Protein AF-A0A7S1MZZ1-F1 (afdb_monomer)

Foldseek 3Di:
DELLQLLLQLLQQPDAQPQPRDGDDRAAEDQQQWFAPLVCLLLCLQVLVCLVLGTGGAAPRHHNWAFAAWAFADPVADFTWTQTPVRDIDTDNFAEAEQAWADPPDRRDDDDCVSPDPPPDPDDSSVRSVVSSVVNSVVSVVSNVVLVPAQAEEQEALALQSLQNLLSSLVNDANGAYEYEHLAQFRRPVDDVVQRVQSVVLSVVSNYHYHHNDHDDPDDDDDPPRYHYHYDDDIAAPPPHHYPADADPRQAFEAEQLQAGPVHRRYGYAANRHFYDDPPPVGCRDDRDSVRRSLSSVSNSQLVSCVVSCPDPDPVSVVRGDGNCNVDPPDNDAWDFDQRDSHQFWTWTDTHPDIDTTRVSNVVVVVVSVVSSVSSVCSNVVNSPDPPDDDD

Structure (mmCIF, N/CA/C/O backbone):
data_AF-A0A7S1MZZ1-F1
#
_entry.id   AF-A0A7S1MZZ1-F1
#
loop_
_atom_site.group_PDB
_atom_site.id
_atom_site.type_symbol
_atom_site.label_atom_id
_atom_site.label_alt_id
_atom_site.label_comp_id
_atom_site.label_asym_id
_atom_site.label_entity_id
_atom_site.label_seq_id
_atom_site.pdbx_PDB_ins_code
_atom_site.Cartn_x
_atom_site.Cartn_y
_atom_site.Cartn_z
_atom_site.occupancy
_atom_site.B_iso_or_equiv
_atom_site.auth_seq_id
_atom_site.auth_comp_id
_atom_site.auth_asym_id
_atom_site.auth_atom_id
_atom_site.pdbx_PDB_model_num
ATOM 1 N N . ALA A 1 1 ? -1.011 -2.005 -11.785 1.00 58.16 1 ALA A N 1
ATOM 2 C CA . ALA A 1 1 ? -1.333 -0.596 -11.449 1.00 58.16 1 ALA A CA 1
ATOM 3 C C . ALA A 1 1 ? -1.549 -0.375 -9.944 1.00 58.16 1 ALA A C 1
ATOM 5 O O . ALA A 1 1 ? -2.437 0.375 -9.532 1.00 58.16 1 ALA A O 1
ATOM 6 N N . SER A 1 2 ? -0.657 -0.931 -9.114 1.00 76.00 2 SER A N 1
ATOM 7 C CA . SER A 1 2 ? -0.471 -0.442 -7.748 1.00 76.00 2 SER A CA 1
ATOM 8 C C . SER A 1 2 ? 0.001 1.015 -7.757 1.00 76.00 2 SER A C 1
ATOM 10 O O . SER A 1 2 ? 0.386 1.553 -8.799 1.00 76.00 2 SER A O 1
ATOM 12 N N . PHE A 1 3 ? 0.017 1.619 -6.575 1.00 78.88 3 PHE A N 1
ATOM 13 C CA . PHE A 1 3 ? 0.591 2.933 -6.322 1.00 78.88 3 PHE A CA 1
ATOM 14 C C . PHE A 1 3 ? 1.981 3.120 -6.975 1.00 78.88 3 PHE A C 1
ATOM 16 O O . PHE A 1 3 ? 2.161 4.006 -7.809 1.00 78.88 3 PHE A O 1
ATOM 23 N N . ALA A 1 4 ? 2.927 2.212 -6.702 1.00 88.06 4 ALA A N 1
ATOM 24 C CA . ALA A 1 4 ? 4.264 2.252 -7.302 1.00 88.06 4 ALA A CA 1
ATOM 25 C C . ALA A 1 4 ? 4.243 2.023 -8.821 1.00 88.06 4 ALA A C 1
ATOM 27 O O . ALA A 1 4 ? 4.954 2.694 -9.566 1.00 88.06 4 ALA A O 1
ATOM 28 N N . GLY A 1 5 ? 3.407 1.095 -9.298 1.00 90.69 5 GLY A N 1
ATOM 29 C CA . GLY A 1 5 ? 3.329 0.771 -10.722 1.00 90.69 5 GLY A CA 1
ATOM 30 C C . GLY A 1 5 ? 2.821 1.937 -11.571 1.00 90.69 5 GLY A C 1
ATOM 31 O O . GLY A 1 5 ? 3.363 2.192 -12.641 1.00 90.69 5 GLY A O 1
ATOM 32 N N . GLN A 1 6 ? 1.811 2.673 -11.093 1.00 86.38 6 GLN A N 1
ATOM 33 C CA . GLN A 1 6 ? 1.339 3.881 -11.781 1.00 86.38 6 GLN A CA 1
ATOM 34 C C . GLN A 1 6 ? 2.386 4.982 -11.766 1.00 86.38 6 GLN A C 1
ATOM 36 O O . GLN A 1 6 ? 2.651 5.584 -12.804 1.00 86.38 6 GLN A O 1
ATOM 41 N N . ARG A 1 7 ? 3.031 5.204 -10.616 1.00 88.25 7 ARG A N 1
ATOM 42 C CA . ARG A 1 7 ? 4.105 6.188 -10.513 1.00 88.25 7 ARG A CA 1
ATOM 43 C C . ARG A 1 7 ? 5.224 5.919 -11.516 1.00 88.25 7 ARG A C 1
ATOM 45 O O . ARG A 1 7 ? 5.605 6.835 -12.243 1.00 88.25 7 ARG A O 1
ATOM 52 N N . ALA A 1 8 ? 5.719 4.684 -11.571 1.00 91.38 8 ALA A N 1
ATOM 53 C CA . ALA A 1 8 ? 6.766 4.288 -12.505 1.00 91.38 8 ALA A CA 1
ATOM 54 C C . ALA A 1 8 ? 6.311 4.480 -13.961 1.00 91.38 8 ALA A C 1
ATOM 56 O O . ALA A 1 8 ? 7.009 5.131 -14.735 1.00 91.38 8 ALA A O 1
ATOM 57 N N . ALA A 1 9 ? 5.114 3.997 -14.314 1.00 90.62 9 ALA A N 1
ATOM 58 C CA . ALA A 1 9 ? 4.573 4.123 -15.667 1.00 90.62 9 ALA A CA 1
ATOM 59 C C . ALA A 1 9 ? 4.444 5.588 -16.115 1.00 90.62 9 ALA A C 1
ATOM 61 O O . ALA A 1 9 ? 4.833 5.920 -17.230 1.00 90.62 9 ALA A O 1
ATOM 62 N N . ASN A 1 10 ? 3.954 6.479 -15.250 1.00 87.50 10 ASN A N 1
ATOM 63 C CA . ASN A 1 10 ? 3.813 7.899 -15.575 1.00 87.50 10 ASN A CA 1
ATOM 64 C C . ASN A 1 10 ? 5.159 8.578 -15.816 1.00 87.50 10 ASN A C 1
ATOM 66 O O . ASN A 1 10 ? 5.308 9.320 -16.784 1.00 87.50 10 ASN A O 1
ATOM 70 N N . LEU A 1 11 ? 6.144 8.314 -14.951 1.00 88.88 11 LEU A N 1
ATOM 71 C CA . LEU A 1 11 ? 7.488 8.869 -15.104 1.00 88.88 11 LEU A CA 1
ATOM 72 C C . LEU A 1 11 ? 8.116 8.411 -16.423 1.00 88.88 11 LEU A C 1
ATOM 74 O O . LEU A 1 11 ? 8.623 9.247 -17.166 1.00 88.88 11 LEU A O 1
ATOM 78 N N . LEU A 1 12 ? 8.008 7.118 -16.743 1.00 90.69 12 LEU A N 1
ATOM 79 C CA . LEU A 1 12 ? 8.540 6.541 -17.979 1.00 90.69 12 LEU A CA 1
ATOM 80 C C . LEU A 1 12 ? 7.834 7.082 -19.232 1.00 90.69 12 LEU A C 1
ATOM 82 O O . LEU A 1 12 ? 8.511 7.446 -20.187 1.00 90.69 12 LEU A O 1
ATOM 86 N N . ARG A 1 13 ? 6.499 7.212 -19.216 1.00 89.50 13 ARG A N 1
ATOM 87 C CA . ARG A 1 13 ? 5.713 7.782 -20.332 1.00 89.50 13 ARG A CA 1
ATOM 88 C C . ARG A 1 13 ? 6.005 9.259 -20.574 1.00 89.50 13 ARG A C 1
ATOM 90 O O . ARG A 1 13 ? 5.962 9.713 -21.710 1.00 89.50 13 ARG A O 1
ATOM 97 N N . SER A 1 14 ? 6.265 10.014 -19.507 1.00 84.94 14 SER A N 1
ATOM 98 C CA . SE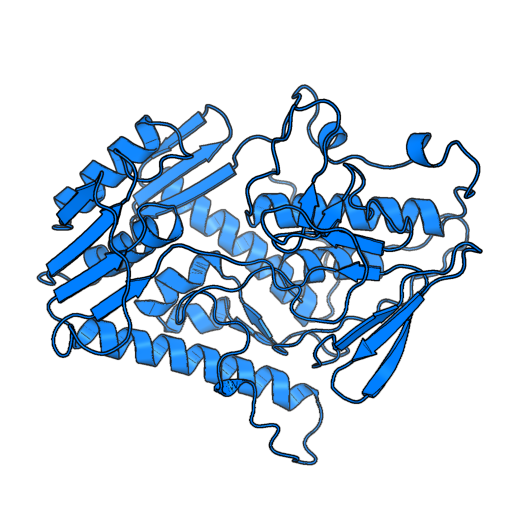R A 1 14 ? 6.530 11.456 -19.592 1.00 84.94 14 SER A CA 1
ATOM 99 C C . SER A 1 14 ? 7.957 11.801 -20.024 1.00 84.94 14 SER A C 1
ATOM 101 O O . SER A 1 14 ? 8.248 12.961 -20.310 1.00 84.94 14 SER A O 1
ATOM 103 N N . ALA A 1 15 ? 8.858 10.820 -20.036 1.00 84.12 15 ALA A N 1
ATOM 104 C CA . ALA A 1 15 ? 10.259 11.035 -20.342 1.00 84.12 15 ALA A CA 1
ATOM 105 C C . ALA A 1 15 ? 10.543 10.882 -21.842 1.00 84.12 15 ALA A C 1
ATOM 107 O O . ALA A 1 15 ? 9.966 10.047 -22.534 1.00 84.12 15 ALA A O 1
ATOM 108 N N . SER A 1 16 ? 11.493 11.670 -22.338 1.00 78.44 16 SER A N 1
ATOM 109 C CA . SER A 1 16 ? 12.100 11.490 -23.659 1.00 78.44 16 SER A CA 1
ATOM 110 C C . SER A 1 16 ? 13.569 11.141 -23.472 1.00 78.44 16 SER A C 1
ATOM 112 O O . SER A 1 16 ? 14.247 11.763 -22.651 1.00 78.44 16 SER A O 1
ATOM 114 N N . LEU A 1 17 ? 14.066 10.142 -24.205 1.00 73.00 17 LEU A N 1
ATOM 115 C CA . LEU A 1 17 ? 15.458 9.719 -24.085 1.00 73.00 17 LEU A CA 1
ATOM 116 C C . LEU A 1 17 ? 16.388 10.834 -24.593 1.00 73.00 17 LEU A C 1
ATOM 118 O O . LEU A 1 17 ? 16.287 11.203 -25.767 1.00 73.00 17 LEU A O 1
ATOM 122 N N . PRO A 1 18 ? 17.315 11.356 -23.764 1.00 62.56 18 PRO A N 1
ATOM 123 C CA . PRO A 1 18 ? 18.133 12.519 -24.121 1.00 62.56 18 PRO A CA 1
ATOM 124 C C . PRO A 1 18 ? 18.979 12.329 -25.385 1.00 62.56 18 PRO A C 1
ATOM 126 O O . PRO A 1 18 ? 19.220 13.283 -26.116 1.00 62.56 18 PRO A O 1
ATOM 129 N N . SER A 1 19 ? 19.426 11.099 -25.645 1.00 62.03 19 SER A N 1
ATOM 130 C CA . SER A 1 19 ? 20.348 10.757 -26.732 1.00 62.03 19 SER A CA 1
ATOM 131 C C . SER A 1 19 ? 19.677 10.539 -28.091 1.00 62.03 19 SER A C 1
ATOM 133 O O . SER A 1 19 ? 20.349 10.622 -29.114 1.00 62.03 19 SER A O 1
ATOM 135 N N . SER A 1 20 ? 18.368 10.268 -28.132 1.00 65.00 20 SER A N 1
ATOM 136 C CA . SER A 1 20 ? 17.650 9.941 -29.378 1.00 65.00 20 SER A CA 1
ATOM 137 C C . SER A 1 20 ? 16.347 10.714 -29.586 1.00 65.00 20 SER A C 1
ATOM 139 O O . SER A 1 20 ? 15.760 10.628 -30.662 1.00 65.00 20 SER A O 1
ATOM 141 N N . GLY A 1 21 ? 15.856 11.425 -28.565 1.00 66.81 21 GLY A N 1
ATOM 142 C CA . GLY A 1 21 ? 14.538 12.063 -28.570 1.00 66.81 21 GLY A CA 1
ATOM 143 C C . GLY A 1 21 ? 13.364 11.077 -28.612 1.00 66.81 21 GLY A C 1
ATOM 144 O O . GLY A 1 21 ? 12.216 11.508 -28.683 1.00 66.81 21 GLY A O 1
ATOM 145 N N . ARG A 1 22 ? 13.618 9.759 -28.576 1.00 75.88 22 ARG A N 1
ATOM 146 C CA . ARG A 1 22 ? 12.576 8.726 -28.630 1.00 75.88 22 ARG A CA 1
ATOM 147 C C . ARG A 1 22 ? 11.893 8.573 -27.273 1.00 75.88 22 ARG A C 1
ATOM 149 O O . ARG A 1 22 ? 12.544 8.628 -26.228 1.00 75.88 22 ARG A O 1
ATOM 156 N N . ALA A 1 23 ? 10.582 8.361 -27.306 1.00 82.75 23 ALA A N 1
ATOM 157 C CA . ALA A 1 23 ? 9.808 7.940 -26.146 1.00 82.75 23 ALA A CA 1
ATOM 158 C C . ALA A 1 23 ? 9.954 6.425 -25.932 1.00 82.75 23 ALA A C 1
ATOM 160 O O . ALA A 1 23 ? 10.175 5.680 -26.889 1.00 82.75 23 ALA A O 1
ATOM 161 N N . LEU A 1 24 ? 9.824 5.980 -24.681 1.00 86.31 24 LEU A N 1
ATOM 162 C CA . LEU A 1 24 ? 9.695 4.558 -24.365 1.00 86.31 24 LEU A CA 1
ATOM 163 C C . LEU A 1 24 ? 8.276 4.083 -24.691 1.00 86.31 24 LEU A C 1
ATOM 165 O O . LEU A 1 24 ? 7.308 4.792 -24.407 1.00 86.31 24 LEU A O 1
ATOM 169 N N . ASP A 1 25 ? 8.153 2.870 -25.227 1.00 90.88 25 ASP A N 1
ATOM 170 C CA . ASP A 1 25 ? 6.863 2.186 -25.302 1.00 90.88 25 ASP A CA 1
ATOM 171 C C . ASP A 1 25 ? 6.545 1.562 -23.935 1.00 90.88 25 ASP A C 1
ATOM 173 O O . ASP A 1 25 ? 7.290 0.722 -23.428 1.00 90.88 25 ASP A O 1
ATOM 177 N N . VAL A 1 26 ? 5.471 2.028 -23.290 1.00 92.94 26 VAL A N 1
ATOM 178 C CA . VAL A 1 26 ? 5.134 1.669 -21.904 1.00 92.94 26 VAL A CA 1
ATOM 179 C C . VAL A 1 26 ? 3.795 0.945 -21.851 1.00 92.94 26 VAL A C 1
ATOM 181 O O . VAL A 1 26 ? 2.726 1.556 -21.695 1.00 92.94 26 VAL A O 1
ATOM 184 N N . VAL A 1 27 ? 3.879 -0.383 -21.879 1.00 94.19 27 VAL A N 1
ATOM 185 C CA . VAL A 1 27 ? 2.750 -1.287 -21.645 1.00 94.19 27 VAL A CA 1
ATOM 186 C C . VAL A 1 27 ? 2.548 -1.486 -20.145 1.00 94.19 27 VAL A C 1
ATOM 188 O O . VAL A 1 27 ? 3.477 -1.791 -19.401 1.00 94.19 27 VAL A O 1
ATOM 191 N N . GLN A 1 28 ? 1.309 -1.324 -19.682 1.00 93.12 28 GLN A N 1
ATOM 192 C CA . GLN A 1 28 ? 0.948 -1.508 -18.279 1.00 93.12 28 GLN A CA 1
ATOM 193 C C . GLN A 1 28 ? -0.088 -2.620 -18.154 1.00 93.12 28 GLN A C 1
ATOM 195 O O . GLN A 1 28 ? -1.105 -2.594 -18.841 1.00 93.12 28 GLN A O 1
ATOM 200 N N . VAL A 1 29 ? 0.157 -3.556 -17.237 1.00 92.69 29 VAL A N 1
ATOM 201 C CA . VAL A 1 29 ? -0.754 -4.658 -16.907 1.00 92.69 29 VAL A CA 1
ATOM 202 C C . VAL A 1 29 ? -1.278 -4.472 -15.481 1.00 92.69 29 VAL A C 1
ATOM 204 O O . VAL A 1 29 ? -0.540 -4.069 -14.570 1.00 92.69 29 VAL A O 1
ATOM 207 N N . ASP A 1 30 ? -2.567 -4.716 -15.267 1.00 90.62 30 ASP A N 1
ATOM 208 C CA . ASP A 1 30 ? -3.181 -4.704 -13.943 1.00 90.62 30 ASP A CA 1
ATOM 209 C C . ASP A 1 30 ? -4.282 -5.756 -13.803 1.00 90.62 30 ASP A C 1
ATOM 211 O O . ASP A 1 30 ? -5.222 -5.800 -14.588 1.00 90.62 30 ASP A O 1
ATOM 215 N N . ALA A 1 31 ? -4.203 -6.553 -12.739 1.00 88.50 31 ALA A N 1
ATOM 216 C CA . ALA A 1 31 ? -5.166 -7.617 -12.478 1.00 88.50 31 ALA A CA 1
ATOM 217 C C . ALA A 1 31 ? -6.563 -7.103 -12.094 1.00 88.50 31 ALA A C 1
ATOM 219 O O . ALA A 1 31 ? -7.562 -7.784 -12.330 1.00 88.50 31 ALA A O 1
ATOM 220 N N . LYS A 1 32 ? -6.648 -5.925 -11.466 1.00 86.56 32 LYS A N 1
ATOM 221 C CA . LYS A 1 32 ? -7.897 -5.375 -10.928 1.00 86.56 32 LYS A CA 1
ATOM 222 C C . LYS A 1 32 ? -8.669 -4.594 -11.982 1.00 86.56 32 LYS A C 1
ATOM 224 O O . LYS A 1 32 ? -9.891 -4.628 -11.973 1.00 86.56 32 LYS A O 1
ATOM 229 N N . GLY A 1 33 ? -7.971 -3.887 -12.867 1.00 86.50 33 GLY A N 1
ATOM 230 C CA . GLY A 1 33 ? -8.567 -2.960 -13.830 1.00 86.50 33 GLY A CA 1
ATOM 231 C C . GLY A 1 33 ? -8.990 -1.616 -13.223 1.00 86.50 33 GLY A C 1
ATOM 232 O O . GLY A 1 33 ? -9.554 -0.778 -13.920 1.00 86.50 33 GLY A O 1
ATOM 233 N N . TYR A 1 34 ? -8.694 -1.380 -11.943 1.00 88.38 34 TYR A N 1
ATOM 234 C CA . TYR A 1 34 ? -8.976 -0.130 -11.240 1.00 88.38 34 TYR A CA 1
ATOM 235 C C . TYR A 1 34 ? -7.849 0.210 -10.251 1.00 88.38 34 TYR A C 1
ATOM 237 O O . TYR A 1 34 ? -7.180 -0.664 -9.688 1.00 88.38 34 TYR A O 1
ATOM 245 N N . PHE A 1 35 ? -7.642 1.502 -10.023 1.00 88.62 35 PHE A N 1
ATOM 246 C CA . PHE A 1 35 ? -6.803 2.020 -8.954 1.00 88.62 35 PHE A CA 1
ATOM 247 C C . PHE A 1 35 ? -7.560 2.027 -7.629 1.00 88.62 35 PHE A C 1
ATOM 249 O O . PHE A 1 35 ? -8.727 2.397 -7.572 1.00 88.62 35 PHE A O 1
ATOM 256 N N . GLU A 1 36 ? -6.870 1.673 -6.549 1.00 89.44 36 GLU A N 1
ATOM 257 C CA . GLU A 1 36 ? -7.384 1.822 -5.189 1.00 89.44 36 GLU A CA 1
ATOM 258 C C . GLU A 1 36 ? -6.288 2.418 -4.317 1.00 89.44 36 GLU A C 1
ATOM 260 O O . GLU A 1 36 ? -5.186 1.863 -4.226 1.00 89.44 36 GLU A O 1
ATOM 265 N N . TYR A 1 37 ? -6.594 3.540 -3.672 1.00 89.31 37 TYR A N 1
ATOM 266 C CA . TYR A 1 37 ? -5.732 4.135 -2.666 1.00 89.31 37 TYR A CA 1
ATOM 267 C C . TYR A 1 37 ? -5.987 3.464 -1.308 1.00 89.31 37 TYR A C 1
ATOM 269 O O . TYR A 1 37 ? -6.777 3.925 -0.485 1.00 89.31 37 TYR A O 1
ATOM 277 N N . TYR A 1 38 ? -5.299 2.338 -1.093 1.00 88.56 38 TYR A N 1
ATOM 278 C CA . TYR A 1 38 ? -5.458 1.482 0.089 1.00 88.56 38 TYR A CA 1
ATOM 279 C C . TYR A 1 38 ? -5.352 2.179 1.459 1.00 88.56 38 TYR A C 1
ATOM 281 O O . TYR A 1 38 ? -6.067 1.760 2.368 1.00 88.56 38 TYR A O 1
ATOM 289 N N . PRO A 1 39 ? -4.531 3.235 1.660 1.00 88.38 39 PRO A N 1
ATOM 290 C CA . PRO A 1 39 ? -4.501 3.937 2.946 1.00 88.38 39 PRO A CA 1
ATOM 291 C C . PRO A 1 39 ? -5.837 4.568 3.370 1.00 88.38 39 PRO A C 1
ATOM 293 O O . PRO A 1 39 ? -5.993 4.892 4.544 1.00 88.38 39 PRO A O 1
ATOM 296 N N . SER A 1 40 ? -6.798 4.737 2.454 1.00 90.19 40 SER A N 1
ATOM 297 C CA . SER A 1 40 ? -8.143 5.240 2.771 1.00 90.19 40 SER A CA 1
ATOM 298 C C . SER A 1 40 ? -9.196 4.139 2.878 1.00 90.19 40 SER A C 1
ATOM 300 O O . SER A 1 40 ? -10.339 4.433 3.233 1.00 90.19 40 SER A O 1
ATOM 302 N N . THR A 1 41 ? -8.854 2.877 2.597 1.00 91.75 41 THR A N 1
ATOM 303 C CA . THR A 1 41 ? -9.824 1.772 2.607 1.00 91.75 41 THR A CA 1
ATOM 304 C C . THR A 1 41 ? -10.500 1.616 3.969 1.00 91.75 41 THR A C 1
ATOM 306 O O . THR A 1 41 ? -11.704 1.392 4.022 1.00 91.75 41 THR A O 1
ATOM 309 N N . LEU A 1 42 ? -9.758 1.808 5.063 1.00 93.88 42 LEU A N 1
ATOM 310 C CA . LEU A 1 42 ? -10.284 1.687 6.427 1.00 93.88 42 LEU A CA 1
ATOM 311 C C . LEU A 1 42 ? -11.368 2.729 6.720 1.00 93.88 42 LEU A C 1
ATOM 313 O O . LEU A 1 42 ? -12.416 2.391 7.262 1.00 93.88 42 LEU A O 1
ATOM 317 N N . ARG A 1 43 ? -11.170 3.973 6.263 1.00 94.81 43 ARG A N 1
ATOM 318 C CA . ARG A 1 43 ? -12.213 5.006 6.307 1.00 94.81 43 ARG A CA 1
ATOM 319 C C . ARG A 1 43 ? -13.407 4.618 5.440 1.00 94.81 43 ARG A C 1
ATOM 321 O O . ARG A 1 43 ? -14.541 4.789 5.862 1.00 94.81 43 ARG A O 1
ATOM 328 N N . CYS A 1 44 ? -13.175 4.059 4.252 1.00 95.38 44 CYS A N 1
ATOM 329 C CA . CYS A 1 44 ? -14.261 3.656 3.353 1.00 95.38 44 CYS A CA 1
ATOM 330 C C . CYS A 1 44 ? -15.145 2.535 3.927 1.00 95.38 44 CYS A C 1
ATOM 332 O O . CYS A 1 44 ? -16.286 2.401 3.503 1.00 95.38 44 CYS A O 1
ATOM 334 N N . MET A 1 45 ? -14.653 1.743 4.886 1.00 94.94 45 MET A N 1
ATOM 335 C CA . MET A 1 45 ? -15.471 0.734 5.572 1.00 94.94 45 MET A CA 1
ATOM 336 C C . MET A 1 45 ? -16.516 1.359 6.510 1.00 94.94 45 MET A C 1
ATOM 338 O O . MET A 1 45 ? -17.519 0.722 6.806 1.00 94.94 45 MET A O 1
ATOM 342 N N . VAL A 1 46 ? -16.303 2.597 6.970 1.00 95.88 46 VAL A N 1
ATOM 343 C CA . VAL A 1 46 ? -17.240 3.327 7.846 1.00 95.88 46 VAL A CA 1
ATOM 344 C C . VAL A 1 46 ? -17.881 4.553 7.172 1.00 95.88 46 VAL A C 1
ATOM 346 O O . VAL A 1 46 ? -18.873 5.083 7.673 1.00 95.88 46 VAL A O 1
ATOM 349 N N . GLU A 1 47 ? -17.320 5.003 6.044 1.00 95.88 47 GLU A N 1
ATOM 350 C CA . GLU A 1 47 ? -17.754 6.126 5.193 1.00 95.88 47 GLU A CA 1
ATOM 351 C C . GLU A 1 47 ? -17.560 5.767 3.703 1.00 95.88 47 GLU A C 1
ATOM 353 O O . GLU A 1 47 ? -16.632 6.262 3.049 1.00 95.88 47 GLU A O 1
ATOM 358 N N . PRO A 1 48 ? -18.381 4.853 3.152 1.00 95.75 48 PRO A N 1
ATOM 359 C CA . PRO A 1 48 ? -18.195 4.292 1.813 1.00 95.75 48 PRO A CA 1
ATOM 360 C C . PRO A 1 48 ? -18.304 5.320 0.684 1.00 95.75 48 PRO A C 1
ATOM 362 O O . PRO A 1 48 ? -17.742 5.102 -0.387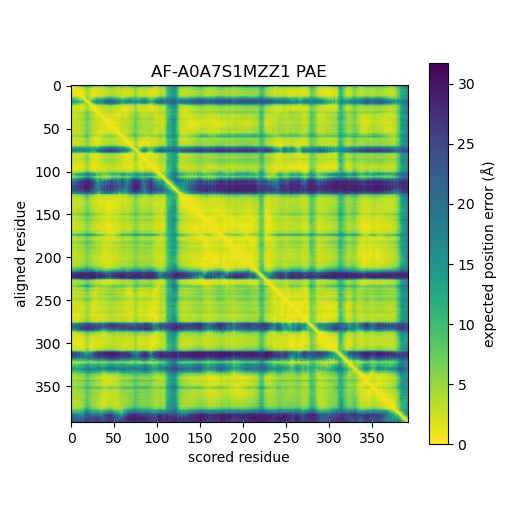 1.00 95.75 48 PRO A O 1
ATOM 365 N N . GLU A 1 49 ? -18.938 6.470 0.909 1.00 95.44 49 GLU A N 1
ATOM 366 C CA . GLU A 1 49 ? -18.944 7.596 -0.028 1.00 95.44 49 GLU A CA 1
ATOM 367 C C . GLU A 1 49 ? -17.527 8.086 -0.372 1.00 95.44 49 GLU A C 1
ATOM 369 O O . GLU A 1 49 ? -17.274 8.562 -1.479 1.00 95.44 49 GLU A O 1
ATOM 374 N N . HIS A 1 50 ? -16.566 7.906 0.540 1.00 94.50 50 HIS A N 1
ATOM 375 C CA . HIS A 1 50 ? -15.169 8.253 0.305 1.00 94.50 50 HIS A CA 1
ATOM 376 C C . HIS A 1 50 ? -14.512 7.364 -0.770 1.00 94.50 50 HIS A C 1
ATOM 378 O O . HIS A 1 50 ? -13.528 7.770 -1.396 1.00 94.50 50 HIS A O 1
ATOM 384 N N . ALA A 1 51 ? -15.079 6.183 -1.049 1.00 93.81 51 ALA A N 1
ATOM 385 C CA . ALA A 1 51 ? -14.592 5.262 -2.073 1.00 93.81 51 ALA A CA 1
ATOM 386 C C . ALA A 1 51 ? -14.743 5.812 -3.502 1.00 93.81 51 ALA A C 1
ATOM 388 O O . ALA A 1 51 ? -13.998 5.408 -4.395 1.00 93.81 51 ALA A O 1
ATOM 389 N N . GLU A 1 52 ? -15.643 6.774 -3.732 1.00 91.88 52 GLU A N 1
ATOM 390 C CA . GLU A 1 52 ? -15.767 7.465 -5.025 1.00 91.88 52 GLU A CA 1
ATOM 391 C C . GLU A 1 52 ? -14.490 8.235 -5.391 1.00 91.88 52 GLU A C 1
ATOM 393 O O . GLU A 1 52 ? -14.117 8.327 -6.560 1.00 91.88 52 GLU A O 1
ATOM 398 N N . ALA A 1 53 ? -13.777 8.755 -4.388 1.00 90.38 53 ALA A N 1
ATOM 399 C CA . ALA A 1 53 ? -12.541 9.494 -4.602 1.00 90.38 53 ALA A CA 1
ATOM 400 C C . ALA A 1 53 ? -11.297 8.597 -4.670 1.00 90.38 53 ALA A C 1
ATOM 402 O O . ALA A 1 53 ? -10.302 9.023 -5.256 1.00 90.38 53 ALA A O 1
ATOM 403 N N . THR A 1 54 ? -11.344 7.402 -4.073 1.00 91.19 54 THR A N 1
ATOM 404 C CA . THR A 1 54 ? -10.164 6.561 -3.797 1.00 91.19 54 THR A CA 1
ATOM 405 C C . THR A 1 54 ? -10.137 5.251 -4.580 1.00 91.19 54 THR A C 1
ATOM 407 O O . THR A 1 54 ? -9.069 4.651 -4.705 1.00 91.19 54 THR A O 1
ATOM 410 N N . VAL A 1 55 ? -11.270 4.827 -5.147 1.00 91.62 55 VAL A N 1
ATOM 411 C CA . VAL A 1 55 ? -11.397 3.683 -6.057 1.00 91.62 55 VAL A CA 1
ATOM 412 C C . VAL A 1 55 ? -11.719 4.227 -7.444 1.00 91.62 55 VAL A C 1
ATOM 414 O O . VAL A 1 55 ? -12.860 4.590 -7.719 1.00 91.62 55 VAL A O 1
ATOM 417 N N . LEU A 1 56 ? -10.719 4.322 -8.316 1.00 86.81 56 LEU A N 1
ATOM 418 C CA . LEU A 1 56 ? -10.821 4.999 -9.611 1.00 86.81 56 LEU A CA 1
ATOM 419 C C . LEU A 1 56 ? -10.598 4.010 -10.762 1.00 86.81 56 LEU A C 1
ATOM 421 O O . LEU A 1 56 ? -9.739 3.138 -10.637 1.00 86.81 56 LEU A O 1
ATOM 425 N N . PRO A 1 57 ? -11.309 4.129 -11.895 1.00 83.50 57 PRO A N 1
ATOM 426 C CA . PRO A 1 57 ? -10.957 3.367 -13.090 1.00 83.50 57 PRO A CA 1
ATOM 427 C C . PRO A 1 57 ? -9.530 3.715 -13.542 1.00 83.50 57 PRO A C 1
ATOM 429 O O . PRO A 1 57 ? -9.036 4.819 -13.301 1.00 83.50 57 PRO A O 1
ATOM 432 N N . LEU A 1 58 ? -8.850 2.761 -14.178 1.00 82.75 58 LEU A N 1
ATOM 433 C CA . LEU A 1 58 ? -7.527 3.008 -14.756 1.00 82.75 58 LEU A CA 1
ATOM 434 C C . LEU A 1 58 ? -7.631 3.779 -16.083 1.00 82.75 58 LEU A C 1
ATOM 436 O O . LEU A 1 58 ? -8.657 3.684 -16.759 1.00 82.75 58 LEU A O 1
ATOM 440 N N . PRO A 1 59 ? -6.576 4.518 -16.479 1.00 75.25 59 PRO A N 1
ATOM 441 C CA . PRO A 1 59 ? -6.513 5.142 -17.797 1.00 75.25 59 PRO A CA 1
ATOM 442 C C . PRO A 1 59 ? -6.667 4.123 -18.932 1.00 75.25 59 PRO A C 1
ATOM 444 O O . PRO A 1 59 ? -6.321 2.945 -18.800 1.00 75.25 59 PRO A O 1
ATOM 447 N N . THR A 1 60 ? -7.126 4.606 -20.086 1.00 76.69 60 THR A N 1
ATOM 448 C CA . THR A 1 60 ? -7.183 3.820 -21.324 1.00 76.69 60 THR A CA 1
ATOM 449 C C . THR A 1 60 ? -5.798 3.290 -21.703 1.00 76.69 60 THR A C 1
ATOM 451 O O . THR A 1 60 ? -4.799 3.993 -21.557 1.00 76.69 60 THR A O 1
ATOM 454 N N . GLY A 1 61 ? -5.735 2.061 -22.219 1.00 81.69 61 GLY A N 1
ATOM 455 C CA . GLY A 1 61 ? -4.482 1.421 -22.640 1.00 81.69 61 GLY A CA 1
ATOM 456 C C . GLY A 1 61 ? -3.803 0.566 -21.565 1.00 81.69 61 GLY A C 1
ATOM 457 O O . GLY A 1 61 ? -2.812 -0.098 -21.861 1.00 81.69 61 GLY A O 1
ATOM 458 N N . VAL A 1 62 ? -4.336 0.518 -20.338 1.00 87.50 62 VAL A N 1
ATOM 459 C CA . VAL A 1 62 ? -3.930 -0.504 -19.363 1.00 87.50 62 VAL A CA 1
ATOM 460 C C . VAL A 1 62 ? -4.580 -1.842 -19.717 1.00 87.50 62 VAL A C 1
ATOM 462 O O . VAL A 1 62 ? -5.794 -1.927 -19.891 1.00 87.50 62 VAL A O 1
ATOM 465 N N . LEU A 1 63 ? -3.771 -2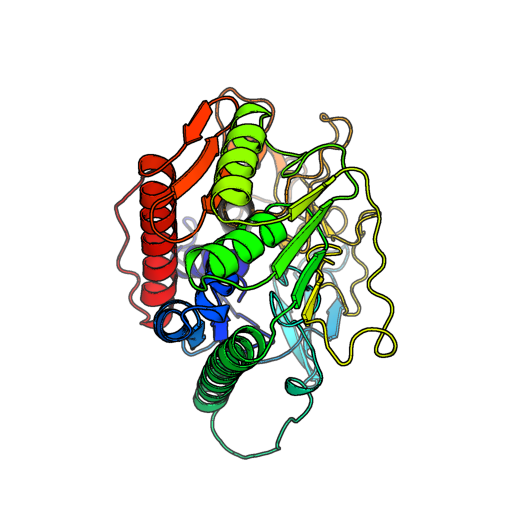.896 -19.801 1.00 90.06 63 LEU A N 1
ATOM 466 C CA . LEU A 1 63 ? -4.239 -4.260 -20.019 1.00 90.06 63 LEU A CA 1
ATOM 467 C C . LEU A 1 63 ? -4.782 -4.830 -18.705 1.00 90.06 63 LEU A C 1
ATOM 469 O O . LEU A 1 63 ? -4.039 -4.959 -17.729 1.00 90.06 63 LEU A O 1
ATOM 473 N N . VAL A 1 64 ? -6.072 -5.171 -18.683 1.00 89.94 64 VAL A N 1
ATOM 474 C CA . VAL A 1 64 ? -6.709 -5.813 -17.526 1.00 89.94 64 VAL A CA 1
ATOM 475 C C . VAL A 1 64 ? -6.460 -7.317 -17.595 1.00 89.94 64 VAL A C 1
ATOM 477 O O . VAL A 1 64 ? -7.204 -8.044 -18.246 1.00 89.94 64 VAL A O 1
ATOM 480 N N . ASP A 1 65 ? -5.382 -7.771 -16.961 1.00 90.12 65 ASP A N 1
ATOM 481 C CA . ASP A 1 65 ? -4.933 -9.165 -16.995 1.00 90.12 65 ASP A CA 1
ATOM 482 C C . ASP A 1 65 ? -4.029 -9.484 -15.791 1.00 90.12 65 ASP A C 1
ATOM 484 O O . ASP A 1 65 ? -3.537 -8.586 -15.099 1.00 90.12 65 ASP A O 1
ATOM 488 N N . ARG A 1 66 ? -3.797 -10.770 -15.527 1.00 90.69 66 ARG A N 1
ATOM 489 C CA . ARG A 1 66 ? -2.866 -11.249 -14.501 1.00 90.69 66 ARG A CA 1
ATOM 490 C C . ARG A 1 66 ? -1.566 -11.710 -15.135 1.00 90.69 66 ARG A C 1
ATOM 492 O O . ARG A 1 66 ? -1.563 -12.281 -16.216 1.00 90.69 66 ARG A O 1
ATOM 499 N N . VAL A 1 67 ? -0.460 -11.504 -14.428 1.00 92.94 67 VAL A N 1
ATOM 500 C CA . VAL A 1 67 ? 0.806 -12.149 -14.781 1.00 92.94 67 VAL A CA 1
ATOM 501 C C . VAL A 1 67 ? 0.693 -13.626 -14.418 1.00 92.94 67 VAL A C 1
ATOM 503 O O . VAL A 1 67 ? 0.360 -13.942 -13.281 1.00 92.94 67 VAL A O 1
ATOM 506 N N . ALA A 1 68 ? 0.960 -14.509 -15.374 1.00 94.50 68 ALA A N 1
ATOM 507 C CA . ALA A 1 68 ? 1.019 -15.952 -15.155 1.00 94.50 68 ALA A CA 1
ATOM 508 C C . ALA A 1 68 ? 2.466 -16.433 -15.008 1.00 94.50 68 ALA A C 1
ATOM 510 O O . ALA A 1 68 ? 2.764 -17.251 -14.137 1.00 94.50 68 ALA A O 1
ATOM 511 N N . ARG A 1 69 ? 3.378 -15.896 -15.831 1.00 96.44 69 ARG A N 1
ATOM 512 C CA . ARG A 1 69 ? 4.797 -16.256 -15.804 1.00 96.44 69 ARG A CA 1
ATOM 513 C C . ARG A 1 69 ? 5.694 -15.095 -16.212 1.00 96.44 69 ARG A C 1
ATOM 515 O O . ARG A 1 69 ? 5.418 -14.405 -17.191 1.00 96.44 69 ARG A O 1
ATOM 522 N N . VAL A 1 70 ? 6.806 -14.937 -15.502 1.00 96.12 70 VAL A N 1
ATOM 523 C CA . VAL A 1 70 ? 7.942 -14.104 -15.912 1.00 96.12 70 VAL A CA 1
ATOM 524 C C . VAL A 1 70 ? 9.035 -15.023 -16.439 1.00 96.12 70 VAL A C 1
ATOM 526 O O . VAL A 1 70 ? 9.541 -15.869 -15.702 1.00 96.12 70 VAL A O 1
ATOM 529 N N . ALA A 1 71 ? 9.407 -14.844 -17.702 1.00 93.62 71 ALA A N 1
ATOM 530 C CA . ALA A 1 71 ? 10.616 -15.407 -18.281 1.00 93.62 71 ALA A CA 1
ATOM 531 C C . ALA A 1 71 ? 11.671 -14.286 -18.326 1.00 93.62 71 ALA A C 1
ATOM 533 O O . ALA A 1 71 ? 11.553 -13.396 -19.175 1.00 93.62 71 ALA A O 1
ATOM 534 N N . PRO A 1 72 ? 12.654 -14.284 -17.400 1.00 85.06 72 PRO A N 1
ATOM 535 C CA . PRO A 1 72 ? 13.668 -13.239 -17.324 1.00 85.06 72 PRO A CA 1
ATOM 536 C C . PRO A 1 72 ? 14.462 -13.112 -18.619 1.00 85.06 72 PRO A C 1
ATOM 538 O O . PRO A 1 72 ? 14.466 -14.017 -19.459 1.00 85.06 72 PRO A O 1
ATOM 541 N N . SER A 1 73 ? 15.170 -11.997 -18.752 1.00 77.62 73 SER A N 1
ATOM 542 C CA . SER A 1 73 ? 16.127 -11.838 -19.831 1.00 77.62 73 SER A CA 1
ATOM 543 C C . SER A 1 73 ? 17.197 -12.931 -19.743 1.00 77.62 73 SER A C 1
ATOM 545 O O . SER A 1 73 ? 17.673 -13.307 -18.666 1.00 77.62 73 SER A O 1
ATOM 547 N N . GLY A 1 74 ? 17.522 -13.517 -20.895 1.00 65.88 74 GLY A N 1
ATOM 548 C CA . GLY A 1 74 ? 18.602 -14.493 -20.986 1.00 65.88 74 GLY A CA 1
ATOM 549 C C . GLY A 1 74 ? 19.949 -13.862 -20.620 1.00 65.88 74 GLY A C 1
ATOM 550 O O . GLY A 1 74 ? 20.103 -12.641 -20.608 1.00 65.88 74 GLY A O 1
ATOM 551 N N . ARG A 1 75 ? 20.967 -14.701 -20.379 1.00 56.56 75 ARG A N 1
ATOM 552 C CA . ARG A 1 75 ? 22.331 -14.242 -20.040 1.00 56.56 75 ARG A CA 1
ATOM 553 C C . ARG A 1 75 ? 22.965 -13.329 -21.100 1.00 56.56 75 ARG A C 1
ATOM 555 O O . ARG A 1 75 ? 23.902 -12.608 -20.774 1.00 56.56 75 ARG A O 1
ATOM 562 N N . ASP A 1 76 ? 22.443 -13.353 -22.323 1.00 55.94 76 ASP A N 1
ATOM 563 C CA . ASP A 1 76 ? 22.990 -12.640 -23.478 1.00 55.94 76 ASP A CA 1
ATOM 564 C C . ASP A 1 76 ? 22.460 -11.198 -23.622 1.00 55.94 76 ASP A C 1
ATOM 566 O O . ASP A 1 76 ? 22.920 -10.461 -24.493 1.00 55.94 76 ASP A O 1
ATOM 570 N N . GLY A 1 77 ? 21.542 -10.761 -22.744 1.00 60.84 77 GLY A N 1
ATOM 571 C CA . GLY A 1 77 ? 20.907 -9.441 -22.819 1.00 60.84 77 GLY A CA 1
ATOM 572 C C . GLY A 1 77 ? 19.927 -9.315 -23.996 1.00 60.84 77 GLY A C 1
ATOM 573 O O . GLY A 1 77 ? 19.937 -10.115 -24.925 1.00 60.84 77 GLY A O 1
ATOM 574 N N . GLY A 1 78 ? 19.040 -8.315 -23.949 1.00 66.31 78 GLY A N 1
ATOM 575 C CA . GLY A 1 78 ? 18.048 -8.073 -25.014 1.00 66.31 78 GLY A CA 1
ATOM 576 C C . GLY A 1 78 ? 16.586 -8.290 -24.619 1.00 66.31 78 GLY A C 1
ATOM 577 O O . GLY A 1 78 ? 15.756 -8.536 -25.489 1.00 66.31 78 GLY A O 1
ATOM 578 N N . GLY A 1 79 ? 16.270 -8.193 -23.324 1.00 77.19 79 GLY A N 1
ATOM 579 C CA . GLY A 1 79 ? 14.893 -8.262 -22.850 1.00 77.19 79 GLY A CA 1
ATOM 580 C C . GLY A 1 79 ? 14.394 -9.675 -22.536 1.00 77.19 79 GLY A C 1
ATOM 581 O O . GLY A 1 79 ? 15.078 -10.670 -22.772 1.00 77.19 79 GLY A O 1
ATOM 582 N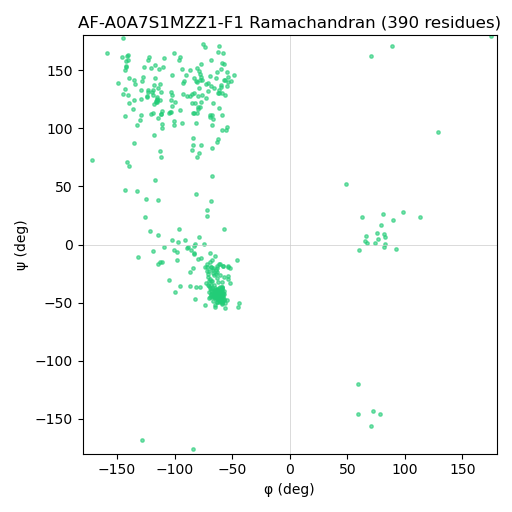 N . GLY A 1 80 ? 13.212 -9.758 -21.929 1.00 91.00 80 GLY A N 1
ATOM 583 C CA . GLY A 1 80 ? 12.563 -11.005 -21.519 1.00 91.00 80 GLY A CA 1
ATOM 584 C C . GLY A 1 80 ? 11.126 -11.103 -22.026 1.00 91.00 80 GLY A C 1
ATOM 585 O O . GLY A 1 80 ? 10.689 -10.321 -22.876 1.00 91.00 80 GLY A O 1
ATOM 586 N N . ARG A 1 81 ? 10.379 -12.085 -21.511 1.00 94.81 81 ARG A N 1
ATOM 587 C CA . ARG A 1 81 ? 8.968 -12.303 -21.867 1.00 94.81 81 ARG A CA 1
ATOM 588 C C . ARG A 1 81 ? 8.074 -12.385 -20.637 1.00 94.81 81 ARG A C 1
ATOM 590 O O . ARG A 1 81 ? 8.449 -12.929 -19.598 1.00 94.81 81 ARG A O 1
ATOM 597 N N . LEU A 1 82 ? 6.865 -11.859 -20.771 1.00 95.44 82 LEU A N 1
ATOM 598 C CA . LEU A 1 82 ? 5.820 -11.864 -19.758 1.00 95.44 82 LEU A CA 1
ATOM 599 C C . LEU A 1 82 ? 4.593 -12.584 -20.320 1.00 95.44 82 LEU A C 1
ATOM 601 O O . LEU A 1 82 ? 3.927 -12.072 -21.219 1.00 95.44 82 LEU A O 1
ATOM 605 N N . MET A 1 83 ? 4.282 -13.752 -19.762 1.00 96.25 83 MET A N 1
ATOM 606 C CA . MET A 1 83 ? 3.062 -14.485 -20.088 1.00 96.25 83 MET A CA 1
ATOM 607 C C . MET A 1 83 ? 1.941 -14.037 -19.159 1.00 96.25 83 MET A C 1
ATOM 609 O O . MET A 1 83 ? 2.093 -14.052 -17.931 1.00 96.25 83 MET A O 1
ATOM 613 N N . LEU A 1 84 ? 0.810 -13.664 -19.741 1.00 95.38 84 LEU A N 1
ATOM 614 C CA . LEU A 1 84 ? -0.390 -13.289 -19.009 1.00 95.38 84 LEU A CA 1
ATOM 615 C C . LEU A 1 84 ? -1.349 -14.475 -18.869 1.00 95.38 84 LEU A C 1
ATOM 617 O O . LEU A 1 84 ? -1.262 -15.454 -19.608 1.00 95.38 84 LEU A O 1
ATOM 621 N N . ALA A 1 85 ? -2.285 -14.388 -17.926 1.00 92.69 85 ALA A N 1
ATOM 622 C CA . ALA A 1 85 ? -3.265 -15.441 -17.670 1.00 92.69 85 ALA A CA 1
ATOM 623 C C . ALA A 1 85 ? -4.214 -15.672 -18.858 1.00 92.69 85 ALA A C 1
ATOM 625 O O . ALA A 1 85 ? -4.704 -16.783 -19.033 1.00 92.69 85 ALA A O 1
ATOM 626 N N . SER A 1 86 ? -4.423 -14.660 -19.706 1.00 91.56 86 SER A N 1
ATOM 627 C CA . SER A 1 86 ? -5.139 -14.807 -20.982 1.00 91.56 86 SER A CA 1
ATOM 628 C C . SER A 1 86 ? -4.391 -15.625 -22.046 1.00 91.56 86 SER A C 1
ATOM 630 O O . SER A 1 86 ? -4.940 -15.870 -23.117 1.00 91.56 86 SER A O 1
ATOM 632 N N . GLY A 1 87 ? -3.129 -16.000 -21.806 1.00 93.50 87 GLY A N 1
ATOM 633 C CA . GLY A 1 87 ? -2.244 -16.599 -22.809 1.00 93.50 87 GLY A CA 1
ATOM 634 C C . GLY A 1 87 ? -1.555 -15.576 -23.718 1.00 93.50 87 GLY A C 1
ATOM 635 O O . GLY A 1 87 ? -0.781 -15.956 -24.595 1.00 93.50 87 GLY A O 1
ATOM 636 N N . ARG A 1 88 ? -1.801 -14.273 -23.519 1.00 95.19 88 ARG A N 1
ATOM 637 C CA . ARG A 1 88 ? -1.048 -13.213 -24.197 1.00 95.19 88 ARG A CA 1
ATOM 638 C C . ARG A 1 88 ? 0.409 -13.227 -23.742 1.00 95.19 88 ARG A C 1
ATOM 640 O O . ARG A 1 88 ? 0.691 -13.243 -22.547 1.00 95.19 88 ARG A O 1
ATOM 647 N N . ASP A 1 89 ? 1.312 -13.121 -24.706 1.00 95.25 89 ASP A N 1
ATOM 648 C CA . ASP A 1 89 ? 2.753 -13.101 -24.486 1.00 95.25 89 ASP A CA 1
ATOM 649 C C . ASP A 1 89 ? 3.329 -11.739 -24.895 1.00 95.25 89 ASP A C 1
ATOM 651 O O . ASP A 1 89 ? 3.132 -11.285 -26.025 1.00 95.25 89 ASP A O 1
ATOM 655 N N . LEU A 1 90 ? 3.994 -11.066 -23.957 1.00 95.38 90 LEU A N 1
ATOM 656 C CA . LEU A 1 90 ? 4.557 -9.731 -24.134 1.00 95.38 90 LEU A CA 1
ATOM 657 C C . LEU A 1 90 ? 6.080 -9.780 -24.020 1.00 95.38 90 LEU A C 1
ATOM 659 O O . LEU A 1 90 ? 6.614 -10.184 -22.989 1.00 95.38 90 LEU A O 1
ATOM 663 N N . ALA A 1 91 ? 6.781 -9.310 -25.049 1.00 94.62 91 ALA A N 1
ATOM 664 C CA . ALA A 1 91 ? 8.213 -9.043 -24.956 1.00 94.62 91 ALA A CA 1
ATOM 665 C C . ALA A 1 91 ? 8.460 -7.721 -24.211 1.00 94.62 91 ALA A C 1
ATOM 667 O O . ALA A 1 91 ? 7.666 -6.785 -24.328 1.00 94.62 91 ALA A O 1
ATOM 668 N N . TYR A 1 92 ? 9.556 -7.635 -23.461 1.00 93.81 92 TYR A N 1
ATOM 669 C CA . TYR A 1 92 ? 9.976 -6.405 -22.792 1.00 93.81 92 TYR A CA 1
ATOM 670 C C . TYR A 1 92 ? 11.488 -6.227 -22.873 1.00 93.81 92 TYR A C 1
ATOM 672 O O . TYR A 1 92 ? 12.214 -7.197 -22.698 1.00 93.81 92 TYR A O 1
ATOM 680 N N . ASP A 1 93 ? 11.966 -4.992 -23.027 1.00 91.31 93 ASP A N 1
ATOM 681 C CA . ASP A 1 93 ? 13.380 -4.653 -22.800 1.00 91.31 93 ASP A CA 1
ATOM 682 C C . ASP A 1 93 ? 13.670 -4.438 -21.310 1.00 91.31 93 ASP A C 1
ATOM 684 O O . ASP A 1 93 ? 14.715 -4.831 -20.799 1.00 91.31 93 ASP A O 1
ATOM 688 N N . TYR A 1 94 ? 12.703 -3.849 -20.601 1.00 92.56 94 TYR A N 1
ATOM 689 C CA . TYR A 1 94 ? 12.732 -3.606 -19.162 1.00 92.56 94 TYR A CA 1
ATOM 690 C C . TYR A 1 94 ? 11.392 -4.012 -18.546 1.00 92.56 94 TYR A C 1
ATOM 692 O O . TYR A 1 94 ? 10.336 -3.691 -19.091 1.00 92.56 94 TYR A O 1
ATOM 700 N N . LEU A 1 95 ? 11.420 -4.668 -17.386 1.00 95.88 95 LEU A N 1
ATOM 701 C CA . LEU A 1 95 ? 10.214 -5.061 -16.649 1.00 95.88 95 LEU A CA 1
ATOM 702 C C . LEU A 1 95 ? 10.190 -4.393 -15.277 1.00 95.88 95 LEU A C 1
ATOM 704 O O . LEU A 1 95 ? 11.167 -4.468 -14.543 1.00 95.88 95 LEU A O 1
ATOM 708 N N . VAL A 1 96 ? 9.057 -3.799 -14.892 1.00 96.94 96 VAL A N 1
ATOM 709 C CA . VAL A 1 96 ? 8.824 -3.308 -13.524 1.00 96.94 96 VAL A CA 1
ATOM 710 C C . VAL A 1 96 ? 7.710 -4.123 -12.876 1.00 96.94 96 VAL A C 1
ATOM 712 O O . VAL A 1 96 ? 6.533 -3.971 -13.205 1.00 96.94 96 VAL A O 1
ATOM 715 N N . LEU A 1 97 ? 8.071 -4.968 -11.914 1.00 96.81 97 LEU A N 1
ATOM 716 C CA . LEU A 1 97 ? 7.129 -5.706 -11.081 1.00 96.81 97 LEU A CA 1
ATOM 717 C C . LEU A 1 97 ? 6.673 -4.819 -9.917 1.00 96.81 97 LEU A C 1
ATOM 719 O O . LEU A 1 97 ? 7.448 -4.458 -9.037 1.00 96.81 97 LEU A O 1
ATOM 723 N N . ALA A 1 98 ? 5.392 -4.459 -9.927 1.00 95.19 98 ALA A N 1
ATOM 724 C CA . ALA A 1 98 ? 4.764 -3.612 -8.912 1.00 95.19 98 ALA A CA 1
ATOM 725 C C . ALA A 1 98 ? 3.431 -4.219 -8.451 1.00 95.19 98 ALA A C 1
ATOM 727 O O . ALA A 1 98 ? 2.399 -3.544 -8.402 1.00 95.19 98 ALA A O 1
ATOM 728 N N . THR A 1 99 ? 3.420 -5.521 -8.178 1.00 92.38 99 THR A N 1
ATOM 729 C CA . THR A 1 99 ? 2.209 -6.307 -7.884 1.00 92.38 99 THR A CA 1
ATOM 730 C C . THR A 1 99 ? 1.681 -6.098 -6.463 1.00 92.38 99 THR A C 1
ATOM 732 O O . THR A 1 99 ? 0.535 -6.436 -6.163 1.00 92.38 99 THR A O 1
ATOM 735 N N . GLY A 1 100 ? 2.468 -5.444 -5.606 1.00 90.81 100 GLY A N 1
ATOM 736 C CA . GLY A 1 100 ? 2.068 -5.064 -4.257 1.00 90.81 100 GLY A CA 1
ATOM 737 C C . GLY A 1 100 ? 1.977 -6.259 -3.309 1.00 90.81 100 GLY A C 1
ATOM 738 O O . GLY A 1 100 ? 2.795 -7.176 -3.357 1.00 90.81 100 GLY A O 1
ATOM 739 N N . SER A 1 101 ? 0.997 -6.212 -2.414 1.00 87.94 101 SER A N 1
ATOM 740 C CA . SER A 1 101 ? 0.735 -7.243 -1.409 1.00 87.94 101 SER A CA 1
ATOM 741 C C . SER A 1 101 ? -0.762 -7.472 -1.238 1.00 87.94 101 SER A C 1
ATOM 743 O O . SER A 1 101 ? -1.571 -6.609 -1.597 1.00 87.94 101 SER A O 1
ATOM 745 N N . GLY A 1 102 ? -1.111 -8.635 -0.705 1.00 82.94 102 GLY A N 1
ATOM 746 C CA . GLY A 1 102 ? -2.459 -9.053 -0.358 1.00 82.94 102 GLY A CA 1
ATOM 747 C C . GLY A 1 102 ? -2.643 -9.114 1.152 1.00 82.94 102 GLY A C 1
ATOM 748 O O . GLY A 1 102 ? -1.681 -9.169 1.919 1.00 82.94 102 GLY A O 1
ATOM 749 N N . TYR A 1 103 ? -3.900 -9.078 1.573 1.00 72.81 103 TYR A N 1
ATOM 750 C CA . TYR A 1 103 ? -4.316 -9.117 2.969 1.00 72.81 103 TYR A CA 1
ATOM 751 C C . TYR A 1 103 ? -5.632 -9.879 3.082 1.00 72.81 103 TYR A C 1
ATOM 753 O O . TYR A 1 103 ? -6.360 -9.990 2.089 1.00 72.81 103 TYR A O 1
ATOM 761 N N . ALA A 1 104 ? -5.971 -10.346 4.285 1.00 70.88 104 ALA A N 1
ATOM 762 C CA . ALA A 1 104 ? -7.305 -10.876 4.536 1.00 70.88 104 ALA A CA 1
ATOM 763 C C . ALA A 1 104 ? -8.370 -9.838 4.129 1.00 70.88 104 ALA A C 1
ATOM 765 O O . ALA A 1 104 ? -8.203 -8.623 4.321 1.00 70.88 104 ALA A O 1
ATOM 766 N N . GLY A 1 105 ? -9.455 -10.310 3.513 1.00 69.44 105 GLY A N 1
ATOM 767 C CA . GLY A 1 105 ? -10.583 -9.441 3.207 1.00 69.44 105 GLY A CA 1
ATOM 768 C C . GLY A 1 105 ? -11.212 -8.891 4.490 1.00 69.44 105 GLY A C 1
ATOM 769 O O . GLY A 1 105 ? -11.165 -9.566 5.515 1.00 69.44 105 GLY A O 1
ATOM 770 N N . PRO A 1 106 ? -11.774 -7.668 4.476 1.00 77.44 106 PRO A N 1
ATOM 771 C CA . PRO A 1 106 ? -12.074 -6.823 3.312 1.00 77.44 106 PRO A CA 1
ATOM 772 C C . PRO A 1 106 ? -11.020 -5.737 2.983 1.00 77.44 106 PRO A C 1
ATOM 774 O O . PRO A 1 106 ? -11.219 -4.953 2.047 1.00 77.44 106 PRO A O 1
ATOM 777 N N . ILE A 1 107 ? -9.909 -5.662 3.727 1.00 81.50 107 ILE A N 1
ATOM 778 C CA . ILE A 1 107 ? -9.022 -4.481 3.773 1.00 81.50 107 ILE A CA 1
ATOM 779 C C . ILE A 1 107 ? -8.186 -4.322 2.496 1.00 81.50 107 ILE A C 1
ATOM 781 O O . ILE A 1 107 ? -8.196 -3.270 1.865 1.00 81.50 107 ILE A O 1
ATOM 785 N N . LYS A 1 108 ? -7.477 -5.366 2.066 1.00 77.56 108 LYS A N 1
ATOM 786 C CA . LYS A 1 108 ? -6.684 -5.345 0.824 1.00 77.56 108 LYS A CA 1
ATOM 787 C C . LYS A 1 108 ? -6.851 -6.677 0.106 1.00 77.56 108 LYS A C 1
ATOM 789 O O . LYS A 1 108 ? -5.934 -7.488 0.011 1.00 77.56 108 LYS A O 1
ATOM 794 N N . CYS A 1 109 ? -8.076 -6.887 -0.374 1.00 63.75 109 CYS A N 1
ATOM 795 C CA . CYS A 1 109 ? -8.462 -8.088 -1.104 1.00 63.75 109 CYS A CA 1
ATOM 796 C C . CYS A 1 109 ? -7.742 -8.119 -2.453 1.00 63.75 109 CYS A C 1
ATOM 798 O O . CYS A 1 109 ? -8.039 -7.318 -3.342 1.00 63.75 109 CYS A O 1
ATOM 800 N N . PHE A 1 110 ? -6.819 -9.057 -2.614 1.00 56.22 110 PHE A N 1
ATOM 801 C CA . PHE A 1 110 ? -6.287 -9.445 -3.911 1.00 56.22 110 PHE A CA 1
ATOM 802 C C . PHE A 1 110 ? -6.764 -10.874 -4.184 1.00 56.22 110 PHE A C 1
ATOM 804 O O . PHE A 1 110 ? -6.574 -11.747 -3.346 1.00 56.22 110 PHE A O 1
ATOM 811 N N . GLY A 1 111 ? -7.446 -11.108 -5.307 1.00 47.91 111 GLY A N 1
ATOM 812 C CA . GLY A 1 111 ? -7.719 -12.469 -5.786 1.00 47.91 111 GLY A CA 1
ATOM 813 C C . GLY A 1 111 ? -8.809 -13.296 -5.083 1.00 47.91 111 GLY A C 1
ATOM 814 O O . GLY A 1 111 ? -8.926 -14.472 -5.406 1.00 47.91 111 GLY A O 1
ATOM 815 N N . GLY A 1 112 ? -9.641 -12.737 -4.194 1.00 33.72 112 GLY A N 1
ATOM 816 C CA . GLY A 1 112 ? -10.833 -13.454 -3.702 1.00 33.72 112 GLY A CA 1
ATOM 817 C C . GLY A 1 112 ? -11.779 -13.843 -4.851 1.00 33.72 112 GLY A C 1
ATOM 818 O O . GLY A 1 112 ? -11.766 -13.180 -5.886 1.00 33.72 112 GLY A O 1
ATOM 819 N N . ALA A 1 113 ? -12.611 -14.876 -4.668 1.00 32.69 113 ALA A N 1
ATOM 820 C CA . ALA A 1 113 ? -13.509 -15.502 -5.663 1.00 32.69 113 ALA A CA 1
ATOM 821 C C . ALA A 1 113 ? -14.362 -14.550 -6.546 1.00 32.69 113 ALA A C 1
ATOM 823 O O . ALA A 1 113 ? -14.879 -14.952 -7.584 1.00 32.69 113 ALA A O 1
ATOM 824 N N . ALA A 1 114 ? -14.463 -13.265 -6.200 1.00 35.03 114 ALA A N 1
ATOM 825 C CA . ALA A 1 114 ? -15.007 -12.216 -7.064 1.00 35.03 114 ALA A CA 1
ATOM 826 C C . ALA A 1 114 ? -14.134 -11.890 -8.301 1.00 35.03 114 ALA A C 1
ATOM 828 O O . ALA A 1 114 ? -14.636 -11.326 -9.265 1.00 35.03 114 ALA A O 1
ATOM 829 N N . ALA A 1 115 ? -12.844 -12.249 -8.307 1.00 38.47 115 ALA A N 1
ATOM 830 C CA . ALA A 1 115 ? -11.953 -12.116 -9.466 1.00 38.47 115 ALA A CA 1
ATOM 831 C C . ALA A 1 115 ? -12.030 -13.320 -10.426 1.00 38.47 115 ALA A C 1
ATOM 833 O O . ALA A 1 115 ? -11.367 -13.320 -11.464 1.00 38.47 115 ALA A O 1
ATOM 834 N N . SER A 1 116 ? -12.795 -14.357 -10.076 1.00 33.19 116 SER A N 1
ATOM 835 C CA . SER A 1 116 ? -12.999 -15.568 -10.874 1.00 33.19 116 SER A CA 1
ATOM 836 C C . SER A 1 116 ? -14.461 -15.714 -11.285 1.00 33.19 116 SER A C 1
ATOM 838 O O . SER A 1 116 ? -15.091 -16.728 -11.029 1.00 33.19 116 SER A O 1
ATOM 840 N N . THR A 1 117 ? -15.010 -14.699 -11.938 1.00 30.55 117 THR A N 1
ATOM 841 C CA . THR A 1 117 ? -15.983 -14.937 -13.006 1.00 30.55 117 THR A CA 1
ATOM 842 C C . THR A 1 117 ? -15.597 -14.012 -14.145 1.00 30.55 117 THR A C 1
ATOM 844 O O . THR A 1 117 ? -16.027 -12.867 -14.231 1.00 30.55 117 THR A O 1
ATOM 847 N N . ALA A 1 118 ? -14.704 -14.498 -15.008 1.00 34.56 118 ALA A N 1
ATOM 848 C CA . ALA A 1 118 ? -14.691 -14.020 -16.377 1.00 34.56 118 ALA A CA 1
ATOM 849 C C . ALA A 1 118 ? -16.057 -14.407 -16.955 1.00 34.56 118 ALA A C 1
ATOM 851 O O . ALA A 1 118 ? -16.256 -15.533 -17.399 1.00 34.56 118 ALA A O 1
ATOM 852 N N . ALA A 1 119 ? -17.038 -13.514 -16.840 1.00 31.34 119 ALA A N 1
ATOM 853 C CA . ALA A 1 119 ? -18.171 -13.555 -17.738 1.00 31.34 119 ALA A CA 1
ATOM 854 C C . ALA A 1 119 ? -17.594 -13.192 -19.106 1.00 31.34 119 ALA A C 1
ATOM 856 O O . ALA A 1 119 ? -17.247 -12.038 -19.353 1.00 31.34 119 ALA A O 1
ATOM 857 N N . GLU A 1 120 ? -17.400 -14.208 -19.945 1.00 34.28 120 GLU A N 1
ATOM 858 C CA . GLU A 1 120 ? -17.157 -14.048 -21.372 1.00 34.28 120 GLU A CA 1
ATOM 859 C C . GLU A 1 120 ? -18.314 -13.222 -21.944 1.00 34.28 120 GLU A C 1
ATOM 861 O O . GLU A 1 120 ? -19.427 -13.703 -22.141 1.00 34.28 120 GLU A O 1
ATOM 866 N N . GLY A 1 121 ? -18.073 -11.929 -22.109 1.00 36.03 121 GLY A N 1
ATOM 867 C CA . GLY A 1 121 ? -19.001 -10.994 -22.71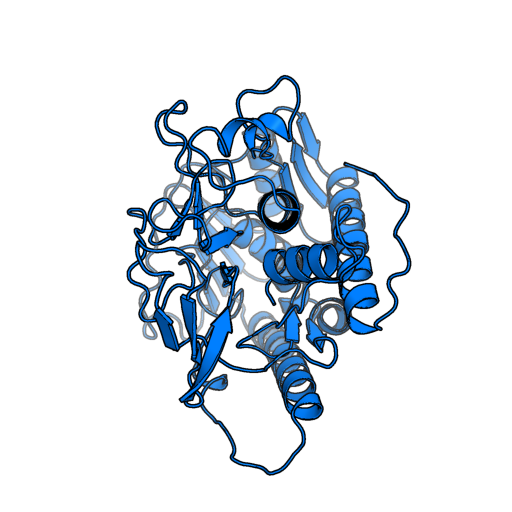1 1.00 36.03 121 GLY A CA 1
ATOM 868 C C . GLY A 1 121 ? -18.202 -10.040 -23.575 1.00 36.03 121 GLY A C 1
ATOM 869 O O . GLY A 1 121 ? -17.225 -9.456 -23.113 1.00 36.03 121 GLY A O 1
ATOM 870 N N . GLU A 1 122 ? -18.625 -9.889 -24.825 1.00 33.53 122 GLU A N 1
ATOM 871 C CA . GLU A 1 122 ? -18.014 -9.078 -25.887 1.00 33.53 122 GLU A CA 1
ATOM 872 C C . GLU A 1 122 ? -18.117 -7.551 -25.630 1.00 33.53 122 GLU A C 1
ATOM 874 O O . GLU A 1 122 ? -18.348 -6.756 -26.538 1.00 33.53 122 GLU A O 1
ATOM 879 N N . GLY A 1 123 ? -17.979 -7.111 -24.375 1.00 38.66 123 GLY A N 1
ATOM 880 C CA . GLY A 1 123 ? -17.920 -5.707 -23.977 1.00 38.66 123 GLY A CA 1
ATOM 881 C C . GLY A 1 123 ? -16.473 -5.222 -23.923 1.00 38.66 123 GLY A C 1
ATOM 882 O O . GLY A 1 123 ? -15.620 -5.855 -23.306 1.00 38.66 123 GLY A O 1
ATOM 883 N N . GLY A 1 124 ? -16.172 -4.097 -24.574 1.00 44.94 124 GLY A N 1
ATOM 884 C CA . GLY A 1 124 ? -14.812 -3.558 -24.661 1.00 44.94 124 GLY A CA 1
ATOM 885 C C . GLY A 1 124 ? -14.121 -3.369 -23.299 1.00 44.94 124 GLY A C 1
ATOM 886 O O . GLY A 1 124 ? -14.734 -2.957 -22.318 1.00 44.94 124 GLY A O 1
ATOM 887 N N . HIS A 1 125 ? -12.807 -3.608 -23.257 1.00 50.50 125 HIS A N 1
ATOM 888 C CA . HIS A 1 125 ? -11.964 -3.626 -22.048 1.00 50.50 125 HIS A CA 1
ATOM 889 C C . HIS A 1 125 ? -12.043 -2.388 -21.122 1.00 50.50 125 HIS A C 1
ATOM 891 O O . HIS A 1 125 ? -11.692 -2.492 -19.948 1.00 50.50 125 HIS A O 1
ATOM 897 N N . ALA A 1 126 ? -12.500 -1.226 -21.606 1.00 53.53 126 ALA A N 1
ATOM 898 C CA . ALA A 1 126 ? -12.699 -0.024 -20.783 1.00 53.53 126 ALA A CA 1
ATOM 899 C C . ALA A 1 126 ? -13.902 -0.134 -19.814 1.00 53.53 126 ALA A C 1
ATOM 901 O O . ALA A 1 126 ? -13.938 0.541 -18.783 1.00 53.53 126 ALA A O 1
ATOM 902 N N . ASP A 1 127 ? -14.868 -1.002 -20.121 1.00 69.94 127 ASP A N 1
ATOM 903 C CA . ASP A 1 127 ? -16.072 -1.232 -19.313 1.00 69.94 127 ASP A CA 1
ATOM 904 C C . ASP A 1 127 ? -15.771 -2.128 -18.092 1.00 69.94 127 ASP A C 1
ATOM 906 O O . ASP A 1 127 ? -16.231 -1.875 -16.979 1.00 69.94 127 ASP A O 1
ATOM 910 N N . GLU A 1 128 ? -14.883 -3.114 -18.252 1.00 79.00 128 GLU A N 1
ATOM 911 C CA . GLU A 1 128 ? -14.557 -4.097 -17.209 1.00 79.00 128 GLU A CA 1
ATOM 912 C C . GLU A 1 128 ? -13.910 -3.470 -15.960 1.00 79.00 128 GLU A C 1
ATOM 914 O O . GLU A 1 128 ? -14.304 -3.755 -14.827 1.00 79.00 128 GLU A O 1
ATOM 919 N N . GLY A 1 129 ? -12.945 -2.561 -16.143 1.00 82.06 129 GLY A N 1
ATOM 920 C CA . GLY A 1 129 ? -12.296 -1.864 -15.027 1.00 82.06 129 GLY A CA 1
ATOM 921 C C . GLY A 1 129 ? -13.267 -0.994 -14.221 1.00 82.06 129 GLY A C 1
ATOM 922 O O . GLY A 1 129 ? -13.234 -0.985 -12.988 1.00 82.06 129 GLY A O 1
ATOM 923 N N . SER A 1 130 ? -14.188 -0.319 -14.914 1.00 84.69 130 SER A N 1
ATOM 924 C CA . SER A 1 130 ? -15.225 0.516 -14.298 1.00 84.69 130 SER A CA 1
ATOM 925 C C . SER A 1 130 ? -16.240 -0.324 -13.515 1.00 84.69 130 SER A C 1
ATOM 927 O O . SER A 1 130 ? -16.589 0.024 -12.383 1.00 84.69 130 SER A O 1
ATOM 929 N N . ARG A 1 131 ? -16.658 -1.473 -14.064 1.00 88.12 131 ARG A N 1
ATOM 930 C CA . ARG A 1 131 ? -17.533 -2.438 -13.377 1.00 88.12 131 ARG A CA 1
ATOM 931 C C . ARG A 1 131 ? -16.889 -2.984 -12.102 1.00 88.12 131 ARG A C 1
ATOM 933 O O . ARG A 1 131 ? -17.526 -2.972 -11.048 1.00 88.12 131 ARG A O 1
ATOM 940 N N . ARG A 1 132 ? -15.616 -3.394 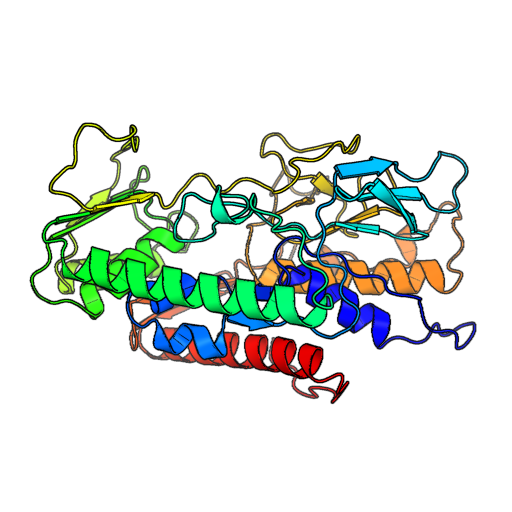-12.160 1.00 89.19 132 ARG A N 1
ATOM 941 C CA . ARG A 1 132 ? -14.866 -3.890 -10.990 1.00 89.19 132 ARG A CA 1
ATOM 942 C C . ARG A 1 132 ? -14.652 -2.812 -9.928 1.00 89.19 132 ARG A C 1
ATOM 944 O O . ARG A 1 132 ? -14.803 -3.094 -8.740 1.00 89.19 132 ARG A O 1
ATOM 951 N N . ALA A 1 133 ? -14.380 -1.569 -10.333 1.00 89.50 133 ALA A N 1
ATOM 952 C CA . ALA A 1 133 ? -14.324 -0.433 -9.412 1.00 89.50 133 ALA A CA 1
ATOM 953 C C . ALA A 1 133 ? -15.663 -0.247 -8.677 1.00 89.50 133 ALA A C 1
ATOM 955 O O . ALA A 1 133 ? -15.689 -0.164 -7.449 1.00 89.50 133 ALA A O 1
ATOM 956 N N . ALA A 1 134 ? -16.784 -0.253 -9.406 1.00 90.94 134 ALA A N 1
ATOM 957 C CA . ALA A 1 134 ? -18.117 -0.143 -8.817 1.00 90.94 134 ALA A CA 1
ATOM 958 C C . ALA A 1 134 ? -18.435 -1.314 -7.869 1.00 90.94 134 ALA A C 1
ATOM 960 O O . ALA A 1 134 ? -18.977 -1.098 -6.784 1.00 90.94 134 ALA A O 1
ATOM 961 N N . GLN A 1 135 ? -18.054 -2.545 -8.228 1.00 91.62 135 GLN A N 1
ATOM 962 C CA . GLN A 1 135 ? -18.186 -3.711 -7.351 1.00 91.62 135 GLN A CA 1
ATOM 963 C C . GLN A 1 135 ? -17.377 -3.539 -6.060 1.00 91.62 135 GLN A C 1
ATOM 965 O O . GLN A 1 135 ? -17.888 -3.816 -4.976 1.00 91.62 135 GLN A O 1
ATOM 970 N N . ARG A 1 136 ? -16.145 -3.025 -6.148 1.00 92.06 136 ARG A N 1
ATOM 971 C CA . ARG A 1 136 ? -15.322 -2.745 -4.967 1.00 92.06 136 ARG A CA 1
ATOM 972 C C . ARG A 1 136 ? -15.961 -1.695 -4.056 1.00 92.06 136 ARG A C 1
ATOM 974 O O . ARG A 1 136 ? -15.970 -1.889 -2.843 1.00 92.06 136 ARG A O 1
ATOM 981 N N . ARG A 1 137 ? -16.535 -0.622 -4.611 1.00 93.62 137 ARG A N 1
ATOM 982 C CA . ARG A 1 137 ? -17.262 0.389 -3.819 1.00 93.62 137 ARG A CA 1
ATOM 983 C C . ARG A 1 137 ? -18.487 -0.201 -3.119 1.00 93.62 137 ARG A C 1
ATOM 985 O O . ARG A 1 137 ? -18.704 0.081 -1.946 1.00 93.62 137 ARG A O 1
ATOM 992 N N . ARG A 1 138 ? -19.240 -1.077 -3.796 1.00 93.56 138 ARG A N 1
ATOM 993 C CA . ARG A 1 138 ? -20.359 -1.814 -3.181 1.00 93.56 138 ARG A CA 1
ATOM 994 C C . ARG A 1 138 ? -19.893 -2.705 -2.033 1.00 93.56 138 ARG A C 1
ATOM 996 O O . ARG A 1 138 ? -20.490 -2.648 -0.970 1.00 93.56 138 ARG A O 1
ATOM 1003 N N . ALA A 1 139 ? -18.789 -3.433 -2.205 1.00 92.19 139 ALA A N 1
ATOM 1004 C CA . ALA A 1 139 ? -18.227 -4.256 -1.135 1.00 92.19 139 ALA A CA 1
ATOM 1005 C C . ALA A 1 139 ? -17.856 -3.424 0.109 1.00 92.19 139 ALA A C 1
ATOM 1007 O O . ALA A 1 139 ? -18.088 -3.861 1.229 1.00 92.19 139 ALA A O 1
ATOM 1008 N N . LEU A 1 140 ? -17.336 -2.203 -0.067 1.00 93.81 140 LEU A N 1
ATOM 1009 C CA . LEU A 1 140 ? -17.066 -1.287 1.052 1.00 93.81 140 LEU A CA 1
ATOM 1010 C C . LEU A 1 140 ? -18.358 -0.799 1.727 1.00 93.81 140 LEU A C 1
ATOM 1012 O O . LEU A 1 140 ? -18.414 -0.708 2.950 1.00 93.81 140 LEU A O 1
ATOM 1016 N N . ALA A 1 141 ? -19.414 -0.549 0.950 1.00 94.38 141 ALA A N 1
ATOM 1017 C CA . ALA A 1 141 ? -20.732 -0.225 1.493 1.00 94.38 141 ALA A CA 1
ATOM 1018 C C . ALA A 1 141 ? -21.382 -1.411 2.230 1.00 94.38 141 ALA A C 1
ATOM 1020 O O . ALA A 1 141 ? -22.116 -1.208 3.195 1.00 94.38 141 ALA A O 1
ATOM 1021 N N . ASP A 1 142 ? -21.118 -2.646 1.809 1.00 92.94 142 ASP A N 1
ATOM 1022 C CA . ASP A 1 142 ? -21.587 -3.838 2.514 1.00 92.94 142 ASP A CA 1
ATOM 1023 C C . ASP A 1 142 ? -20.820 -4.059 3.827 1.00 92.94 142 ASP A C 1
ATOM 1025 O O . ASP A 1 142 ? -21.425 -4.462 4.821 1.00 92.94 142 ASP A O 1
ATOM 1029 N N . GLU A 1 143 ? -19.533 -3.700 3.892 1.00 93.94 143 GLU A N 1
ATOM 1030 C CA . GLU A 1 143 ? -18.784 -3.693 5.156 1.00 93.94 143 GLU A CA 1
ATOM 1031 C C . GLU A 1 143 ? -19.341 -2.693 6.171 1.00 93.94 143 GLU A C 1
ATOM 1033 O O . GLU A 1 143 ? -19.450 -3.036 7.348 1.00 93.94 143 GLU A O 1
ATOM 1038 N N . LEU A 1 144 ? -19.792 -1.513 5.729 1.00 95.75 144 LEU A N 1
ATOM 1039 C CA . LEU A 1 144 ? -20.504 -0.582 6.609 1.00 95.75 144 LEU A CA 1
ATOM 1040 C C . LEU A 1 144 ? -21.711 -1.265 7.270 1.00 95.75 144 LEU A C 1
ATOM 1042 O O . LEU A 1 144 ? -21.851 -1.204 8.490 1.00 95.75 144 LEU A O 1
ATOM 1046 N N . LYS A 1 145 ? -22.538 -1.981 6.495 1.00 94.88 145 LYS A N 1
ATOM 1047 C CA . LYS A 1 145 ? -23.718 -2.692 7.025 1.00 94.88 145 LYS A CA 1
ATOM 1048 C C . LYS A 1 145 ? -23.332 -3.777 8.032 1.00 94.88 145 LYS A C 1
ATOM 1050 O O . LYS A 1 145 ? -24.011 -3.946 9.044 1.00 94.88 145 LYS A O 1
ATOM 1055 N N . ARG A 1 146 ? -22.241 -4.512 7.778 1.00 94.06 146 ARG A N 1
ATOM 1056 C CA . ARG A 1 146 ? -21.718 -5.524 8.715 1.00 94.06 146 ARG A CA 1
ATOM 1057 C C . ARG A 1 146 ? -21.290 -4.880 10.031 1.00 94.06 146 ARG A C 1
ATOM 1059 O O . ARG A 1 146 ? -21.678 -5.360 11.095 1.00 94.06 146 ARG A O 1
ATOM 1066 N N . ILE A 1 147 ? -20.553 -3.770 9.963 1.00 95.12 147 ILE A N 1
ATOM 1067 C CA . ILE A 1 147 ? -20.127 -3.014 11.147 1.00 95.12 147 ILE A CA 1
ATOM 1068 C C . ILE A 1 147 ? -21.342 -2.456 11.893 1.00 95.12 147 ILE A C 1
ATOM 1070 O O . ILE A 1 147 ? -21.393 -2.550 13.119 1.00 95.12 147 ILE A O 1
ATOM 1074 N N . GLU A 1 148 ? -22.339 -1.911 11.193 1.00 94.88 148 GLU A N 1
ATOM 1075 C CA . GLU A 1 148 ? -23.582 -1.395 11.781 1.00 94.88 148 GLU A CA 1
ATOM 1076 C C . GLU A 1 148 ? -24.361 -2.477 12.536 1.00 94.88 148 GLU A C 1
ATOM 1078 O O . GLU A 1 148 ? -24.772 -2.230 13.675 1.00 94.88 148 GLU A O 1
ATOM 1083 N N . GLY A 1 149 ? -24.490 -3.672 11.954 1.00 93.75 149 GLY A N 1
ATOM 1084 C CA . GLY A 1 149 ? -25.172 -4.817 12.562 1.00 93.75 149 GLY A CA 1
ATOM 1085 C C . GLY A 1 149 ? -24.423 -5.458 13.736 1.00 93.75 149 GLY A C 1
ATOM 1086 O O . GLY A 1 149 ? -25.054 -6.034 14.621 1.00 93.75 149 GLY A O 1
ATOM 1087 N N . ALA A 1 150 ? -23.095 -5.331 13.791 1.00 93.31 150 ALA A N 1
ATOM 1088 C CA . ALA A 1 150 ? -22.281 -5.926 14.849 1.00 93.31 150 ALA A CA 1
ATOM 1089 C C . ALA A 1 150 ? -22.324 -5.118 16.159 1.00 93.31 150 ALA A C 1
ATOM 1091 O O . ALA A 1 150 ? -22.166 -3.892 16.170 1.00 93.31 150 ALA A O 1
ATOM 1092 N N . ARG A 1 151 ? -22.494 -5.808 17.294 1.00 92.38 151 ARG A N 1
ATOM 1093 C CA . ARG A 1 151 ? -22.365 -5.208 18.638 1.00 92.38 151 ARG A CA 1
ATOM 1094 C C . ARG A 1 151 ? -20.975 -5.397 19.234 1.00 92.38 151 ARG A C 1
ATOM 1096 O O . ARG A 1 151 ? -20.496 -4.492 19.916 1.00 92.38 151 ARG A O 1
ATOM 1103 N N . ASP A 1 152 ? -20.358 -6.545 18.969 1.00 94.75 152 ASP A N 1
ATOM 1104 C CA . ASP A 1 152 ? -19.011 -6.899 19.409 1.00 94.75 152 ASP A CA 1
ATOM 1105 C C . ASP A 1 152 ? -18.092 -7.051 18.188 1.00 94.75 152 ASP A C 1
ATOM 1107 O O . ASP A 1 152 ? -18.422 -7.761 17.233 1.00 94.75 152 ASP A O 1
ATOM 1111 N N . ILE A 1 153 ? -16.965 -6.341 18.200 1.00 95.81 153 ILE A N 1
ATOM 1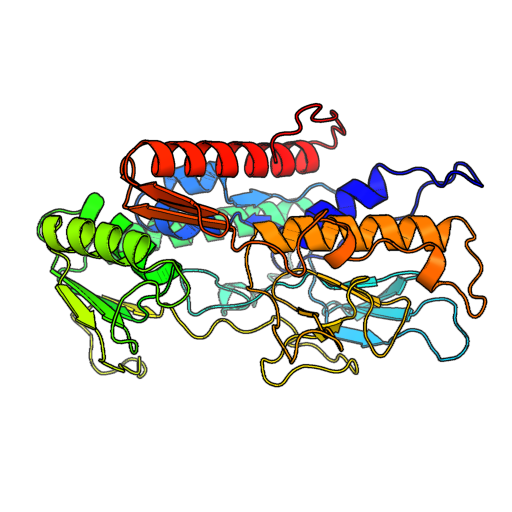112 C CA . ILE A 1 153 ? -16.001 -6.270 17.106 1.00 95.81 153 ILE A CA 1
ATOM 1113 C C . ILE A 1 153 ? -14.603 -6.556 17.664 1.00 95.81 153 ILE A C 1
ATOM 1115 O O . ILE A 1 153 ? -14.137 -5.892 18.591 1.00 95.81 153 ILE A O 1
ATOM 1119 N N . ALA A 1 154 ? -13.907 -7.536 17.092 1.00 95.56 154 ALA A N 1
ATOM 1120 C CA . ALA A 1 154 ? -12.482 -7.759 17.323 1.00 95.56 154 ALA A CA 1
ATOM 1121 C C . ALA A 1 154 ? -11.661 -7.248 16.139 1.00 95.56 154 ALA A C 1
ATOM 1123 O O . ALA A 1 154 ? -11.918 -7.597 14.990 1.00 95.56 154 ALA A O 1
ATOM 1124 N N . VAL A 1 155 ? -10.622 -6.476 16.435 1.00 95.88 155 VAL A N 1
ATOM 1125 C CA . VAL A 1 155 ? -9.585 -6.097 15.478 1.00 95.88 155 VAL A CA 1
ATOM 1126 C C . VAL A 1 155 ? -8.297 -6.786 15.907 1.00 95.88 155 VAL A C 1
ATOM 1128 O O . VAL A 1 155 ? -7.744 -6.484 16.963 1.00 95.88 155 VAL A O 1
ATOM 1131 N N . VAL A 1 156 ? -7.824 -7.742 15.113 1.00 94.38 156 VAL A N 1
ATOM 1132 C CA . VAL A 1 156 ? -6.670 -8.577 15.464 1.00 94.38 156 VAL A CA 1
ATOM 1133 C C . VAL A 1 156 ? -5.431 -8.057 14.752 1.00 94.38 156 VAL A C 1
ATOM 1135 O O . VAL A 1 156 ? -5.281 -8.242 13.552 1.00 94.38 156 VAL A O 1
ATOM 1138 N N . GLY A 1 157 ? -4.527 -7.403 15.479 1.00 94.06 157 GLY A N 1
ATOM 1139 C CA . GLY A 1 157 ? -3.276 -6.862 14.951 1.00 94.06 157 GLY A CA 1
ATOM 1140 C C . GLY A 1 157 ? -3.071 -5.392 15.309 1.00 94.06 157 GLY A C 1
ATOM 1141 O O . GLY A 1 157 ? -3.509 -4.501 14.589 1.00 94.06 157 GLY A O 1
ATOM 1142 N N . GLY A 1 158 ? -2.308 -5.123 16.371 1.00 95.62 158 GLY A N 1
ATOM 1143 C CA . GLY A 1 158 ? -1.975 -3.776 16.860 1.00 95.62 158 GLY A CA 1
ATOM 1144 C C . GLY A 1 158 ? -0.998 -2.966 16.000 1.00 95.62 158 GLY A C 1
ATOM 1145 O O . GLY A 1 158 ? -0.299 -2.106 16.526 1.00 95.62 158 GLY A O 1
ATOM 1146 N N . GLY A 1 159 ? -0.888 -3.252 14.702 1.00 94.69 159 GLY A N 1
ATOM 1147 C CA . GLY A 1 159 ? -0.105 -2.454 13.754 1.00 94.69 159 GLY A CA 1
ATOM 1148 C C . GLY A 1 159 ? -0.884 -1.246 13.211 1.00 94.69 159 GLY A C 1
ATOM 1149 O O . GLY A 1 159 ? -2.031 -1.032 13.601 1.00 94.69 159 GLY A O 1
ATOM 1150 N N . PRO A 1 160 ? -0.296 -0.478 12.272 1.00 93.94 160 PRO A N 1
ATOM 1151 C CA . PRO A 1 160 ? -0.944 0.658 11.609 1.00 93.94 160 PRO A CA 1
ATOM 1152 C C . PRO A 1 160 ? -2.390 0.396 11.172 1.00 93.94 160 PRO A C 1
ATOM 1154 O O . PRO A 1 160 ? -3.288 1.148 11.528 1.00 93.94 160 PRO A O 1
ATOM 1157 N N . VAL A 1 161 ? -2.616 -0.712 10.460 1.00 93.81 161 VAL A N 1
ATOM 1158 C CA . VAL A 1 161 ? -3.926 -1.073 9.902 1.00 93.81 161 VAL A CA 1
ATOM 1159 C C . VAL A 1 161 ? -4.973 -1.302 10.993 1.00 93.81 161 VAL A C 1
ATOM 1161 O O . VAL A 1 161 ? -6.053 -0.722 10.926 1.00 93.81 161 VAL A O 1
ATOM 1164 N N . GLY A 1 162 ? -4.665 -2.109 12.012 1.00 95.88 162 GLY A N 1
ATOM 1165 C CA . GLY A 1 162 ? -5.636 -2.408 13.067 1.00 95.88 162 GLY A CA 1
ATOM 1166 C C . GLY A 1 162 ? -5.919 -1.211 13.969 1.00 95.88 162 GLY A C 1
ATOM 1167 O O . GLY A 1 162 ? -7.064 -0.995 14.353 1.00 95.88 162 GLY A O 1
ATOM 1168 N N . VAL A 1 163 ? -4.910 -0.381 14.251 1.00 98.06 163 VAL A N 1
ATOM 1169 C CA . VAL A 1 163 ? -5.094 0.853 15.031 1.00 98.06 163 VAL A CA 1
ATOM 1170 C C . VAL A 1 163 ? -5.991 1.847 14.298 1.00 98.06 163 VAL A C 1
ATOM 1172 O O . VAL A 1 163 ? -6.915 2.381 14.908 1.00 98.06 163 VAL A O 1
ATOM 1175 N N . GLU A 1 164 ? -5.765 2.071 13.000 1.00 97.38 164 GLU A N 1
ATOM 1176 C CA . GLU A 1 164 ? -6.650 2.929 12.207 1.00 97.38 164 GLU A CA 1
ATOM 1177 C C . GLU A 1 164 ? -8.064 2.355 12.130 1.00 97.38 164 GLU A C 1
ATOM 1179 O O . GLU A 1 164 ? -9.015 3.084 12.386 1.00 97.38 164 GLU A O 1
ATOM 1184 N N . LEU A 1 165 ? -8.224 1.059 11.841 1.00 97.12 165 LEU A N 1
ATOM 1185 C CA . LEU A 1 165 ? -9.549 0.445 11.727 1.00 97.12 165 LEU A CA 1
ATOM 1186 C C . LEU A 1 165 ? -10.337 0.535 13.040 1.00 97.12 165 LEU A C 1
ATOM 1188 O O . LEU A 1 165 ? -11.499 0.939 13.035 1.00 97.12 165 LEU A O 1
ATOM 1192 N N . ALA A 1 166 ? -9.699 0.209 14.168 1.00 98.06 166 ALA A N 1
ATOM 1193 C CA . ALA A 1 166 ? -10.313 0.346 15.485 1.00 98.06 166 ALA A CA 1
ATOM 1194 C C . ALA A 1 166 ? -10.733 1.800 15.752 1.00 98.06 166 ALA A C 1
ATOM 1196 O O . ALA A 1 166 ? -11.823 2.042 16.273 1.00 98.06 166 ALA A O 1
ATOM 1197 N N . ALA A 1 167 ? -9.907 2.771 15.347 1.00 98.25 167 ALA A N 1
ATOM 1198 C CA . ALA A 1 167 ? -10.219 4.182 15.514 1.00 98.25 167 ALA A CA 1
ATOM 1199 C C . ALA A 1 167 ? -11.353 4.672 14.602 1.00 98.25 167 ALA A C 1
ATOM 1201 O O . ALA A 1 167 ? -12.202 5.433 15.061 1.00 98.25 167 ALA A O 1
ATOM 1202 N N . GLU A 1 168 ? -11.394 4.243 13.339 1.00 97.94 168 GLU A N 1
ATOM 1203 C CA . GLU A 1 168 ? -12.474 4.563 12.399 1.00 97.94 168 GLU A CA 1
ATOM 1204 C C . GLU A 1 168 ? -13.822 4.037 12.922 1.00 97.94 168 GLU A C 1
ATOM 1206 O O . GLU A 1 168 ? -14.802 4.783 12.979 1.00 97.94 168 GLU A O 1
ATOM 1211 N N . ILE A 1 169 ? -13.857 2.790 13.408 1.00 97.81 169 ILE A N 1
ATOM 1212 C CA . ILE A 1 169 ? -15.064 2.176 13.980 1.00 97.81 169 ILE A CA 1
ATOM 1213 C C . ILE A 1 169 ? -15.495 2.901 15.262 1.00 97.81 169 ILE A C 1
ATOM 1215 O O . ILE A 1 169 ? -16.637 3.354 15.349 1.00 97.81 169 ILE A O 1
ATOM 1219 N N . ALA A 1 170 ? -14.602 3.051 16.246 1.00 97.56 170 ALA A N 1
ATOM 1220 C CA . ALA A 1 170 ? -14.937 3.663 17.536 1.00 97.56 170 ALA A CA 1
ATOM 1221 C C . ALA A 1 170 ? -15.246 5.166 17.428 1.00 97.56 170 ALA A C 1
ATOM 1223 O O . ALA A 1 170 ? -16.071 5.703 18.169 1.00 97.56 170 ALA A O 1
ATOM 1224 N N . GLY A 1 171 ? -14.603 5.861 16.486 1.00 96.75 171 GLY A N 1
ATOM 1225 C CA . GLY A 1 171 ? -14.856 7.271 16.209 1.00 96.75 171 GLY A CA 1
ATOM 1226 C C . GLY A 1 171 ? -16.211 7.520 15.541 1.00 96.75 171 GLY A C 1
ATOM 1227 O O . GLY A 1 171 ? -16.854 8.534 15.827 1.00 96.75 171 GLY A O 1
ATOM 1228 N N . LYS A 1 172 ? -16.662 6.602 14.675 1.00 97.06 172 LYS A N 1
ATOM 1229 C CA . LYS A 1 172 ? -17.957 6.688 13.984 1.00 97.06 172 LYS A CA 1
ATOM 1230 C C . LYS A 1 172 ? -19.119 6.198 14.849 1.00 97.06 172 LYS A C 1
ATOM 1232 O O . LYS A 1 172 ? -20.150 6.868 14.918 1.00 97.06 172 LYS A O 1
ATOM 1237 N N . PHE A 1 173 ? -18.966 5.047 15.501 1.00 95.50 173 PHE A N 1
ATOM 1238 C CA . PHE A 1 173 ? -20.051 4.346 16.182 1.00 95.50 173 PHE A CA 1
ATOM 1239 C C . PHE A 1 173 ? -19.891 4.378 17.699 1.00 95.50 173 PHE A C 1
ATOM 1241 O O . PHE A 1 173 ? -19.001 3.751 18.268 1.00 95.50 173 PHE A O 1
ATOM 1248 N N . ARG A 1 174 ? -20.821 5.052 18.379 1.00 89.38 174 ARG A N 1
ATOM 1249 C CA . ARG A 1 174 ? -20.888 5.044 19.846 1.00 89.38 174 ARG A CA 1
ATOM 1250 C C . ARG A 1 174 ? -21.588 3.774 20.338 1.00 89.38 174 ARG A C 1
ATOM 1252 O O . ARG A 1 174 ? -22.594 3.368 19.765 1.00 89.38 174 ARG A O 1
ATOM 1259 N N . GLY A 1 175 ? -21.093 3.187 21.428 1.00 86.69 175 GLY A N 1
ATOM 1260 C CA . GLY A 1 175 ? -21.757 2.075 22.125 1.00 86.69 175 GLY A CA 1
ATOM 1261 C C . GLY A 1 175 ? -21.515 0.678 21.543 1.00 86.69 175 GLY A C 1
ATOM 1262 O O . GLY A 1 175 ? -22.125 -0.276 22.018 1.00 86.69 175 GLY A O 1
ATOM 1263 N N . LYS A 1 176 ? -20.632 0.534 20.546 1.00 93.88 176 LYS A N 1
ATOM 1264 C CA . LYS A 1 176 ? -20.131 -0.775 20.101 1.00 93.88 176 LYS A CA 1
ATOM 1265 C C . LYS A 1 176 ? -18.976 -1.217 20.999 1.00 93.88 176 LYS A C 1
ATOM 1267 O O . LYS A 1 176 ? -18.162 -0.386 21.396 1.00 93.88 176 LYS A O 1
ATOM 1272 N N . LYS A 1 177 ? -18.887 -2.514 21.293 1.00 96.62 177 LYS A N 1
ATOM 1273 C CA . LYS A 1 177 ? -17.730 -3.101 21.973 1.00 96.62 177 LYS A CA 1
ATOM 1274 C C . LYS A 1 177 ? -16.656 -3.379 20.925 1.00 96.62 177 LYS A C 1
ATOM 1276 O O . LYS A 1 177 ? -16.860 -4.208 20.046 1.00 96.62 177 LYS A O 1
ATOM 1281 N N . VAL A 1 178 ? -15.540 -2.661 21.002 1.00 97.94 178 VAL A N 1
ATOM 1282 C CA . VAL A 1 178 ? -14.400 -2.825 20.092 1.00 97.94 178 VAL A CA 1
ATOM 1283 C C . VAL A 1 178 ? -13.195 -3.263 20.912 1.00 97.94 178 VAL A C 1
ATOM 1285 O O . VAL A 1 178 ? -12.777 -2.537 21.811 1.00 97.94 178 VAL A O 1
ATOM 1288 N N . THR A 1 179 ? -12.626 -4.422 20.586 1.00 98.19 179 THR A N 1
ATOM 1289 C CA . THR A 1 179 ? -11.400 -4.929 21.217 1.00 98.19 179 THR A CA 1
ATOM 1290 C C . THR A 1 179 ? -10.275 -4.995 20.183 1.00 98.19 179 THR A C 1
ATOM 1292 O O . THR A 1 179 ? -10.435 -5.620 19.134 1.00 98.19 179 THR A O 1
ATOM 1295 N N . LEU A 1 180 ? -9.141 -4.351 20.465 1.00 98.25 180 LEU A N 1
ATOM 1296 C CA . LEU A 1 180 ? -7.933 -4.357 19.639 1.00 98.25 180 LEU A CA 1
ATOM 1297 C C . LEU A 1 180 ? -6.880 -5.279 20.261 1.00 98.25 180 LEU A C 1
ATOM 1299 O O . LEU A 1 180 ? -6.323 -4.967 21.314 1.00 98.25 180 LEU A O 1
ATOM 1303 N N . TYR A 1 181 ? -6.565 -6.375 19.576 1.00 97.25 181 TYR A N 1
ATOM 1304 C CA . TYR A 1 181 ? -5.548 -7.335 20.002 1.00 97.25 181 TYR A CA 1
ATOM 1305 C C . TYR A 1 181 ? -4.186 -7.017 19.390 1.00 97.25 181 TYR A C 1
ATOM 1307 O O . TYR A 1 181 ? -4.067 -6.701 18.203 1.00 97.25 181 TYR A O 1
ATOM 1315 N N . SER A 1 182 ? -3.133 -7.141 20.190 1.00 95.75 182 SER A N 1
ATOM 1316 C CA . SER A 1 182 ? -1.751 -6.953 19.764 1.00 95.75 182 SER A CA 1
ATOM 1317 C C . SER A 1 182 ? -0.855 -7.997 20.408 1.00 95.75 182 SER A C 1
ATOM 1319 O O . SER A 1 182 ? -0.696 -7.997 21.621 1.00 95.75 182 SER A O 1
ATOM 1321 N N . LYS A 1 183 ? -0.155 -8.789 19.587 1.00 94.69 183 LYS A N 1
ATOM 1322 C CA . LYS A 1 183 ? 0.871 -9.726 20.076 1.00 94.69 183 LYS A CA 1
ATOM 1323 C C . LYS A 1 183 ? 2.065 -9.041 20.750 1.00 94.69 183 LYS A C 1
ATOM 1325 O O . LYS A 1 183 ? 2.867 -9.691 21.403 1.00 94.69 183 LYS A O 1
ATOM 1330 N N . SER A 1 184 ? 2.250 -7.746 20.503 1.00 95.00 184 SER A N 1
ATOM 1331 C CA . SER A 1 184 ? 3.305 -6.940 21.117 1.00 95.00 184 SER A CA 1
ATOM 1332 C C . SER A 1 184 ? 2.778 -6.244 22.367 1.00 95.00 184 SER A C 1
ATOM 1334 O O . SER A 1 184 ? 1.614 -5.846 22.389 1.00 95.00 184 SER A O 1
ATOM 1336 N N . GLU A 1 185 ? 3.670 -5.991 23.327 1.00 96.81 185 GLU A N 1
ATOM 1337 C CA . GLU A 1 185 ? 3.413 -5.264 24.589 1.00 96.81 185 GLU A CA 1
ATOM 1338 C C . GLU A 1 185 ? 2.783 -3.871 24.411 1.00 96.81 185 GLU A C 1
ATOM 1340 O O . GLU A 1 185 ? 2.222 -3.299 25.339 1.00 96.81 185 GLU A O 1
ATOM 1345 N N . ARG A 1 186 ? 2.874 -3.294 23.208 1.00 97.19 186 ARG A N 1
ATOM 1346 C CA . ARG A 1 186 ? 2.223 -2.035 22.841 1.00 97.19 186 ARG A CA 1
ATOM 1347 C C . ARG A 1 186 ? 1.706 -2.083 21.411 1.00 97.19 186 ARG A C 1
ATOM 1349 O O . ARG A 1 186 ? 2.290 -2.755 20.557 1.00 97.19 186 ARG A O 1
ATOM 1356 N N . ILE A 1 187 ? 0.668 -1.297 21.135 1.00 98.06 187 ILE A N 1
ATOM 1357 C CA . ILE A 1 187 ? 0.236 -1.015 19.762 1.00 98.06 187 ILE A CA 1
ATOM 1358 C C . ILE A 1 187 ? 1.282 -0.156 19.036 1.00 98.06 187 ILE A C 1
ATOM 1360 O O . ILE A 1 187 ? 2.094 0.528 19.662 1.00 98.06 187 ILE A O 1
ATOM 1364 N N . LEU A 1 188 ? 1.275 -0.178 17.706 1.00 96.12 188 LEU A N 1
ATOM 1365 C CA . LEU A 1 188 ? 2.256 0.487 16.843 1.00 96.12 188 LEU A CA 1
ATOM 1366 C C . LEU A 1 188 ? 3.716 0.191 17.255 1.00 96.12 188 LEU A C 1
ATOM 1368 O O . LEU A 1 188 ? 4.500 1.128 17.435 1.00 96.12 188 LEU A O 1
ATOM 1372 N N . PRO A 1 189 ? 4.121 -1.088 17.409 1.00 93.75 189 PRO A N 1
ATOM 1373 C CA . PRO A 1 189 ? 5.439 -1.447 17.944 1.00 93.75 189 PRO A CA 1
ATOM 1374 C C . PRO A 1 189 ? 6.611 -0.970 17.069 1.00 93.75 189 PRO A C 1
ATOM 1376 O O . PRO A 1 189 ? 7.705 -0.766 17.586 1.00 93.75 189 PRO A O 1
ATOM 1379 N N . GLY A 1 190 ? 6.383 -0.744 15.769 1.00 89.50 190 GLY A N 1
ATOM 1380 C CA . GLY A 1 190 ? 7.374 -0.173 14.845 1.00 89.50 190 GLY A CA 1
ATOM 1381 C C . GLY A 1 190 ? 7.470 1.360 14.863 1.00 89.50 190 GLY A C 1
ATOM 1382 O O . GLY A 1 190 ? 8.364 1.921 14.239 1.00 89.50 190 GLY A O 1
ATOM 1383 N N . MET A 1 191 ? 6.566 2.051 15.564 1.00 92.88 191 MET A N 1
ATOM 1384 C CA . MET A 1 191 ? 6.575 3.513 15.701 1.00 92.88 191 MET A CA 1
ATOM 1385 C C . MET A 1 191 ? 7.165 3.946 17.046 1.00 92.88 191 MET A C 1
ATOM 1387 O O . MET A 1 191 ? 7.285 3.145 17.979 1.00 92.88 191 MET A O 1
ATOM 1391 N N . ASP A 1 192 ? 7.510 5.229 17.151 1.00 94.69 192 ASP A N 1
ATOM 1392 C CA . ASP A 1 192 ? 8.002 5.871 18.370 1.00 94.69 192 ASP A CA 1
ATOM 1393 C C . ASP A 1 192 ? 7.015 5.651 19.540 1.00 94.69 192 ASP A C 1
ATOM 1395 O O . ASP A 1 192 ? 5.799 5.786 19.352 1.00 94.69 192 ASP A O 1
ATOM 1399 N N . PRO A 1 193 ? 7.493 5.329 20.758 1.00 96.94 193 PRO A N 1
ATOM 1400 C CA . PRO A 1 193 ? 6.627 5.118 21.918 1.00 96.94 193 PRO A CA 1
ATOM 1401 C C . PRO A 1 193 ? 5.661 6.275 22.203 1.00 96.94 193 PRO A C 1
ATOM 1403 O O . PRO A 1 193 ? 4.554 6.035 22.677 1.00 96.94 193 PRO A O 1
ATOM 1406 N N . ARG A 1 194 ? 6.022 7.521 21.863 1.00 97.25 194 ARG A N 1
ATOM 1407 C CA . ARG A 1 194 ? 5.143 8.695 22.021 1.00 97.25 194 ARG A CA 1
ATOM 1408 C C . ARG A 1 194 ? 3.942 8.660 21.074 1.00 97.25 194 ARG A C 1
ATOM 1410 O O . ARG A 1 194 ? 2.862 9.113 21.448 1.00 97.25 194 ARG A O 1
ATOM 1417 N N . ALA A 1 195 ? 4.121 8.134 19.863 1.00 97.06 195 ALA A N 1
ATOM 1418 C CA . ALA A 1 195 ? 3.040 7.943 18.897 1.00 97.06 195 ALA A CA 1
ATOM 1419 C C . ALA A 1 195 ? 2.077 6.845 19.374 1.00 97.06 195 ALA A C 1
ATOM 1421 O O . ALA A 1 195 ? 0.862 7.035 19.385 1.00 97.06 195 ALA A O 1
ATOM 1422 N N . SER A 1 196 ? 2.643 5.727 19.842 1.00 97.94 196 SER A N 1
ATOM 1423 C CA . SER A 1 196 ? 1.909 4.603 20.434 1.00 97.94 196 SER A CA 1
ATOM 1424 C C . SER A 1 196 ? 1.089 5.036 21.656 1.00 97.94 196 SER A C 1
ATOM 1426 O O . SER A 1 196 ? -0.123 4.846 21.666 1.00 97.94 196 SER A O 1
ATOM 1428 N N . ALA A 1 197 ? 1.703 5.729 22.622 1.00 98.31 197 ALA A N 1
ATOM 1429 C CA . ALA A 1 197 ? 1.025 6.217 23.824 1.00 98.31 197 ALA A CA 1
ATOM 1430 C C . ALA A 1 197 ? -0.138 7.174 23.509 1.00 98.31 197 ALA A C 1
ATOM 1432 O O . ALA A 1 197 ? -1.203 7.080 24.119 1.00 98.31 197 ALA A O 1
ATOM 1433 N N . PHE A 1 198 ? 0.037 8.075 22.535 1.00 98.56 198 PHE A N 1
ATOM 1434 C CA . PHE A 1 198 ? -1.035 8.975 22.110 1.00 98.56 198 PHE A CA 1
ATOM 1435 C C . PHE A 1 198 ? -2.209 8.218 21.474 1.00 98.56 198 PHE A C 1
ATOM 1437 O O . PHE A 1 198 ? -3.365 8.513 21.779 1.00 98.56 198 PHE A O 1
ATOM 1444 N N . ALA A 1 199 ? -1.923 7.236 20.612 1.00 98.56 199 ALA A N 1
ATOM 1445 C CA . ALA A 1 199 ? -2.948 6.400 19.994 1.00 98.56 199 ALA A CA 1
ATOM 1446 C C . ALA A 1 199 ? -3.710 5.564 21.032 1.00 98.56 199 ALA A C 1
ATOM 1448 O O . ALA A 1 199 ? -4.938 5.541 20.989 1.00 98.56 199 ALA A O 1
ATOM 1449 N N . THR A 1 200 ? -3.007 4.959 21.995 1.00 98.75 200 THR A N 1
ATOM 1450 C CA . THR A 1 200 ? -3.603 4.213 23.115 1.00 98.75 200 THR A CA 1
ATOM 1451 C C . THR A 1 200 ? -4.584 5.086 23.890 1.00 98.75 200 THR A C 1
ATOM 1453 O O . THR A 1 200 ? -5.764 4.756 23.969 1.00 98.75 200 THR A O 1
ATOM 1456 N N . ALA A 1 201 ? -4.136 6.255 24.360 1.00 98.62 201 ALA A N 1
ATOM 1457 C CA . ALA A 1 201 ? -4.980 7.164 25.133 1.00 98.62 201 ALA A CA 1
ATOM 1458 C C . ALA A 1 201 ? -6.209 7.643 24.342 1.00 98.62 201 ALA A C 1
ATOM 1460 O O . ALA A 1 201 ? -7.293 7.824 24.901 1.00 98.62 201 ALA A O 1
ATOM 1461 N N . TRP A 1 202 ? -6.061 7.861 23.030 1.00 98.50 202 TRP A N 1
ATOM 1462 C CA . TRP A 1 202 ? -7.192 8.213 22.179 1.00 98.50 202 TRP A CA 1
ATOM 1463 C C . TRP A 1 202 ? -8.186 7.053 22.065 1.00 98.50 202 TRP A C 1
ATOM 1465 O O . TRP A 1 202 ? -9.377 7.275 22.257 1.00 98.50 202 TRP A O 1
ATOM 1475 N N . LEU A 1 203 ? -7.719 5.836 21.783 1.00 98.62 203 LEU A N 1
ATOM 1476 C CA . LEU A 1 203 ? -8.558 4.646 21.614 1.00 98.62 203 LEU A CA 1
ATOM 1477 C C . LEU A 1 203 ? -9.333 4.309 22.897 1.00 98.62 203 LEU A C 1
ATOM 1479 O O . LEU A 1 203 ? -10.554 4.166 22.848 1.00 98.62 203 LEU A O 1
ATOM 1483 N N . GLU A 1 204 ? -8.657 4.285 24.046 1.00 98.12 204 GLU A N 1
ATOM 1484 C CA . GLU A 1 204 ? -9.274 4.022 25.355 1.00 98.12 204 GLU A CA 1
ATOM 1485 C C . GLU A 1 204 ? -10.340 5.071 25.694 1.00 98.12 204 GLU A C 1
ATOM 1487 O O . GLU A 1 204 ? -11.450 4.738 26.111 1.00 98.12 204 GLU A O 1
ATOM 1492 N N . LYS A 1 205 ? -10.060 6.354 25.419 1.00 97.50 205 LYS A N 1
ATOM 1493 C CA . LYS A 1 205 ? -11.040 7.440 25.579 1.00 97.50 205 LYS A CA 1
ATOM 1494 C C . LYS A 1 205 ? -12.290 7.248 24.707 1.00 97.50 205 LYS A C 1
ATOM 1496 O O . LYS A 1 205 ? -13.353 7.761 25.055 1.00 97.50 205 LYS A O 1
ATOM 1501 N N . HIS A 1 206 ? -12.173 6.538 23.585 1.00 97.56 206 HIS A N 1
ATOM 1502 C CA . HIS A 1 206 ? -13.287 6.212 22.688 1.00 97.56 206 HIS A CA 1
ATOM 1503 C C . HIS A 1 206 ? -13.887 4.823 22.961 1.00 97.56 206 HIS A C 1
ATOM 1505 O O . HIS A 1 206 ? -14.701 4.348 22.173 1.00 97.56 206 HIS A O 1
ATOM 1511 N N . GLY A 1 207 ? -13.550 4.199 24.095 1.00 97.38 207 GLY A N 1
ATOM 1512 C CA . GLY A 1 207 ? -14.151 2.942 24.541 1.00 97.38 207 GLY A CA 1
ATOM 1513 C C . GLY A 1 207 ? -13.596 1.697 23.853 1.00 97.38 207 GLY A C 1
ATOM 1514 O O . GLY A 1 207 ? -14.231 0.648 23.914 1.00 97.38 207 GLY A O 1
ATOM 1515 N N . VAL A 1 208 ? -12.436 1.801 23.198 1.00 98.38 208 VAL A N 1
ATOM 1516 C CA . VAL A 1 208 ? -11.730 0.634 22.662 1.00 98.38 208 VAL A CA 1
ATOM 1517 C C . VAL A 1 208 ? -10.974 -0.055 23.789 1.00 98.38 208 VAL A C 1
ATOM 1519 O O . VAL A 1 208 ? -10.186 0.567 24.499 1.00 98.38 208 VAL A O 1
ATOM 1522 N N . GLU A 1 209 ? -11.187 -1.355 23.919 1.00 98.31 209 GLU A N 1
ATOM 1523 C CA . GLU A 1 209 ? -10.441 -2.224 24.818 1.00 98.31 209 GLU A CA 1
ATOM 1524 C C . GLU A 1 209 ? -9.158 -2.699 24.125 1.00 98.31 209 GLU A C 1
ATOM 1526 O O . GLU A 1 209 ? -9.218 -3.317 23.063 1.00 98.31 209 GLU A O 1
ATOM 1531 N N . ILE A 1 210 ? -7.989 -2.421 24.701 1.00 98.44 210 ILE A N 1
ATOM 1532 C CA . ILE A 1 210 ? -6.701 -2.823 24.123 1.00 98.44 210 ILE A CA 1
ATOM 1533 C C . ILE A 1 210 ? -6.161 -4.037 24.878 1.00 98.44 210 ILE A C 1
ATOM 1535 O O . ILE A 1 210 ? -5.966 -3.998 26.089 1.00 98.44 210 ILE A O 1
ATOM 1539 N N . ARG A 1 211 ? -5.890 -5.108 24.133 1.00 97.69 211 ARG A N 1
ATOM 1540 C CA . ARG A 1 211 ? -5.372 -6.394 24.608 1.00 97.69 211 ARG A CA 1
ATOM 1541 C C . ARG A 1 211 ? -3.955 -6.592 24.063 1.00 97.69 211 ARG A C 1
ATOM 1543 O O . ARG A 1 211 ? -3.755 -7.194 23.007 1.00 97.69 211 ARG A O 1
ATOM 1550 N N . ALA A 1 212 ? -2.978 -5.962 24.716 1.00 95.62 212 ALA A N 1
ATOM 1551 C CA . ALA A 1 212 ? -1.564 -6.026 24.337 1.00 95.62 212 ALA A CA 1
ATOM 1552 C C . ALA A 1 212 ? -0.857 -7.237 24.972 1.00 95.62 212 ALA A C 1
ATOM 1554 O O . ALA A 1 212 ? -1.246 -7.682 26.045 1.00 95.62 212 ALA A O 1
ATOM 1555 N N . GLY A 1 213 ? 0.164 -7.771 24.297 1.00 93.62 213 GLY A N 1
ATOM 1556 C CA . GLY A 1 213 ? 0.827 -9.027 24.676 1.00 93.62 213 GLY A CA 1
ATOM 1557 C C . GLY A 1 213 ? 0.010 -10.293 24.370 1.00 93.62 213 GLY A C 1
ATOM 1558 O O . GLY A 1 213 ? 0.468 -11.401 24.632 1.00 93.62 213 GLY A O 1
ATOM 1559 N N . GLU A 1 214 ? -1.180 -10.156 23.779 1.00 90.88 214 GLU A N 1
ATOM 1560 C CA . GLU A 1 214 ? -2.076 -11.272 23.475 1.00 90.88 214 GLU A CA 1
ATOM 1561 C C . GLU A 1 214 ? -1.955 -11.670 21.997 1.00 90.88 214 GLU A C 1
ATOM 1563 O O . GLU A 1 214 ? -2.158 -10.860 21.085 1.00 90.88 214 GLU A O 1
ATOM 1568 N N . CYS A 1 215 ? -1.609 -12.936 21.749 1.00 85.44 215 CYS A N 1
ATOM 1569 C CA . CYS A 1 215 ? -1.598 -13.518 20.411 1.00 85.44 215 CYS A CA 1
ATOM 1570 C C . CYS A 1 215 ? -2.920 -14.248 20.179 1.00 85.44 215 CYS A C 1
ATOM 1572 O O . CYS A 1 215 ? -3.207 -15.228 20.860 1.00 85.44 215 CYS A O 1
ATOM 1574 N N . VAL A 1 216 ? -3.708 -13.766 19.222 1.00 84.25 216 VAL A N 1
ATOM 1575 C CA . VAL A 1 216 ? -4.978 -14.379 18.823 1.00 84.25 216 VAL A CA 1
ATOM 1576 C C . VAL A 1 216 ? -4.833 -14.845 17.384 1.00 84.25 216 VAL A C 1
ATOM 1578 O O . VAL A 1 216 ? -4.509 -14.036 16.510 1.00 84.25 216 VAL A O 1
ATOM 1581 N N . GLU A 1 217 ? -5.051 -16.133 17.142 1.00 74.75 217 GLU A N 1
ATOM 1582 C CA . GLU A 1 217 ? -5.213 -16.659 15.791 1.00 74.75 217 GLU A CA 1
ATOM 1583 C C . GLU A 1 217 ? -6.677 -16.488 15.391 1.00 74.75 217 GLU A C 1
ATOM 1585 O O . GLU A 1 217 ? -7.588 -16.801 16.156 1.00 74.75 217 GLU A O 1
ATOM 1590 N N . SER A 1 218 ? -6.918 -15.908 14.216 1.00 64.69 218 SER A N 1
ATOM 1591 C CA . SER A 1 218 ? -8.264 -15.873 13.651 1.00 64.69 218 SER A CA 1
ATOM 1592 C C . SER A 1 218 ? -8.557 -17.239 13.030 1.00 64.69 218 SER A C 1
ATOM 1594 O O . SER A 1 218 ? -8.408 -17.385 11.816 1.00 64.69 218 SER A O 1
ATOM 1596 N N . ASP A 1 219 ? -8.893 -18.245 13.836 1.00 55.09 219 ASP A N 1
ATOM 1597 C CA . ASP A 1 219 ? -9.347 -19.518 13.281 1.00 55.09 219 ASP A CA 1
ATOM 1598 C C . ASP A 1 219 ? -10.739 -19.368 12.659 1.00 55.09 219 ASP A C 1
ATOM 1600 O O . ASP A 1 219 ? -11.615 -18.638 13.129 1.00 55.09 219 ASP A O 1
ATOM 1604 N N . SER A 1 220 ? -10.858 -20.017 11.508 1.00 46.00 220 SER A N 1
ATOM 1605 C CA . SER A 1 220 ? -11.939 -19.958 10.538 1.00 46.00 220 SER A CA 1
ATOM 1606 C C . SER A 1 220 ? -13.300 -20.348 11.116 1.00 46.00 220 SER A C 1
ATOM 1608 O O . SER A 1 220 ? -13.458 -21.417 11.694 1.00 46.00 220 SER A O 1
ATOM 1610 N N . ASP A 1 221 ? -14.287 -19.496 10.851 1.00 42.44 221 ASP A N 1
ATOM 1611 C CA . ASP A 1 221 ? -15.710 -19.803 10.665 1.00 42.44 221 ASP A CA 1
ATOM 1612 C C . ASP A 1 221 ? -16.546 -20.459 11.789 1.00 42.44 221 ASP A C 1
ATOM 1614 O O . ASP A 1 221 ? -17.764 -20.501 11.619 1.00 42.44 221 ASP A O 1
ATOM 1618 N N . GLU A 1 222 ? -16.011 -20.867 12.950 1.00 37.91 222 GLU A N 1
ATOM 1619 C CA . GLU A 1 222 ? -16.834 -21.606 13.943 1.00 37.91 222 GLU A CA 1
ATOM 1620 C C . GLU A 1 222 ? -17.039 -20.988 15.344 1.00 37.91 222 GLU A C 1
ATOM 1622 O O . GLU A 1 222 ? -17.909 -21.468 16.067 1.00 37.91 222 GLU A O 1
ATOM 1627 N N . GLU A 1 223 ? -16.407 -19.867 15.727 1.00 41.09 223 GLU A N 1
ATOM 1628 C CA . GLU A 1 223 ? -16.603 -19.293 17.087 1.00 41.09 223 GLU A CA 1
ATOM 1629 C C . GLU A 1 223 ? -17.284 -17.913 17.183 1.00 41.09 223 GLU A C 1
ATOM 1631 O O . GLU A 1 223 ? -17.394 -17.349 18.272 1.00 41.09 223 GLU A O 1
ATOM 1636 N N . ALA A 1 224 ? -17.815 -17.345 16.094 1.00 48.19 224 ALA A N 1
ATOM 1637 C CA . ALA A 1 224 ? -18.280 -15.954 16.138 1.00 48.19 224 ALA A CA 1
ATOM 1638 C C . ALA A 1 224 ? -19.546 -15.633 15.333 1.00 48.19 224 ALA A C 1
ATOM 1640 O O . ALA A 1 224 ? -19.614 -14.594 14.679 1.00 48.19 224 ALA A O 1
ATOM 1641 N N . ALA A 1 225 ? -20.605 -16.440 15.443 1.00 52.97 225 ALA A N 1
ATOM 1642 C CA . ALA A 1 225 ? -21.918 -16.040 14.916 1.00 52.97 225 ALA A CA 1
ATOM 1643 C C . ALA A 1 225 ? -22.394 -14.659 15.450 1.00 52.97 225 ALA A C 1
ATOM 1645 O O . ALA A 1 225 ? -23.222 -14.009 14.815 1.00 52.97 225 ALA A O 1
ATOM 1646 N N . GLU A 1 226 ? -21.837 -14.173 16.574 1.00 72.44 226 GLU A N 1
ATOM 1647 C CA . GLU A 1 226 ? -22.171 -12.875 17.183 1.00 72.44 226 GLU A CA 1
ATOM 1648 C C . GLU A 1 226 ? -21.064 -11.796 17.121 1.00 72.44 226 GLU A C 1
ATOM 1650 O O . GLU A 1 226 ? -21.364 -10.616 17.335 1.00 72.44 226 GLU A O 1
ATOM 1655 N N . ARG A 1 227 ? -19.799 -12.147 16.828 1.00 87.75 227 ARG A N 1
ATOM 1656 C CA . ARG A 1 227 ? -18.653 -11.213 16.890 1.00 87.75 227 ARG A CA 1
ATOM 1657 C C . ARG A 1 227 ? -18.040 -10.977 15.512 1.00 87.75 227 ARG A C 1
ATOM 1659 O O . ARG A 1 227 ? -17.587 -11.897 14.846 1.00 87.75 227 ARG A O 1
ATOM 1666 N N . LEU A 1 228 ? -17.952 -9.718 15.094 1.00 91.75 228 LEU A N 1
ATOM 1667 C CA . LEU A 1 228 ? -17.313 -9.362 13.828 1.00 91.75 228 LEU A CA 1
ATOM 1668 C C . LEU A 1 228 ? -15.794 -9.275 14.010 1.00 91.75 228 LEU A C 1
ATOM 1670 O O . LEU A 1 228 ? -15.315 -8.487 14.824 1.00 91.75 228 LEU A O 1
ATOM 1674 N N . VAL A 1 229 ? -15.031 -10.068 13.259 1.00 91.44 229 VAL A N 1
ATOM 1675 C CA . VAL A 1 229 ? -13.568 -10.143 13.387 1.00 91.44 229 VAL A CA 1
ATOM 1676 C C . VAL A 1 229 ? -12.883 -9.561 12.152 1.00 91.44 229 VAL A C 1
ATOM 1678 O O . VAL A 1 229 ? -13.210 -9.920 11.022 1.00 91.44 229 VAL A O 1
ATOM 1681 N N . TYR A 1 230 ? -11.900 -8.686 12.375 1.00 92.19 230 TYR A N 1
ATOM 1682 C CA . TYR A 1 230 ? -11.033 -8.126 11.341 1.00 92.19 230 TYR A CA 1
ATOM 1683 C C . TYR A 1 230 ? -9.571 -8.492 11.579 1.00 92.19 230 TYR A C 1
ATOM 1685 O O . TYR A 1 230 ? -8.930 -7.990 12.506 1.00 92.19 230 TYR A O 1
ATOM 1693 N N . THR A 1 231 ? -9.019 -9.311 10.687 1.00 91.06 231 THR A N 1
ATOM 1694 C CA . THR A 1 231 ? -7.607 -9.700 10.715 1.00 91.06 231 THR A CA 1
ATOM 1695 C C . THR A 1 231 ? -6.738 -8.611 10.091 1.00 91.06 231 THR A C 1
ATOM 1697 O O . THR A 1 231 ? -6.809 -8.333 8.896 1.00 91.06 231 THR A O 1
ATOM 1700 N N . CYS A 1 232 ? -5.912 -7.994 10.932 1.00 90.69 232 CYS A N 1
ATOM 1701 C CA . CYS A 1 232 ? -5.028 -6.867 10.649 1.00 90.69 232 CYS A CA 1
ATOM 1702 C C . CYS A 1 232 ? -3.533 -7.231 10.760 1.00 90.69 232 CYS A C 1
ATOM 1704 O O . CYS A 1 232 ? -2.698 -6.419 11.178 1.00 90.69 232 CYS A O 1
ATOM 1706 N N . TYR A 1 233 ? -3.166 -8.434 10.315 1.00 86.19 233 TYR A N 1
ATOM 1707 C CA . TYR A 1 233 ? -1.779 -8.878 10.159 1.00 86.19 233 TYR A CA 1
ATOM 1708 C C . TYR A 1 233 ? -1.617 -9.798 8.936 1.00 86.19 233 TYR A C 1
ATOM 1710 O O . TYR A 1 233 ? -2.581 -10.089 8.236 1.00 86.19 233 TYR A O 1
ATOM 1718 N N . GLY A 1 234 ? -0.383 -10.239 8.662 1.00 79.88 234 GLY A N 1
ATOM 1719 C CA . GLY A 1 234 ? -0.132 -11.298 7.673 1.00 79.88 234 GLY A CA 1
ATOM 1720 C C . GLY A 1 234 ? -0.109 -10.843 6.212 1.00 79.88 234 GLY A C 1
ATOM 1721 O O . GLY A 1 234 ? -0.376 -11.645 5.326 1.00 79.88 234 GLY A O 1
ATOM 1722 N N . SER A 1 235 ? 0.216 -9.573 5.942 1.00 82.25 235 SER A N 1
ATOM 1723 C CA . SER A 1 235 ? 0.387 -9.091 4.564 1.00 82.25 235 SER A CA 1
ATOM 1724 C C . SER A 1 235 ? 1.432 -9.918 3.810 1.00 82.25 235 SER A C 1
ATOM 1726 O O . SER A 1 235 ? 2.559 -10.069 4.289 1.00 82.25 235 SER A O 1
ATOM 1728 N N . ALA A 1 236 ? 1.076 -10.404 2.622 1.00 84.94 236 ALA A N 1
ATOM 1729 C CA . ALA A 1 236 ? 1.938 -11.234 1.784 1.00 84.94 236 ALA A CA 1
ATOM 1730 C C . ALA A 1 236 ? 2.226 -10.541 0.450 1.00 84.94 236 ALA A C 1
ATOM 1732 O O . ALA A 1 236 ? 1.332 -9.958 -0.158 1.00 84.94 236 ALA A O 1
ATOM 1733 N N . SER A 1 237 ? 3.473 -10.587 -0.023 1.00 88.94 237 SER A N 1
ATOM 1734 C CA . SER A 1 237 ? 3.836 -10.059 -1.346 1.00 88.94 237 SER A CA 1
ATOM 1735 C C . SER A 1 237 ? 3.090 -10.802 -2.458 1.00 88.94 237 SER A C 1
ATOM 1737 O O . SER A 1 237 ? 3.089 -12.029 -2.487 1.00 88.94 237 SER A O 1
ATOM 1739 N N . ASN A 1 238 ? 2.507 -10.063 -3.406 1.00 89.44 238 ASN A N 1
ATOM 1740 C CA . ASN A 1 238 ? 1.746 -10.633 -4.523 1.00 89.44 238 ASN A CA 1
ATOM 1741 C C . ASN A 1 238 ? 2.688 -11.115 -5.628 1.00 89.44 238 ASN A C 1
ATOM 1743 O O . ASN A 1 238 ? 2.882 -10.451 -6.644 1.00 89.44 238 ASN A O 1
ATOM 1747 N N . VAL A 1 239 ? 3.333 -12.247 -5.394 1.00 89.56 239 VAL A N 1
ATOM 1748 C CA . VAL A 1 239 ? 4.230 -12.914 -6.348 1.00 89.56 239 VAL A CA 1
ATOM 1749 C C . VAL A 1 239 ? 3.775 -14.357 -6.581 1.00 89.56 239 VAL A C 1
ATOM 1751 O O . VAL A 1 239 ? 4.573 -15.291 -6.667 1.00 89.56 239 VAL A O 1
ATOM 1754 N N . ASP A 1 240 ? 2.457 -14.528 -6.647 1.00 86.94 240 ASP A N 1
ATOM 1755 C CA . ASP A 1 240 ? 1.692 -15.761 -6.854 1.00 86.94 240 ASP A CA 1
ATOM 1756 C C . ASP A 1 240 ? 1.609 -16.158 -8.340 1.00 86.94 240 ASP A C 1
ATOM 1758 O O . ASP A 1 240 ? 0.567 -16.547 -8.855 1.00 86.94 240 ASP A O 1
ATOM 1762 N N . PHE A 1 241 ? 2.734 -16.049 -9.040 1.00 92.19 241 PHE A N 1
ATOM 1763 C CA . PHE A 1 241 ? 2.900 -16.429 -10.440 1.00 92.19 241 PHE A CA 1
ATOM 1764 C C . PHE A 1 241 ? 4.264 -17.094 -10.636 1.00 92.19 241 PHE A C 1
ATOM 1766 O O . PHE A 1 241 ? 5.160 -16.964 -9.790 1.00 92.19 241 PHE A O 1
ATOM 1773 N N . GLU A 1 242 ? 4.438 -17.811 -11.747 1.00 95.44 242 GLU A N 1
ATOM 1774 C CA . GLU A 1 242 ? 5.702 -18.479 -12.045 1.00 95.44 242 GLU A CA 1
ATOM 1775 C C . GLU A 1 242 ? 6.787 -17.421 -12.288 1.00 95.44 242 GLU A C 1
ATOM 1777 O O . GLU A 1 242 ? 6.789 -16.703 -13.286 1.00 95.44 242 GLU A O 1
ATOM 1782 N N . CYS A 1 243 ? 7.705 -17.282 -11.336 1.00 94.31 243 CYS A N 1
ATOM 1783 C CA . CYS A 1 243 ? 8.747 -16.268 -11.375 1.00 94.31 243 CYS A CA 1
ATOM 1784 C C . CYS A 1 243 ? 10.033 -16.860 -10.795 1.00 94.31 243 CYS A C 1
ATOM 1786 O O . CYS A 1 243 ? 10.076 -17.095 -9.584 1.00 94.31 243 CYS A O 1
ATOM 1788 N N . PRO A 1 244 ? 11.065 -17.100 -11.626 1.00 94.44 244 PRO A N 1
ATOM 1789 C CA . PRO A 1 244 ? 12.305 -17.751 -11.201 1.00 94.44 244 PRO A CA 1
ATOM 1790 C C . PRO A 1 244 ? 13.269 -16.806 -10.459 1.00 94.44 244 PRO A C 1
ATOM 1792 O O . PRO A 1 244 ? 14.400 -17.188 -10.180 1.00 94.44 244 PRO A O 1
ATOM 1795 N N . LEU A 1 245 ? 12.849 -15.571 -10.164 1.00 93.69 245 LEU A N 1
ATOM 1796 C CA . LEU A 1 245 ? 13.658 -14.583 -9.453 1.00 93.69 245 LEU A CA 1
ATOM 1797 C C . LEU A 1 245 ? 13.696 -14.877 -7.946 1.00 93.69 245 LEU A C 1
ATOM 1799 O O . LEU A 1 245 ? 12.698 -15.285 -7.343 1.00 93.69 245 LEU A O 1
ATOM 1803 N N . SER A 1 246 ? 14.846 -14.614 -7.337 1.00 94.00 246 SER A N 1
ATOM 1804 C CA . SER A 1 246 ? 15.142 -14.824 -5.928 1.00 94.00 246 SER A CA 1
ATOM 1805 C C . SER A 1 246 ? 14.201 -14.026 -5.024 1.00 94.00 246 SER A C 1
ATOM 1807 O O . SER A 1 246 ? 13.927 -12.841 -5.243 1.00 94.00 246 SER A O 1
ATOM 1809 N N . ARG A 1 247 ? 13.739 -14.674 -3.950 1.00 92.00 247 ARG A N 1
ATOM 1810 C CA . ARG A 1 247 ? 12.838 -14.096 -2.944 1.00 92.00 247 ARG A CA 1
ATOM 1811 C C . ARG A 1 247 ? 13.481 -14.115 -1.564 1.00 92.00 247 ARG A C 1
ATOM 1813 O O . ARG A 1 247 ? 14.307 -14.973 -1.263 1.00 92.00 247 ARG A O 1
ATOM 1820 N N . SER A 1 248 ? 13.094 -13.168 -0.720 1.00 89.69 248 SER A N 1
ATOM 1821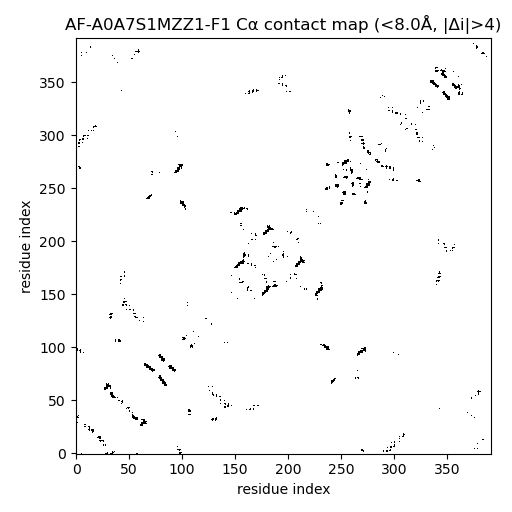 C CA . SER A 1 248 ? 13.454 -13.170 0.695 1.00 89.69 248 SER A CA 1
ATOM 1822 C C . SER A 1 248 ? 12.657 -14.239 1.455 1.00 89.69 248 SER A C 1
ATOM 1824 O O . SER A 1 248 ? 11.657 -14.764 0.960 1.00 89.69 248 SER A O 1
ATOM 1826 N N . SER A 1 249 ? 13.026 -14.493 2.712 1.00 85.00 249 SER A N 1
ATOM 1827 C CA . SER A 1 249 ? 12.225 -15.321 3.627 1.00 85.00 249 SER A CA 1
ATOM 1828 C C . SER A 1 249 ? 10.824 -14.756 3.909 1.00 85.00 249 SER A C 1
ATOM 1830 O O . SER A 1 249 ? 9.955 -15.487 4.372 1.00 85.00 249 SER A O 1
ATOM 1832 N N . ARG A 1 250 ? 10.578 -13.471 3.610 1.00 80.88 250 ARG A N 1
ATOM 1833 C CA . ARG A 1 250 ? 9.265 -12.807 3.713 1.00 80.88 250 ARG A CA 1
ATOM 1834 C C . ARG A 1 250 ? 8.458 -12.878 2.410 1.00 80.88 250 ARG A C 1
ATOM 1836 O O . ARG A 1 250 ? 7.393 -12.273 2.317 1.00 80.88 250 ARG A O 1
ATOM 1843 N N . GLY A 1 251 ? 8.978 -13.568 1.393 1.00 87.56 251 GLY A N 1
ATOM 1844 C CA . GLY A 1 251 ? 8.313 -13.805 0.114 1.00 87.56 251 GLY A CA 1
ATOM 1845 C C . GLY A 1 251 ? 8.405 -12.667 -0.908 1.00 87.56 251 GLY A C 1
ATOM 1846 O O . GLY A 1 251 ? 7.916 -12.843 -2.019 1.00 87.56 251 GLY A O 1
ATOM 1847 N N . GLY A 1 252 ? 9.024 -11.525 -0.590 1.00 91.00 252 GLY A N 1
ATOM 1848 C CA . GLY A 1 252 ? 9.242 -10.444 -1.558 1.00 91.00 252 GLY A CA 1
ATOM 1849 C C . GLY A 1 252 ? 10.427 -10.719 -2.487 1.00 91.00 252 GLY A C 1
ATOM 1850 O O . GLY A 1 252 ? 11.394 -11.365 -2.089 1.00 91.00 252 GLY A O 1
ATOM 1851 N N . LEU A 1 253 ? 10.371 -10.212 -3.722 1.00 93.75 253 LEU A N 1
ATOM 1852 C CA . LEU A 1 253 ? 11.474 -10.272 -4.693 1.00 93.75 253 LEU A CA 1
ATOM 1853 C C . LEU A 1 253 ? 12.694 -9.509 -4.175 1.00 93.75 253 LEU A C 1
ATOM 1855 O O . LEU A 1 253 ? 12.569 -8.355 -3.765 1.00 93.75 253 LEU A O 1
ATOM 1859 N N . LEU A 1 254 ? 13.872 -10.126 -4.219 1.00 92.56 254 LEU A N 1
ATOM 1860 C CA . LEU A 1 254 ? 15.105 -9.483 -3.774 1.00 92.56 254 LEU A CA 1
ATOM 1861 C C . LEU A 1 254 ? 15.601 -8.485 -4.822 1.00 92.56 254 LEU A C 1
ATOM 1863 O O . LEU A 1 254 ? 15.879 -8.851 -5.966 1.00 92.56 254 LEU A O 1
ATOM 1867 N N . VAL A 1 255 ? 15.761 -7.227 -4.409 1.00 90.38 255 VAL A N 1
ATOM 1868 C CA . VAL A 1 255 ? 16.269 -6.143 -5.264 1.00 90.38 255 VAL A CA 1
ATOM 1869 C C . VAL A 1 255 ? 17.458 -5.423 -4.637 1.00 90.38 255 VAL A C 1
ATOM 1871 O O . VAL A 1 255 ? 17.588 -5.363 -3.419 1.00 90.38 255 VAL A O 1
ATOM 1874 N N . LYS A 1 256 ? 18.334 -4.849 -5.460 1.00 88.62 256 LYS A N 1
ATOM 1875 C CA . LYS A 1 256 ? 19.434 -3.973 -5.022 1.00 88.62 256 LYS A CA 1
ATOM 1876 C C . LYS A 1 256 ? 18.905 -2.586 -4.642 1.00 88.62 256 LYS A C 1
ATOM 1878 O O . LYS A 1 256 ? 17.770 -2.243 -4.954 1.00 88.62 256 LYS A O 1
ATOM 1883 N N . GLY A 1 257 ? 19.753 -1.721 -4.080 1.00 85.88 257 GLY A N 1
ATOM 1884 C CA . GLY A 1 257 ? 19.427 -0.301 -3.868 1.00 85.88 257 GLY A CA 1
ATOM 1885 C C . GLY A 1 257 ? 19.049 0.466 -5.149 1.00 85.88 257 GLY A C 1
ATOM 1886 O O . GLY A 1 257 ? 18.395 1.498 -5.060 1.00 85.88 257 GLY A O 1
ATOM 1887 N N . THR A 1 258 ? 19.396 -0.038 -6.334 1.00 88.94 258 THR A N 1
ATOM 1888 C CA . THR A 1 258 ? 18.969 0.485 -7.647 1.00 88.94 258 THR A CA 1
ATOM 1889 C C . THR A 1 258 ? 17.572 0.007 -8.077 1.00 88.94 258 THR A C 1
ATOM 1891 O O . THR A 1 258 ? 17.107 0.361 -9.158 1.00 88.94 258 THR A O 1
ATOM 1894 N N . MET A 1 259 ? 16.891 -0.793 -7.249 1.00 92.44 259 MET A N 1
ATOM 1895 C CA . MET A 1 259 ? 15.606 -1.467 -7.514 1.00 92.44 259 MET A CA 1
ATOM 1896 C C . MET A 1 259 ? 15.644 -2.568 -8.583 1.00 92.44 259 MET A C 1
ATOM 1898 O O . MET A 1 259 ? 14.615 -3.188 -8.848 1.00 92.44 259 MET A O 1
ATOM 1902 N N . GLN A 1 260 ? 16.811 -2.854 -9.161 1.00 92.38 260 GLN A N 1
ATOM 1903 C CA . GLN A 1 260 ? 17.012 -4.010 -10.036 1.00 92.38 260 GLN A CA 1
ATOM 1904 C C . GLN A 1 260 ? 16.951 -5.305 -9.228 1.00 92.38 260 GLN A C 1
ATOM 1906 O O . GLN A 1 260 ? 17.433 -5.350 -8.092 1.00 92.38 260 GLN A O 1
ATOM 1911 N N . SER A 1 261 ? 16.417 -6.363 -9.830 1.00 92.69 261 SER A N 1
ATOM 1912 C CA . SER A 1 261 ? 16.520 -7.724 -9.317 1.00 92.69 261 SER A CA 1
ATOM 1913 C C . SER A 1 261 ? 17.988 -8.090 -9.087 1.00 92.69 261 SER A C 1
ATOM 1915 O O . SER A 1 261 ? 18.906 -7.618 -9.764 1.00 92.69 261 SER A O 1
ATOM 1917 N N . VAL A 1 262 ? 18.220 -8.934 -8.085 1.00 90.62 262 VAL A N 1
ATOM 1918 C CA . VAL A 1 262 ? 19.549 -9.503 -7.843 1.00 90.62 262 VAL A CA 1
ATOM 1919 C C . VAL A 1 262 ? 19.950 -10.543 -8.895 1.00 90.62 262 VAL A C 1
ATOM 1921 O O . VAL A 1 262 ? 21.141 -10.828 -8.998 1.00 90.62 262 VAL A O 1
ATOM 1924 N N . ASP A 1 263 ? 18.992 -11.065 -9.669 1.00 90.88 263 ASP A N 1
ATOM 1925 C CA . ASP A 1 263 ? 19.203 -12.125 -10.663 1.00 90.88 263 ASP A CA 1
ATOM 1926 C C . ASP A 1 263 ? 19.196 -11.605 -12.107 1.00 90.88 263 ASP A C 1
ATOM 1928 O O . ASP A 1 263 ? 19.887 -12.163 -12.955 1.00 90.88 263 ASP A O 1
ATOM 1932 N N . ASP A 1 264 ? 18.441 -10.536 -12.388 1.00 90.00 264 ASP A N 1
ATOM 1933 C CA . ASP A 1 264 ? 18.287 -9.970 -13.732 1.00 90.00 264 ASP A CA 1
ATOM 1934 C C . ASP A 1 264 ? 18.383 -8.426 -13.702 1.00 90.00 264 ASP A C 1
ATOM 1936 O O . ASP A 1 264 ? 17.525 -7.769 -13.105 1.00 90.00 264 ASP A O 1
ATOM 1940 N N . PRO A 1 265 ? 19.391 -7.811 -14.354 1.00 88.56 265 PRO A N 1
ATOM 1941 C CA . PRO A 1 265 ? 19.577 -6.361 -14.345 1.00 88.56 265 PRO A CA 1
ATOM 1942 C C . PRO A 1 265 ? 18.503 -5.575 -15.119 1.00 88.56 265 PRO A C 1
ATOM 1944 O O . PRO A 1 265 ? 18.417 -4.360 -14.936 1.00 88.56 265 PRO A O 1
ATOM 1947 N N . PHE A 1 266 ? 17.695 -6.220 -15.961 1.00 90.75 266 PHE A N 1
ATOM 1948 C CA . PHE A 1 266 ? 16.616 -5.598 -16.738 1.00 90.75 266 PHE A CA 1
ATOM 1949 C C . PHE A 1 266 ? 15.236 -5.763 -16.087 1.00 90.75 266 PHE A C 1
ATOM 1951 O O . PHE A 1 266 ? 14.257 -5.160 -16.538 1.00 90.75 266 PHE A O 1
ATOM 1958 N N . VAL A 1 267 ? 15.145 -6.537 -15.001 1.00 94.06 267 VAL A N 1
ATOM 1959 C CA . VAL A 1 267 ? 13.932 -6.647 -14.189 1.00 94.06 267 VAL A CA 1
ATOM 1960 C C . VAL A 1 267 ? 14.085 -5.817 -12.923 1.00 94.06 267 VAL A C 1
ATOM 1962 O O . VAL A 1 267 ? 15.036 -5.964 -12.167 1.00 94.06 267 VAL A O 1
ATOM 1965 N N . PHE A 1 268 ? 13.105 -4.969 -12.659 1.00 95.25 268 PHE A N 1
ATOM 1966 C CA . PHE A 1 268 ? 12.982 -4.147 -11.467 1.00 95.25 268 PHE A CA 1
ATOM 1967 C C . PHE A 1 268 ? 11.779 -4.612 -10.656 1.00 95.25 268 PHE A C 1
ATOM 1969 O O . PHE A 1 268 ? 10.783 -5.073 -11.220 1.00 95.25 268 PHE A O 1
ATOM 1976 N N . ALA A 1 269 ? 11.824 -4.441 -9.338 1.00 95.56 269 ALA A N 1
ATOM 1977 C CA . ALA A 1 269 ? 10.645 -4.612 -8.498 1.00 95.56 269 ALA A CA 1
ATOM 1978 C C . ALA A 1 269 ? 10.522 -3.472 -7.482 1.00 95.56 269 ALA A C 1
ATOM 1980 O O . ALA A 1 269 ? 11.524 -2.979 -6.967 1.00 95.56 269 ALA A O 1
ATOM 1981 N N . VAL A 1 270 ? 9.287 -3.025 -7.239 1.00 94.69 270 VAL A N 1
ATOM 1982 C CA . VAL A 1 270 ? 8.981 -1.846 -6.414 1.00 94.69 270 VAL A CA 1
ATOM 1983 C C . VAL A 1 270 ? 7.719 -2.044 -5.573 1.00 94.69 270 VAL A C 1
ATOM 1985 O O . VAL A 1 270 ? 6.786 -2.754 -5.953 1.00 94.69 270 VAL A O 1
ATOM 1988 N N . GLY A 1 271 ? 7.649 -1.354 -4.439 1.00 92.25 271 GLY A N 1
ATOM 1989 C CA . GLY A 1 271 ? 6.567 -1.461 -3.469 1.00 92.25 271 GLY A CA 1
ATOM 1990 C C . GLY A 1 271 ? 6.580 -2.794 -2.719 1.00 92.25 271 GLY A C 1
ATOM 1991 O O . GLY A 1 271 ? 7.595 -3.480 -2.612 1.00 92.25 271 GLY A O 1
ATOM 1992 N N . ASP A 1 272 ? 5.414 -3.180 -2.206 1.00 91.69 272 ASP A N 1
ATOM 1993 C CA . ASP A 1 272 ? 5.283 -4.308 -1.276 1.00 91.69 272 ASP A CA 1
ATOM 1994 C C . ASP A 1 272 ? 5.638 -5.689 -1.863 1.00 91.69 272 ASP A C 1
ATOM 1996 O O . ASP A 1 272 ? 5.708 -6.663 -1.107 1.00 91.69 272 ASP A O 1
ATOM 2000 N N . CYS A 1 273 ? 5.841 -5.814 -3.180 1.00 92.75 273 CYS A N 1
ATOM 2001 C CA . CYS A 1 273 ? 6.229 -7.078 -3.813 1.00 92.75 273 CYS A CA 1
ATOM 2002 C C . CYS A 1 273 ? 7.738 -7.355 -3.761 1.00 92.75 273 CYS A C 1
ATOM 2004 O O . CYS A 1 273 ? 8.150 -8.449 -4.142 1.00 92.75 273 CYS A O 1
ATOM 2006 N N . CYS A 1 274 ? 8.554 -6.405 -3.298 1.00 92.12 274 CYS A N 1
ATOM 2007 C CA . CYS A 1 274 ? 10.003 -6.564 -3.193 1.00 92.12 274 CYS A CA 1
ATOM 2008 C C . CYS A 1 274 ? 10.527 -6.345 -1.770 1.00 92.12 274 CYS A C 1
ATOM 2010 O O . CYS A 1 274 ? 9.891 -5.685 -0.948 1.00 92.12 274 CYS A O 1
ATOM 2012 N N . ASP A 1 275 ? 11.713 -6.888 -1.509 1.00 89.88 275 ASP A N 1
ATOM 2013 C CA . ASP A 1 275 ? 12.537 -6.610 -0.340 1.00 89.88 275 ASP A CA 1
ATOM 2014 C C . ASP A 1 275 ? 13.915 -6.135 -0.821 1.00 89.88 275 ASP A C 1
ATOM 2016 O O . ASP A 1 275 ? 14.569 -6.782 -1.643 1.00 89.88 275 ASP A O 1
ATOM 2020 N N . VAL A 1 276 ? 14.366 -4.987 -0.314 1.00 86.12 276 VAL A N 1
ATOM 2021 C CA . VAL A 1 276 ? 15.653 -4.405 -0.713 1.00 86.12 276 VAL A CA 1
ATOM 2022 C C . VAL A 1 276 ? 16.784 -5.109 0.036 1.00 86.12 276 VAL A C 1
ATOM 2024 O O . VAL A 1 276 ? 16.856 -5.052 1.263 1.00 86.12 276 VAL A O 1
ATOM 2027 N N . ARG A 1 277 ? 17.678 -5.763 -0.710 1.00 76.00 277 ARG A N 1
ATOM 2028 C CA . ARG A 1 277 ? 18.932 -6.329 -0.218 1.00 76.00 277 ARG A CA 1
ATOM 2029 C C . ARG A 1 277 ? 19.963 -5.213 -0.132 1.00 76.00 277 ARG A C 1
ATOM 2031 O O . ARG A 1 277 ? 20.516 -4.786 -1.144 1.00 76.00 277 ARG A O 1
ATOM 2038 N N . ASP A 1 278 ? 20.230 -4.763 1.081 1.00 58.72 278 ASP A N 1
ATOM 2039 C CA . ASP A 1 278 ? 21.344 -3.869 1.360 1.00 58.72 278 ASP A CA 1
ATOM 2040 C C . ASP A 1 278 ? 22.457 -4.678 2.040 1.00 58.72 278 ASP A C 1
ATOM 2042 O O . ASP A 1 278 ? 22.276 -5.216 3.133 1.00 58.72 278 ASP A O 1
ATOM 2046 N N . ALA A 1 279 ? 23.579 -4.829 1.331 1.00 46.88 279 ALA A N 1
ATOM 2047 C CA . ALA A 1 279 ? 24.748 -5.569 1.798 1.00 46.88 279 ALA A CA 1
ATOM 2048 C C . ALA A 1 279 ? 25.459 -4.865 2.972 1.00 46.88 279 ALA A C 1
ATOM 2050 O O . ALA A 1 279 ? 26.158 -5.536 3.726 1.00 46.88 279 ALA A O 1
ATOM 2051 N N . ASP A 1 280 ? 25.225 -3.561 3.175 1.00 44.38 280 ASP A N 1
ATOM 2052 C CA . ASP A 1 280 ? 25.895 -2.755 4.203 1.00 44.38 280 ASP A CA 1
ATOM 2053 C C . ASP A 1 280 ? 25.063 -2.586 5.491 1.00 44.38 280 ASP A C 1
ATOM 2055 O O . ASP A 1 280 ? 25.587 -2.133 6.507 1.00 44.38 280 ASP A O 1
ATOM 2059 N N . SER A 1 281 ? 23.763 -2.915 5.483 1.00 48.34 281 SER A N 1
ATOM 2060 C CA . SER A 1 281 ? 22.840 -2.574 6.588 1.00 48.34 281 SER A CA 1
ATOM 2061 C C . SER A 1 281 ? 22.495 -3.713 7.548 1.00 48.34 281 SER A C 1
ATOM 2063 O O . SER A 1 281 ? 21.655 -3.529 8.429 1.00 48.34 281 SER A O 1
ATOM 2065 N N . GLY A 1 282 ? 23.086 -4.901 7.394 1.00 47.50 282 GLY A N 1
ATOM 2066 C CA . GLY A 1 282 ? 22.755 -6.035 8.264 1.00 47.50 282 GLY A CA 1
ATOM 2067 C C . GLY A 1 282 ? 21.291 -6.495 8.158 1.00 47.50 282 GLY A C 1
ATOM 2068 O O . GLY A 1 282 ? 20.780 -7.111 9.090 1.00 47.50 282 GLY A O 1
ATOM 2069 N N . GLY A 1 283 ? 20.614 -6.218 7.034 1.00 50.44 283 GLY A N 1
ATOM 2070 C CA . GLY A 1 283 ? 19.317 -6.822 6.710 1.00 50.44 283 GLY A CA 1
ATOM 2071 C C . GLY A 1 283 ? 18.071 -5.989 7.020 1.00 50.44 283 GLY A C 1
ATOM 2072 O O . GLY A 1 283 ? 17.005 -6.570 7.229 1.00 50.44 283 GLY A O 1
ATOM 2073 N N . VAL A 1 284 ? 18.137 -4.653 7.019 1.00 51.38 284 VAL A N 1
ATOM 2074 C CA . VAL A 1 284 ? 16.910 -3.846 7.155 1.00 51.38 284 VAL A CA 1
ATOM 2075 C C . VAL A 1 284 ? 16.157 -3.824 5.829 1.00 51.38 284 VAL A C 1
ATOM 2077 O O . VAL A 1 284 ? 16.292 -2.923 5.005 1.00 51.38 284 VAL A O 1
ATOM 2080 N N . ALA A 1 285 ? 15.334 -4.842 5.622 1.00 60.44 285 ALA A N 1
ATOM 2081 C CA . ALA A 1 285 ? 14.377 -4.844 4.539 1.00 60.44 285 ALA A CA 1
ATOM 2082 C C . ALA A 1 285 ? 13.297 -3.792 4.850 1.00 60.44 285 ALA A C 1
ATOM 2084 O O . ALA A 1 285 ? 12.523 -3.953 5.797 1.00 60.44 285 ALA A O 1
ATOM 2085 N N . ALA A 1 286 ? 13.318 -2.700 4.079 1.00 63.66 286 ALA A N 1
ATOM 2086 C CA . ALA A 1 286 ? 12.527 -1.491 4.295 1.00 63.66 286 ALA A CA 1
ATOM 2087 C C . ALA A 1 286 ? 11.040 -1.786 4.565 1.00 63.66 286 ALA A C 1
ATOM 2089 O O . ALA A 1 286 ? 10.467 -2.729 4.013 1.00 63.66 286 ALA A O 1
ATOM 2090 N N . GLU A 1 287 ? 10.420 -0.964 5.413 1.00 73.62 287 GLU A N 1
ATOM 2091 C CA . GLU A 1 287 ? 8.992 -1.064 5.723 1.00 73.62 287 GLU A CA 1
ATOM 2092 C C . GLU A 1 287 ? 8.140 -0.978 4.446 1.00 73.62 287 GLU A C 1
ATOM 2094 O O . GLU A 1 287 ? 8.423 -0.208 3.527 1.00 73.62 287 GLU A O 1
ATOM 2099 N N . LYS A 1 288 ? 7.062 -1.758 4.378 1.00 83.88 288 LYS A N 1
ATOM 2100 C CA . LYS A 1 288 ? 6.173 -1.793 3.207 1.00 83.88 288 LYS A CA 1
ATOM 2101 C C . LYS A 1 288 ? 5.143 -0.666 3.307 1.00 83.88 288 LYS A C 1
ATOM 2103 O O . LYS A 1 288 ? 4.030 -0.863 3.790 1.00 83.88 288 LYS A O 1
ATOM 2108 N N . THR A 1 289 ? 5.555 0.549 2.930 1.00 85.44 289 THR A N 1
ATOM 2109 C CA . THR A 1 289 ? 4.735 1.773 3.006 1.00 85.44 289 THR A CA 1
ATOM 2110 C C . THR A 1 289 ? 4.478 2.386 1.632 1.00 85.44 289 THR A C 1
ATOM 2112 O O . THR A 1 289 ? 5.284 2.253 0.711 1.00 85.44 289 THR A O 1
ATOM 2115 N N . ALA A 1 290 ? 3.377 3.135 1.501 1.00 84.12 290 ALA A N 1
ATOM 2116 C CA . ALA A 1 290 ? 3.076 3.876 0.274 1.00 84.12 290 ALA A CA 1
ATOM 2117 C C . ALA A 1 290 ? 4.154 4.929 -0.053 1.00 84.12 290 ALA A C 1
ATOM 2119 O O . ALA A 1 290 ? 4.521 5.084 -1.212 1.00 84.12 290 ALA A O 1
ATOM 2120 N N . PHE A 1 291 ? 4.718 5.601 0.958 1.00 84.38 291 PHE A N 1
ATOM 2121 C CA . PHE A 1 291 ? 5.817 6.552 0.761 1.00 84.38 291 PHE A CA 1
ATOM 2122 C C . PHE A 1 291 ? 7.035 5.881 0.116 1.00 84.38 291 PHE A C 1
ATOM 2124 O O . PHE A 1 291 ? 7.546 6.352 -0.898 1.00 84.38 291 PHE A O 1
ATOM 2131 N N . LEU A 1 292 ? 7.465 4.740 0.661 1.00 85.69 292 LEU A N 1
ATOM 2132 C CA . LEU A 1 292 ? 8.598 4.002 0.108 1.00 85.69 292 LEU A CA 1
ATOM 2133 C C . LEU A 1 292 ? 8.294 3.466 -1.289 1.00 85.69 292 LEU A C 1
ATOM 2135 O O . LEU A 1 292 ? 9.149 3.549 -2.162 1.00 85.69 292 LEU A O 1
ATOM 2139 N N . ALA A 1 293 ? 7.067 3.014 -1.532 1.00 89.50 293 ALA A N 1
ATOM 2140 C CA . ALA A 1 293 ? 6.618 2.603 -2.854 1.00 89.50 293 ALA A CA 1
ATOM 2141 C C . ALA A 1 293 ? 6.733 3.739 -3.904 1.00 89.50 293 ALA A C 1
ATOM 2143 O O . ALA A 1 293 ? 7.112 3.457 -5.042 1.00 89.50 293 ALA A O 1
ATOM 2144 N N . ASP A 1 294 ? 6.481 5.010 -3.537 1.00 87.56 294 ASP A N 1
ATOM 2145 C CA . ASP A 1 294 ? 6.705 6.174 -4.427 1.00 87.56 294 ASP A CA 1
ATOM 2146 C C . ASP A 1 294 ? 8.194 6.340 -4.740 1.00 87.56 294 ASP A C 1
ATOM 2148 O O . ASP A 1 294 ? 8.603 6.407 -5.900 1.00 87.56 294 ASP A O 1
ATOM 2152 N N . VAL A 1 295 ? 9.019 6.373 -3.690 1.00 87.31 295 VAL A N 1
ATOM 2153 C CA . VAL A 1 295 ? 10.465 6.588 -3.804 1.00 87.31 295 VAL A CA 1
ATOM 2154 C C . VAL A 1 295 ? 11.104 5.492 -4.658 1.00 87.31 295 VAL A C 1
ATOM 2156 O O . VAL A 1 295 ? 11.873 5.785 -5.572 1.00 87.31 295 VAL A O 1
ATOM 2159 N N . GLN A 1 296 ? 10.747 4.232 -4.412 1.00 90.94 296 GLN A N 1
ATOM 2160 C CA . GLN A 1 296 ? 11.227 3.082 -5.177 1.00 90.94 296 GLN A CA 1
ATOM 2161 C C . GLN A 1 296 ? 10.824 3.182 -6.655 1.00 90.94 296 GLN A C 1
ATOM 2163 O O . GLN A 1 296 ? 11.655 2.940 -7.529 1.00 90.94 296 GLN A O 1
ATOM 2168 N N . ALA A 1 297 ? 9.591 3.606 -6.955 1.00 92.56 297 ALA A N 1
ATOM 2169 C CA . ALA A 1 297 ? 9.146 3.826 -8.329 1.00 92.56 297 ALA A CA 1
ATOM 2170 C C . ALA A 1 297 ? 9.943 4.935 -9.039 1.00 92.56 297 ALA A C 1
ATOM 2172 O O . ALA A 1 297 ? 10.294 4.781 -10.210 1.00 92.56 297 ALA A O 1
ATOM 2173 N N . VAL A 1 298 ? 10.281 6.024 -8.336 1.00 90.25 298 VAL A N 1
ATOM 2174 C CA . VAL A 1 298 ? 11.139 7.095 -8.873 1.00 90.25 298 VAL A CA 1
ATOM 2175 C C . VAL A 1 298 ? 12.552 6.584 -9.159 1.00 90.25 298 VAL A C 1
ATOM 2177 O O . VAL A 1 298 ? 13.102 6.888 -10.218 1.00 90.25 298 VAL A O 1
ATOM 2180 N N . VAL A 1 299 ? 13.141 5.812 -8.241 1.00 90.12 299 VAL A N 1
ATOM 2181 C CA . VAL A 1 299 ? 14.478 5.221 -8.422 1.00 90.12 299 VAL A CA 1
ATOM 2182 C C . VAL A 1 299 ? 14.490 4.275 -9.625 1.00 90.12 299 VAL A C 1
ATOM 2184 O O . VAL A 1 299 ? 15.333 4.435 -10.506 1.00 90.12 299 VAL A O 1
ATOM 2187 N N . ALA A 1 300 ? 13.522 3.357 -9.715 1.00 92.81 300 ALA A N 1
ATOM 2188 C CA . ALA A 1 300 ? 13.410 2.424 -10.836 1.00 92.81 300 ALA A CA 1
ATOM 2189 C C . ALA A 1 300 ? 13.257 3.156 -12.180 1.00 92.81 300 ALA A C 1
ATOM 2191 O O . ALA A 1 300 ? 13.998 2.873 -13.118 1.00 92.81 300 ALA A O 1
ATOM 2192 N N . ALA A 1 301 ? 12.361 4.146 -12.266 1.00 92.44 301 ALA A N 1
ATOM 2193 C CA . ALA A 1 301 ? 12.148 4.900 -13.501 1.00 92.44 301 ALA A CA 1
ATOM 2194 C C . ALA A 1 301 ? 13.408 5.660 -13.948 1.00 92.44 301 ALA A C 1
ATOM 2196 O O . ALA A 1 301 ? 13.768 5.615 -15.122 1.00 92.44 301 ALA A O 1
ATOM 2197 N N . LYS A 1 302 ? 14.117 6.323 -13.021 1.00 89.25 302 LYS A N 1
ATOM 2198 C CA . LYS A 1 302 ? 15.378 7.015 -13.336 1.00 89.25 302 LYS A CA 1
ATOM 2199 C C . LYS A 1 302 ? 16.450 6.057 -13.849 1.00 89.25 302 LYS A C 1
ATOM 2201 O O . LYS A 1 302 ? 17.147 6.394 -14.801 1.00 89.25 302 LYS A O 1
ATOM 2206 N N . ASN A 1 303 ? 16.556 4.876 -13.248 1.00 90.06 303 ASN A N 1
ATOM 2207 C CA . ASN A 1 303 ? 17.536 3.870 -13.647 1.00 90.06 303 ASN A CA 1
ATOM 2208 C C . ASN A 1 303 ? 17.225 3.277 -15.020 1.00 90.06 303 ASN A C 1
ATOM 2210 O O . ASN A 1 303 ? 18.122 3.196 -15.852 1.00 90.06 303 ASN A O 1
ATOM 2214 N N . ILE A 1 304 ? 15.958 2.967 -15.302 1.00 90.00 304 ILE A N 1
ATOM 2215 C CA . ILE A 1 304 ? 15.526 2.521 -16.635 1.00 90.00 304 ILE A CA 1
ATOM 2216 C C . ILE A 1 304 ? 15.860 3.578 -17.693 1.00 90.00 304 ILE A C 1
ATOM 2218 O O . ILE A 1 304 ? 16.418 3.245 -18.732 1.00 90.00 304 ILE A O 1
ATOM 2222 N N . LEU A 1 305 ? 15.580 4.859 -17.426 1.00 88.31 305 LEU A N 1
ATOM 2223 C CA . LEU A 1 305 ? 15.889 5.943 -18.365 1.00 88.31 305 LEU A CA 1
ATOM 2224 C C . LEU A 1 305 ? 17.395 6.110 -18.597 1.00 88.31 305 LEU A C 1
ATOM 2226 O O . LEU A 1 305 ? 17.813 6.325 -19.733 1.00 88.31 305 LEU A O 1
ATOM 2230 N N . ALA A 1 306 ? 18.206 5.992 -17.543 1.00 85.50 306 ALA A N 1
ATOM 2231 C CA . ALA A 1 306 ? 19.660 6.046 -17.652 1.00 85.50 306 ALA A CA 1
ATOM 2232 C C . ALA A 1 306 ? 20.212 4.884 -18.499 1.00 85.50 306 ALA A C 1
ATOM 2234 O O . ALA A 1 306 ? 21.032 5.110 -19.389 1.00 85.50 306 ALA A O 1
ATOM 2235 N N . MET A 1 307 ? 19.717 3.662 -18.277 1.00 84.31 307 MET A N 1
ATOM 2236 C CA . MET A 1 307 ? 20.105 2.478 -19.054 1.00 84.31 307 MET A CA 1
ATOM 2237 C C . MET A 1 307 ? 19.652 2.586 -20.519 1.00 84.31 307 MET A C 1
ATOM 2239 O O . MET A 1 307 ? 20.441 2.367 -21.437 1.00 84.31 307 MET A O 1
ATOM 2243 N N . ALA A 1 308 ? 18.407 3.005 -20.758 1.00 84.00 308 ALA A N 1
ATOM 2244 C CA . ALA A 1 308 ? 17.842 3.141 -22.099 1.00 84.00 308 ALA A CA 1
ATOM 2245 C C . ALA A 1 308 ? 18.509 4.245 -22.941 1.00 84.00 308 ALA A C 1
ATOM 2247 O O . ALA A 1 308 ? 18.504 4.168 -24.168 1.00 84.00 308 ALA A O 1
ATOM 2248 N N . ALA A 1 309 ? 19.114 5.261 -22.316 1.00 81.19 309 ALA A N 1
ATOM 2249 C CA . ALA A 1 309 ? 19.802 6.344 -23.020 1.00 81.19 309 ALA A CA 1
ATOM 2250 C C . ALA A 1 309 ? 21.166 5.945 -23.625 1.00 81.19 309 ALA A C 1
ATOM 2252 O O . ALA A 1 309 ? 21.810 6.788 -24.253 1.00 81.19 309 ALA A O 1
ATOM 2253 N N . GLY A 1 310 ? 21.603 4.691 -23.475 1.00 69.62 310 GLY A N 1
ATOM 2254 C CA . GLY A 1 310 ? 22.897 4.229 -23.979 1.00 69.62 310 GLY A CA 1
ATOM 2255 C C . GLY A 1 310 ? 24.041 4.402 -22.980 1.00 69.62 310 GLY A C 1
ATOM 2256 O O . GLY A 1 310 ? 25.203 4.399 -23.385 1.00 69.62 310 GLY A O 1
ATOM 2257 N N . GLY A 1 311 ? 23.739 4.516 -21.680 1.00 56.06 311 GLY A N 1
ATOM 2258 C CA . GLY A 1 311 ? 24.714 4.167 -20.650 1.00 56.06 311 GLY A CA 1
ATOM 2259 C C . GLY A 1 311 ? 25.087 2.702 -20.860 1.00 56.06 311 GLY A C 1
ATOM 2260 O O . GLY A 1 311 ? 24.295 1.819 -20.548 1.00 56.06 311 GLY A O 1
ATOM 2261 N N . ALA A 1 312 ? 26.220 2.453 -21.518 1.00 41.75 312 ALA A N 1
ATOM 2262 C CA . ALA A 1 312 ? 26.610 1.121 -21.949 1.00 41.75 312 ALA A CA 1
ATOM 2263 C C . ALA A 1 312 ? 26.531 0.128 -20.782 1.00 41.75 312 ALA A C 1
ATOM 2265 O O . ALA A 1 312 ? 26.959 0.434 -19.668 1.00 41.75 312 ALA A O 1
ATOM 2266 N N . ALA A 1 313 ? 26.058 -1.087 -21.065 1.00 41.66 313 ALA A N 1
ATOM 2267 C CA . ALA A 1 313 ? 26.285 -2.259 -20.227 1.00 41.66 313 ALA A CA 1
ATOM 2268 C C . ALA A 1 313 ? 27.783 -2.634 -20.259 1.00 41.66 313 ALA A C 1
ATOM 2270 O O . ALA A 1 313 ? 28.181 -3.704 -20.705 1.00 41.66 313 ALA A O 1
ATOM 2271 N N . THR A 1 314 ? 28.651 -1.714 -19.852 1.00 36.81 314 THR A N 1
ATOM 2272 C CA . THR A 1 314 ? 30.035 -1.985 -19.490 1.00 36.81 314 THR A CA 1
ATOM 2273 C C . THR A 1 314 ? 30.090 -2.148 -17.977 1.00 36.81 314 THR A C 1
ATOM 2275 O O . THR A 1 314 ? 29.197 -1.718 -17.250 1.00 36.81 314 THR A O 1
ATOM 2278 N N . LYS A 1 315 ? 31.136 -2.814 -17.488 1.00 37.09 315 LYS A N 1
ATOM 2279 C CA . LYS A 1 315 ? 31.360 -3.213 -16.086 1.00 37.09 315 LYS A CA 1
ATOM 2280 C C . LYS A 1 315 ? 31.363 -2.068 -15.037 1.00 37.09 315 LYS A C 1
ATOM 2282 O O . LYS A 1 315 ? 31.779 -2.311 -13.913 1.00 37.09 315 LYS A O 1
ATOM 2287 N N . GLY A 1 316 ? 30.903 -0.862 -15.380 1.00 44.25 316 GLY A N 1
ATOM 2288 C CA . GLY A 1 316 ? 30.703 0.295 -14.501 1.00 44.25 316 GLY A CA 1
ATOM 2289 C C . GLY A 1 316 ? 29.284 0.884 -14.552 1.00 44.25 316 GLY A C 1
ATOM 2290 O O . GLY A 1 316 ? 29.115 2.058 -14.247 1.00 44.25 316 GLY A O 1
ATOM 2291 N N . ALA A 1 317 ? 28.260 0.111 -14.946 1.00 47.66 317 ALA A N 1
ATOM 2292 C CA . ALA A 1 317 ? 26.864 0.571 -14.954 1.00 47.66 317 ALA A CA 1
ATOM 2293 C C . ALA A 1 317 ? 26.401 1.128 -13.592 1.00 47.66 317 ALA A C 1
ATOM 2295 O O . ALA A 1 317 ? 25.561 2.019 -13.565 1.00 47.66 317 ALA A O 1
ATOM 2296 N N . ASP A 1 318 ? 26.981 0.677 -12.476 1.00 50.72 318 ASP A N 1
ATOM 2297 C CA . ASP A 1 318 ? 26.643 1.183 -11.141 1.00 50.72 318 ASP A CA 1
ATOM 2298 C C . ASP A 1 318 ? 27.037 2.663 -10.925 1.00 50.72 318 ASP A C 1
ATOM 2300 O O . ASP A 1 318 ? 26.360 3.352 -10.163 1.00 50.72 318 ASP A O 1
ATOM 2304 N N . ASP A 1 319 ? 28.046 3.196 -11.631 1.00 51.34 319 ASP A N 1
ATOM 2305 C CA . ASP A 1 319 ? 28.567 4.556 -11.387 1.00 51.34 319 ASP A CA 1
ATOM 2306 C C . ASP A 1 319 ? 27.608 5.671 -11.850 1.00 51.34 319 ASP A C 1
ATOM 2308 O O . ASP A 1 319 ? 27.708 6.813 -11.397 1.00 51.34 319 ASP A O 1
ATOM 2312 N N . ALA A 1 320 ? 26.656 5.351 -12.735 1.00 55.22 320 ALA A N 1
ATOM 2313 C CA . ALA A 1 320 ? 25.687 6.304 -13.284 1.00 55.22 320 ALA A CA 1
ATOM 2314 C C . ALA A 1 320 ? 24.244 6.094 -12.780 1.00 55.22 320 ALA A C 1
ATOM 2316 O O . ALA A 1 320 ? 23.348 6.858 -13.156 1.00 55.22 320 ALA A O 1
ATOM 2317 N N . LEU A 1 321 ? 23.987 5.077 -11.948 1.00 74.12 321 LEU A N 1
ATOM 2318 C CA . LEU A 1 321 ? 22.634 4.722 -11.508 1.00 74.12 321 LEU A CA 1
ATOM 2319 C C . LEU A 1 321 ? 22.244 5.414 -10.196 1.00 74.12 321 LEU A C 1
ATOM 2321 O O . LEU A 1 321 ? 23.014 5.535 -9.245 1.00 74.12 321 LEU A O 1
ATOM 2325 N N . CYS A 1 322 ? 20.986 5.844 -10.118 1.00 82.00 322 CYS A N 1
ATOM 2326 C CA . CYS A 1 322 ? 20.394 6.345 -8.885 1.00 82.00 322 CYS A CA 1
ATOM 2327 C C . CYS A 1 322 ? 20.184 5.185 -7.901 1.00 82.00 322 CYS A C 1
ATOM 2329 O O . CYS A 1 322 ? 19.587 4.164 -8.241 1.00 82.00 322 CYS A O 1
ATOM 2331 N N . THR A 1 323 ? 20.592 5.357 -6.645 1.00 81.94 323 THR A N 1
ATOM 2332 C CA . THR A 1 323 ? 20.322 4.382 -5.579 1.00 81.94 323 THR A CA 1
ATOM 2333 C C . THR A 1 323 ? 19.315 4.928 -4.574 1.00 81.94 323 THR A C 1
ATOM 2335 O O . THR A 1 323 ? 19.221 6.134 -4.343 1.00 81.94 323 THR A O 1
ATOM 2338 N N . LEU A 1 324 ? 18.581 4.024 -3.928 1.00 78.94 324 LEU A N 1
ATOM 2339 C CA . LEU A 1 324 ? 17.632 4.336 -2.865 1.00 78.94 324 LEU A CA 1
ATOM 2340 C C . LEU A 1 324 ? 18.304 5.085 -1.703 1.00 78.94 324 LEU A C 1
ATOM 2342 O O . LEU A 1 324 ? 17.744 6.046 -1.185 1.00 78.94 324 LEU A O 1
ATOM 2346 N N . LYS A 1 325 ? 19.531 4.691 -1.338 1.00 71.38 325 LYS A N 1
ATOM 2347 C CA . LYS A 1 325 ? 20.335 5.357 -0.301 1.00 71.38 325 LYS A CA 1
ATOM 2348 C C . LYS A 1 325 ? 20.725 6.780 -0.711 1.00 71.38 325 LYS A C 1
ATOM 2350 O O . LYS A 1 325 ? 20.598 7.697 0.091 1.00 71.38 325 LYS A O 1
ATOM 2355 N N . GLY A 1 326 ? 21.121 6.985 -1.971 1.00 66.00 326 GLY A N 1
ATOM 2356 C CA . GLY A 1 326 ? 21.447 8.310 -2.516 1.00 66.00 326 GLY A CA 1
ATOM 2357 C C . GLY A 1 326 ? 20.246 9.254 -2.636 1.00 66.00 326 GLY A C 1
ATOM 2358 O O . GLY A 1 326 ? 20.419 10.461 -2.807 1.00 66.00 326 GLY A O 1
ATOM 2359 N N . PHE A 1 327 ? 19.025 8.728 -2.515 1.00 69.94 327 PHE A N 1
ATOM 2360 C CA . PHE A 1 327 ? 17.806 9.522 -2.584 1.00 69.94 327 PHE A CA 1
ATOM 2361 C C . PHE A 1 327 ? 17.602 10.416 -1.345 1.00 69.94 327 PHE A C 1
ATOM 2363 O O . PHE A 1 327 ? 17.038 11.503 -1.466 1.00 69.94 327 PHE A O 1
ATOM 2370 N N . CYS A 1 328 ? 18.119 10.019 -0.175 1.00 62.25 328 CYS A N 1
ATOM 2371 C CA . CYS A 1 328 ? 18.119 10.842 1.038 1.00 62.25 328 CYS A CA 1
ATOM 2372 C C . CYS A 1 328 ? 19.540 11.286 1.410 1.00 62.25 328 CYS A C 1
ATOM 2374 O O . CYS A 1 328 ? 20.321 10.526 1.979 1.00 62.25 328 CYS A O 1
ATOM 2376 N N . HIS A 1 329 ? 19.865 12.551 1.134 1.00 59.22 329 HIS A N 1
ATOM 2377 C CA . HIS A 1 329 ? 21.158 13.133 1.501 1.00 59.22 329 HIS A CA 1
ATOM 2378 C C . HIS A 1 329 ? 21.372 13.133 3.026 1.00 59.22 329 HIS A C 1
ATOM 2380 O O . HIS A 1 329 ? 20.527 13.604 3.786 1.00 59.22 329 HIS A O 1
ATOM 2386 N N . GLY A 1 330 ? 22.532 12.639 3.471 1.00 55.62 330 GLY A N 1
ATOM 2387 C CA . GLY A 1 330 ? 22.985 12.745 4.865 1.00 55.62 330 GLY A CA 1
ATOM 2388 C C . GLY A 1 330 ? 22.421 11.708 5.847 1.00 55.62 330 GLY A C 1
ATOM 2389 O O . GLY A 1 330 ? 22.645 11.840 7.050 1.00 55.62 330 GLY A O 1
ATOM 2390 N N . LYS A 1 331 ? 21.706 10.673 5.382 1.00 57.59 331 LYS A N 1
ATOM 2391 C CA . LYS A 1 331 ? 21.209 9.570 6.226 1.00 57.59 331 LYS A CA 1
ATOM 2392 C C . LYS A 1 331 ? 21.610 8.213 5.645 1.00 57.59 331 LYS A C 1
ATOM 2394 O O . LYS A 1 331 ? 21.573 8.012 4.439 1.00 57.59 331 LYS A O 1
ATOM 2399 N N . ALA A 1 332 ? 21.973 7.272 6.519 1.00 58.56 332 ALA A N 1
ATOM 2400 C CA . ALA A 1 332 ? 22.322 5.905 6.121 1.00 58.56 332 ALA A CA 1
ATOM 2401 C C . ALA A 1 332 ? 21.097 5.058 5.723 1.00 58.56 332 ALA A C 1
ATOM 2403 O O . ALA A 1 332 ? 21.255 4.056 5.034 1.00 58.56 332 ALA A O 1
ATOM 2404 N N . SER A 1 333 ? 19.895 5.470 6.136 1.00 65.69 333 SER A N 1
ATOM 2405 C CA . SER A 1 333 ? 18.624 4.807 5.847 1.00 65.69 333 SER A CA 1
ATOM 2406 C C . SER A 1 333 ? 17.511 5.828 5.604 1.00 65.69 333 SER A C 1
ATOM 2408 O O . SER A 1 333 ? 17.592 6.982 6.040 1.00 65.69 333 SER A O 1
ATOM 2410 N N . LEU A 1 334 ? 16.458 5.401 4.904 1.00 72.75 334 LEU A N 1
ATOM 2411 C CA . LEU A 1 334 ? 15.258 6.214 4.730 1.00 72.75 334 LEU A CA 1
ATOM 2412 C C . LEU A 1 334 ? 14.529 6.360 6.074 1.00 72.75 334 LEU A C 1
ATOM 2414 O O . LEU A 1 334 ? 14.393 5.371 6.800 1.00 72.75 334 LEU A O 1
ATOM 2418 N N . PRO A 1 335 ? 14.058 7.568 6.433 1.00 73.50 335 PRO A N 1
ATOM 2419 C CA . PRO A 1 335 ? 13.279 7.739 7.648 1.00 73.50 335 PRO A CA 1
ATOM 2420 C C . PRO A 1 335 ? 11.969 6.956 7.537 1.00 73.50 335 PRO A C 1
ATOM 2422 O O . PRO A 1 335 ? 11.337 6.928 6.480 1.00 73.50 335 PRO A O 1
ATOM 2425 N N . LEU A 1 336 ? 11.520 6.369 8.650 1.00 79.31 336 LEU A N 1
ATOM 2426 C CA . LEU A 1 336 ? 10.138 5.917 8.749 1.00 79.31 336 LEU A CA 1
ATOM 2427 C C . LEU A 1 336 ? 9.232 7.142 8.608 1.00 79.31 336 LEU A C 1
ATOM 2429 O O . LEU A 1 336 ? 9.303 8.050 9.438 1.00 79.31 336 LEU A O 1
ATOM 2433 N N . VAL A 1 337 ? 8.406 7.149 7.565 1.00 85.06 337 VAL A N 1
ATOM 2434 C CA . VAL A 1 337 ? 7.333 8.123 7.361 1.00 85.06 337 VAL A CA 1
ATOM 2435 C C . VAL A 1 337 ? 6.016 7.378 7.501 1.00 85.06 337 VAL A C 1
ATOM 2437 O O . VAL A 1 337 ? 5.698 6.511 6.688 1.00 85.06 337 VAL A O 1
ATOM 2440 N N . CYS A 1 338 ? 5.267 7.681 8.555 1.00 88.62 338 CYS A N 1
ATOM 2441 C CA . CYS A 1 338 ? 4.014 7.001 8.853 1.00 88.62 338 CYS A CA 1
ATOM 2442 C C . CYS A 1 338 ? 2.999 7.988 9.426 1.00 88.62 338 CYS A C 1
ATOM 2444 O O . CYS A 1 338 ? 3.325 8.775 10.313 1.00 88.62 338 CYS A O 1
ATOM 2446 N N . CYS A 1 339 ? 1.766 7.943 8.926 1.00 91.75 339 CYS A N 1
ATOM 2447 C CA . CYS A 1 339 ? 0.669 8.764 9.417 1.00 91.75 339 CYS A CA 1
ATOM 2448 C C . CYS A 1 339 ? -0.536 7.876 9.711 1.00 91.75 339 CYS A C 1
ATOM 2450 O O . CYS A 1 339 ? -1.130 7.329 8.783 1.00 91.75 339 CYS A O 1
ATOM 2452 N N . ILE A 1 340 ? -0.864 7.753 10.995 1.00 94.69 340 ILE A N 1
ATOM 2453 C CA . ILE A 1 340 ? -1.957 6.936 11.512 1.00 94.69 340 ILE A CA 1
ATOM 2454 C C . ILE A 1 340 ? -3.126 7.853 11.863 1.00 94.69 340 ILE A C 1
ATOM 2456 O O . ILE A 1 340 ? -3.003 8.677 12.774 1.00 94.69 340 ILE A O 1
ATOM 2460 N N . SER A 1 341 ? -4.252 7.740 11.159 1.00 95.75 341 SER A N 1
ATOM 2461 C CA . SER A 1 341 ? -5.478 8.438 11.560 1.00 95.75 341 SER A CA 1
ATOM 2462 C C . SER A 1 341 ? -6.092 7.799 12.792 1.00 95.75 341 SER A C 1
ATOM 2464 O O . SER A 1 341 ? -6.216 6.586 12.906 1.00 95.75 341 SER A O 1
ATOM 2466 N N . LEU A 1 342 ? -6.548 8.657 13.693 1.00 97.12 342 LEU A N 1
ATOM 2467 C CA . LEU A 1 342 ? -7.416 8.297 14.798 1.00 97.12 342 LEU A CA 1
ATOM 2468 C C . LEU A 1 342 ? -8.768 8.955 14.508 1.00 97.12 342 LEU A C 1
ATOM 2470 O O . LEU A 1 342 ? -9.093 10.027 15.031 1.00 97.12 342 LEU A O 1
ATOM 2474 N N . TYR A 1 343 ? -9.486 8.348 13.557 1.00 95.25 343 TYR A N 1
ATOM 2475 C CA . TYR A 1 343 ? -10.687 8.881 12.911 1.00 95.25 343 TYR A CA 1
ATOM 2476 C C . TYR A 1 343 ? -10.442 10.233 12.199 1.00 95.25 343 TYR A C 1
ATOM 2478 O O . TYR A 1 343 ? -9.382 10.474 11.619 1.00 95.25 343 TYR A O 1
ATOM 2486 N N . LYS A 1 344 ? -11.433 11.137 12.188 1.00 92.25 344 LYS A N 1
ATOM 2487 C CA . LYS A 1 344 ? -11.430 12.343 11.343 1.00 92.25 344 LYS A CA 1
ATOM 2488 C C . LYS A 1 344 ? -10.415 13.400 11.757 1.00 92.25 344 LYS A C 1
ATOM 2490 O O . LYS A 1 344 ? -9.777 13.988 10.888 1.00 92.25 344 LYS A O 1
ATOM 2495 N N . ASN A 1 345 ? -10.331 13.709 13.049 1.00 94.06 345 ASN A N 1
ATOM 2496 C CA . ASN A 1 345 ? -9.721 14.954 13.543 1.00 94.06 345 ASN A CA 1
ATOM 2497 C C . ASN A 1 345 ? -8.542 14.721 14.497 1.00 94.06 345 ASN A C 1
ATOM 2499 O O . ASN A 1 345 ? -8.095 15.651 15.166 1.00 94.06 345 ASN A O 1
ATOM 2503 N N . SER A 1 346 ? -8.050 13.489 14.580 1.00 97.38 346 SER A N 1
ATOM 2504 C CA . SER A 1 346 ? -6.895 13.125 15.391 1.00 97.38 346 SER A CA 1
ATOM 2505 C C . SER A 1 346 ? -6.038 12.108 14.647 1.00 97.38 346 SER A C 1
ATOM 2507 O O . SER A 1 346 ? -6.475 11.492 13.677 1.00 97.38 346 SER A O 1
ATOM 2509 N N . GLY A 1 347 ? -4.798 11.952 15.080 1.00 96.88 347 GLY A N 1
ATOM 2510 C CA . GLY A 1 347 ? -3.862 11.009 14.495 1.00 96.88 347 GLY A CA 1
ATOM 2511 C C . GLY A 1 347 ? -2.484 11.130 15.115 1.00 96.88 347 GLY A C 1
ATOM 2512 O O . GLY A 1 347 ? -2.249 11.983 15.974 1.00 96.88 347 GLY A O 1
ATOM 2513 N N . THR A 1 348 ? -1.569 10.299 14.645 1.00 96.81 348 THR A N 1
ATOM 2514 C CA . THR A 1 348 ? -0.142 10.434 14.917 1.00 96.81 348 THR A CA 1
ATOM 2515 C C . THR A 1 348 ? 0.635 10.383 13.609 1.00 96.81 348 THR A C 1
ATOM 2517 O O . THR A 1 348 ? 0.372 9.558 12.737 1.00 96.81 348 THR A O 1
ATOM 2520 N N . PHE A 1 349 ? 1.559 11.316 13.440 1.00 94.75 349 PHE A N 1
ATOM 2521 C CA . PHE A 1 349 ? 2.462 11.406 12.307 1.00 94.75 349 PHE A CA 1
ATOM 2522 C C . PHE A 1 349 ? 3.889 11.281 12.821 1.00 94.75 349 PHE A C 1
ATOM 2524 O O . PHE A 1 349 ? 4.292 12.009 13.729 1.00 94.75 349 PHE A O 1
ATOM 2531 N N . GLN A 1 350 ? 4.653 10.377 12.220 1.00 91.94 350 GLN A N 1
ATOM 2532 C CA . GLN A 1 350 ? 6.062 10.187 12.504 1.00 91.94 350 GLN A CA 1
ATOM 2533 C C . GLN A 1 350 ? 6.882 10.347 11.228 1.00 91.94 350 GLN A C 1
ATOM 2535 O O . GLN A 1 350 ? 6.574 9.737 10.204 1.00 91.94 350 GLN A O 1
ATOM 2540 N N . MET A 1 351 ? 7.962 11.119 11.334 1.00 87.94 351 MET A N 1
ATOM 2541 C CA . MET A 1 351 ? 9.012 11.217 10.327 1.00 87.94 351 MET A CA 1
ATOM 2542 C C . MET A 1 351 ? 10.374 11.107 11.014 1.00 87.94 351 MET A C 1
ATOM 2544 O O . MET A 1 351 ? 10.852 12.045 11.657 1.00 87.94 351 MET A O 1
ATOM 2548 N N . GLY A 1 352 ? 11.001 9.934 10.915 1.00 83.00 352 GLY A N 1
ATOM 2549 C CA . GLY A 1 352 ? 12.216 9.638 11.674 1.00 83.00 352 GLY A CA 1
ATOM 2550 C C . GLY A 1 352 ? 11.965 9.758 13.183 1.00 83.00 352 GLY A C 1
ATOM 2551 O O . GLY A 1 352 ? 11.122 9.046 13.721 1.00 83.00 352 GLY A O 1
ATOM 2552 N N . GLY A 1 353 ? 12.689 10.655 13.860 1.00 85.38 353 GLY A N 1
ATOM 2553 C CA . GLY A 1 353 ? 12.523 10.925 15.299 1.00 85.38 353 GLY A CA 1
ATOM 2554 C C . GLY A 1 353 ? 11.489 12.008 15.646 1.00 85.38 353 GLY A C 1
ATOM 2555 O O . GLY A 1 353 ? 11.261 12.283 16.828 1.00 85.38 353 GLY A O 1
ATOM 2556 N N . VAL A 1 354 ? 10.883 12.651 14.641 1.00 91.31 354 VAL A N 1
ATOM 2557 C CA . VAL A 1 354 ? 9.855 13.683 14.836 1.00 91.31 354 VAL A CA 1
ATOM 2558 C C . VAL A 1 354 ? 8.494 13.010 14.950 1.00 91.31 354 VAL A C 1
ATOM 2560 O O . VAL A 1 354 ? 8.122 12.238 14.070 1.00 91.31 354 VAL A O 1
ATOM 2563 N N . VAL A 1 355 ? 7.753 13.332 16.013 1.00 95.81 355 VAL A N 1
ATOM 2564 C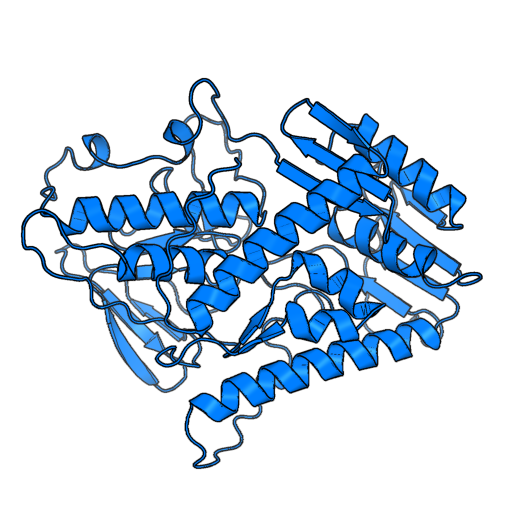 CA . VAL A 1 355 ? 6.390 12.843 16.261 1.00 95.81 355 VAL A CA 1
ATOM 2565 C C . VAL A 1 355 ? 5.461 14.036 16.443 1.00 95.81 355 VAL A C 1
ATOM 2567 O O . VAL A 1 355 ? 5.716 14.904 17.277 1.00 95.81 355 VAL A O 1
ATOM 2570 N N . VAL A 1 356 ? 4.375 14.063 15.676 1.00 96.44 356 VAL A N 1
ATOM 2571 C CA . VAL A 1 356 ? 3.314 15.072 15.740 1.00 96.44 356 VAL A CA 1
ATOM 2572 C C . VAL A 1 356 ? 1.993 14.353 15.982 1.00 96.44 356 VAL A C 1
ATOM 2574 O O . VAL A 1 356 ? 1.679 13.393 15.289 1.00 96.44 356 VAL A O 1
ATOM 2577 N N . ASN A 1 357 ? 1.206 14.813 16.952 1.00 97.50 357 ASN A N 1
ATOM 2578 C CA . ASN A 1 357 ? -0.034 14.160 17.371 1.00 97.50 357 ASN A CA 1
ATOM 2579 C C . ASN A 1 357 ? -1.246 15.094 17.244 1.00 97.50 357 ASN A C 1
ATOM 2581 O O . ASN A 1 357 ? -1.110 16.317 17.206 1.00 97.50 357 ASN A O 1
ATOM 2585 N N . GLY A 1 358 ? -2.444 14.510 17.219 1.00 96.81 358 GLY A N 1
ATOM 2586 C CA . GLY A 1 358 ? -3.717 15.227 17.216 1.00 96.81 358 GLY A CA 1
ATOM 2587 C C . GLY A 1 358 ? -4.092 15.796 15.849 1.00 96.81 358 GLY A C 1
ATOM 2588 O O . GLY A 1 358 ? -3.822 15.197 14.806 1.00 96.81 358 GLY A O 1
ATOM 2589 N N . TYR A 1 359 ? -4.749 16.957 15.852 1.00 96.12 359 TYR A N 1
ATOM 2590 C CA . TYR A 1 359 ? -5.277 17.578 14.635 1.00 96.12 359 TYR A CA 1
ATOM 2591 C C . TYR A 1 359 ? -4.218 17.842 13.548 1.00 96.12 359 TYR A C 1
ATOM 2593 O O . TYR A 1 359 ? -4.496 17.527 12.390 1.00 96.12 359 TYR A O 1
ATOM 2601 N N . PRO A 1 360 ? -2.998 18.335 13.857 1.00 95.38 360 PRO A N 1
ATOM 2602 C CA . PRO A 1 360 ? -1.973 18.523 12.831 1.00 95.38 360 PRO A CA 1
ATOM 2603 C C . PRO A 1 360 ? -1.611 17.225 12.098 1.00 95.38 360 PRO A C 1
ATOM 2605 O O . PRO A 1 360 ? -1.406 17.250 10.888 1.00 95.38 360 PRO A O 1
ATOM 2608 N N . ALA A 1 361 ? -1.584 16.079 12.788 1.00 94.00 361 ALA A N 1
ATOM 2609 C CA . ALA A 1 361 ? -1.338 14.787 12.148 1.00 94.00 361 ALA A CA 1
ATOM 2610 C C . ALA A 1 361 ? -2.494 14.385 11.217 1.00 94.00 361 ALA A C 1
ATOM 2612 O O . ALA A 1 361 ? -2.261 14.009 10.070 1.00 94.00 361 ALA A O 1
ATOM 2613 N N . ALA A 1 362 ? -3.743 14.541 11.670 1.00 92.25 362 ALA A N 1
ATOM 2614 C CA . ALA A 1 362 ? -4.925 14.266 10.849 1.00 92.25 362 ALA A CA 1
ATOM 2615 C C . ALA A 1 362 ? -4.985 15.151 9.594 1.00 92.25 362 ALA A C 1
ATOM 2617 O O . ALA A 1 362 ? -5.310 14.680 8.504 1.00 92.25 362 ALA A O 1
ATOM 2618 N N . TRP A 1 363 ? -4.639 16.433 9.737 1.00 92.44 363 TRP A N 1
ATOM 2619 C CA . TRP A 1 363 ? -4.558 17.370 8.623 1.00 92.44 363 TRP A CA 1
ATOM 2620 C C . TRP A 1 363 ? -3.477 16.956 7.617 1.00 92.44 363 TRP A C 1
ATOM 2622 O O . TRP A 1 363 ? -3.767 16.873 6.425 1.00 92.44 363 TRP A O 1
ATOM 2632 N N . ASN A 1 364 ? -2.280 16.587 8.089 1.00 88.94 364 ASN A N 1
ATOM 2633 C CA . ASN A 1 364 ? -1.216 16.065 7.226 1.00 88.94 364 ASN A CA 1
ATOM 2634 C C . ASN A 1 364 ? -1.663 14.817 6.447 1.00 88.94 364 ASN A C 1
ATOM 2636 O O . ASN A 1 364 ? -1.417 14.741 5.246 1.00 88.94 364 ASN A O 1
ATOM 2640 N N . LYS A 1 365 ? -2.391 13.875 7.070 1.00 88.75 365 LYS A N 1
ATOM 2641 C CA . LYS A 1 365 ? -2.932 12.700 6.356 1.00 88.75 365 LYS A CA 1
ATOM 2642 C C . LYS A 1 365 ? -3.834 13.101 5.187 1.00 88.75 365 LYS A C 1
ATOM 2644 O O . LYS A 1 365 ? -3.704 12.537 4.105 1.00 88.75 365 LYS A O 1
ATOM 2649 N N . ARG A 1 366 ? -4.722 14.085 5.384 1.00 88.44 366 ARG A N 1
ATOM 2650 C CA . ARG A 1 366 ? -5.617 14.595 4.326 1.00 88.44 366 ARG A CA 1
ATOM 2651 C C . ARG A 1 366 ? -4.841 15.262 3.193 1.00 88.44 366 ARG A C 1
ATOM 2653 O O . ARG A 1 366 ? -5.196 15.083 2.035 1.00 88.44 366 ARG A O 1
ATOM 2660 N N . VAL A 1 367 ? -3.787 16.009 3.523 1.00 87.88 367 VAL A N 1
ATOM 2661 C CA . VAL A 1 367 ? -2.905 16.636 2.529 1.00 87.88 367 VAL A CA 1
ATOM 2662 C C . VAL A 1 367 ? -2.196 15.565 1.695 1.00 87.88 367 VAL A C 1
ATOM 2664 O O . VAL A 1 367 ? -2.262 15.616 0.469 1.00 87.88 367 VAL A O 1
ATOM 2667 N N . ILE A 1 368 ? -1.593 14.562 2.342 1.00 85.81 368 ILE A N 1
ATOM 2668 C CA . ILE A 1 368 ? -0.919 13.441 1.667 1.00 85.81 368 ILE A CA 1
ATOM 2669 C C . ILE A 1 368 ? -1.900 12.691 0.756 1.00 85.81 368 ILE A C 1
ATOM 2671 O O . ILE A 1 368 ? -1.610 12.488 -0.418 1.00 85.81 368 ILE A O 1
ATOM 2675 N N . GLU A 1 369 ? -3.072 12.314 1.272 1.00 88.12 369 GLU A N 1
ATOM 2676 C CA . GLU A 1 369 ? -4.129 11.651 0.499 1.00 88.12 369 GLU A CA 1
ATOM 2677 C C . GLU A 1 369 ? -4.551 12.492 -0.714 1.00 88.12 369 GLU A C 1
ATOM 2679 O O . GLU A 1 369 ? -4.565 11.984 -1.833 1.00 88.12 369 GLU A O 1
ATOM 2684 N N . GLY A 1 370 ? -4.809 13.789 -0.522 1.00 86.69 370 GLY A N 1
ATOM 2685 C CA . GLY A 1 370 ? -5.187 14.706 -1.596 1.00 86.69 370 GLY A CA 1
ATOM 2686 C C . GLY A 1 370 ? -4.157 14.764 -2.725 1.00 86.69 370 GLY A C 1
ATOM 2687 O O . GLY A 1 370 ? -4.527 14.616 -3.889 1.00 86.69 370 GLY A O 1
ATOM 2688 N N . PHE A 1 371 ? -2.867 14.898 -2.394 1.00 83.19 371 PHE A N 1
ATOM 2689 C CA . PHE A 1 371 ? -1.790 14.884 -3.391 1.00 83.19 371 PHE A CA 1
ATOM 2690 C C . PHE A 1 371 ? -1.734 13.565 -4.169 1.00 83.19 371 PHE A C 1
ATOM 2692 O O . PHE A 1 371 ? -1.603 13.574 -5.393 1.00 83.19 371 PHE A O 1
ATOM 2699 N N . GLN A 1 372 ? -1.862 12.429 -3.480 1.00 81.38 372 GLN A N 1
ATOM 2700 C CA . GLN A 1 372 ? -1.790 11.119 -4.129 1.00 81.38 372 GLN A CA 1
ATOM 2701 C C . GLN A 1 372 ? -2.991 10.849 -5.039 1.00 81.38 372 GLN A C 1
ATOM 2703 O O . GLN A 1 372 ? -2.836 10.298 -6.132 1.00 81.38 372 GLN A O 1
ATOM 2708 N N . LEU A 1 373 ? -4.188 11.268 -4.626 1.00 83.31 373 LEU A N 1
ATOM 2709 C CA . LEU A 1 373 ? -5.387 11.148 -5.451 1.00 83.31 373 LEU A CA 1
ATOM 2710 C C . LEU A 1 373 ? -5.344 12.076 -6.665 1.00 83.31 373 LEU A C 1
ATOM 2712 O O . LEU A 1 373 ? -5.773 11.670 -7.743 1.00 83.31 373 LEU A O 1
ATOM 2716 N N . ASP A 1 374 ? -4.804 13.287 -6.526 1.00 82.31 374 ASP A N 1
ATOM 2717 C CA . ASP A 1 374 ? -4.634 14.202 -7.656 1.00 82.31 374 ASP A CA 1
ATOM 2718 C C . ASP A 1 374 ? -3.662 13.631 -8.700 1.00 82.31 374 ASP A C 1
ATOM 2720 O O . ASP A 1 374 ? -3.969 13.582 -9.892 1.00 82.31 374 ASP A O 1
ATOM 2724 N N . MET A 1 375 ? -2.538 13.063 -8.249 1.00 73.44 375 MET A N 1
ATOM 2725 C CA . MET A 1 375 ? -1.612 12.342 -9.125 1.00 73.44 375 MET A CA 1
ATOM 2726 C C . MET A 1 375 ? -2.290 11.172 -9.852 1.00 73.44 375 MET A C 1
ATOM 2728 O O . MET A 1 375 ? -2.118 11.018 -11.064 1.00 73.44 375 MET A O 1
ATOM 2732 N N . ALA A 1 376 ? -3.089 10.364 -9.150 1.00 73.88 376 ALA A N 1
ATOM 2733 C CA . ALA A 1 376 ? -3.818 9.251 -9.760 1.00 73.88 376 ALA A CA 1
ATOM 2734 C C . ALA A 1 376 ? -4.858 9.727 -10.795 1.00 73.88 376 ALA A C 1
ATOM 2736 O O . ALA A 1 376 ? -4.970 9.147 -11.875 1.00 73.88 376 ALA A O 1
ATOM 2737 N N . ARG A 1 377 ? -5.581 10.819 -10.517 1.00 75.88 377 ARG A N 1
ATOM 2738 C CA . ARG A 1 377 ? -6.591 11.394 -11.425 1.00 75.88 377 ARG A CA 1
ATOM 2739 C C . ARG A 1 377 ? -5.985 12.002 -12.683 1.00 75.88 377 ARG A C 1
ATOM 2741 O O . ARG A 1 377 ? -6.493 11.750 -13.772 1.00 75.88 377 ARG A O 1
ATOM 2748 N N . ASN A 1 378 ? -4.887 12.744 -12.553 1.00 68.88 378 ASN A N 1
ATOM 2749 C CA . ASN A 1 378 ? -4.176 13.312 -13.705 1.00 68.88 378 ASN A CA 1
ATOM 2750 C C . ASN A 1 378 ? -3.611 12.214 -14.621 1.00 68.88 378 ASN A C 1
ATOM 2752 O O . ASN A 1 378 ? -3.558 12.369 -15.838 1.00 68.88 378 ASN A O 1
ATOM 2756 N N . SER A 1 379 ? -3.283 11.054 -14.048 1.00 60.81 379 SER A N 1
ATOM 2757 C CA . SER A 1 379 ? -2.908 9.863 -14.820 1.00 60.81 379 SER A CA 1
ATOM 2758 C C . SER A 1 379 ? -4.089 9.285 -15.603 1.00 60.81 379 SER A C 1
ATOM 2760 O O . SER A 1 379 ? -3.924 8.868 -16.745 1.00 60.81 379 SER A O 1
ATOM 2762 N N . ALA A 1 380 ? -5.282 9.262 -14.999 1.00 54.66 380 ALA A N 1
ATOM 2763 C CA . ALA A 1 380 ? -6.500 8.735 -15.613 1.00 54.66 380 ALA A CA 1
ATOM 2764 C C . ALA A 1 380 ? -7.036 9.620 -16.754 1.00 54.66 380 ALA A C 1
ATOM 2766 O O . ALA A 1 380 ? -7.600 9.099 -17.711 1.00 54.66 380 ALA A O 1
ATOM 2767 N N . SER A 1 381 ? -6.842 10.942 -16.679 1.00 52.09 381 SER A N 1
ATOM 2768 C CA . SER A 1 381 ? -7.325 11.903 -17.682 1.00 52.09 381 SER A CA 1
ATOM 2769 C C . SER A 1 381 ? -6.413 12.057 -18.906 1.00 52.09 381 SER A C 1
ATOM 2771 O O . SER A 1 381 ? -6.731 12.838 -19.801 1.00 52.09 381 SER A O 1
ATOM 2773 N N . GLY A 1 382 ? -5.273 11.353 -18.955 1.00 48.59 382 GLY A N 1
ATOM 2774 C CA . GLY A 1 382 ? -4.273 11.501 -20.021 1.00 48.59 382 GLY A CA 1
ATOM 2775 C C . GLY A 1 382 ? -3.589 12.873 -20.040 1.00 48.59 382 GLY A C 1
ATOM 2776 O O . GLY A 1 382 ? -2.833 13.175 -20.962 1.00 48.59 382 GLY A O 1
ATOM 2777 N N . ASN A 1 383 ? -3.840 13.711 -19.032 1.00 39.12 383 ASN A N 1
ATOM 2778 C CA . ASN A 1 383 ? -3.315 15.060 -18.966 1.00 39.12 383 ASN A CA 1
ATOM 2779 C C . ASN A 1 383 ? -2.010 15.038 -18.164 1.00 39.12 383 ASN A C 1
ATOM 2781 O O . ASN A 1 383 ? -2.016 14.951 -16.937 1.00 39.12 383 ASN A O 1
ATOM 2785 N N . SER A 1 384 ? -0.867 15.148 -18.846 1.00 39.09 384 SER A N 1
ATOM 2786 C CA . SER A 1 384 ? 0.467 15.235 -18.230 1.00 39.09 384 SER A CA 1
ATOM 2787 C C . SER A 1 384 ? 0.720 16.586 -17.546 1.00 39.09 384 SER A C 1
ATOM 2789 O O . SER A 1 384 ? 1.858 17.060 -17.512 1.00 39.09 384 SER A O 1
ATOM 2791 N N . GLY A 1 385 ? -0.336 17.239 -17.046 1.00 33.38 385 GLY A N 1
ATOM 2792 C CA . GLY A 1 385 ? -0.282 18.513 -16.348 1.00 33.38 385 GLY A CA 1
ATOM 2793 C C . GLY A 1 385 ? 0.695 18.401 -15.189 1.00 33.38 385 GLY A C 1
ATOM 2794 O O . GLY A 1 385 ? 0.405 17.787 -14.166 1.00 33.38 385 GLY A O 1
ATOM 2795 N N . GLY A 1 386 ? 1.896 18.937 -15.399 1.00 35.84 386 GLY A N 1
ATOM 2796 C CA . GLY A 1 386 ? 2.985 18.842 -14.450 1.00 35.84 386 GLY A CA 1
ATOM 2797 C C . GLY A 1 386 ? 2.565 19.466 -13.130 1.00 35.84 386 GLY A C 1
ATOM 2798 O O . GLY A 1 386 ? 2.440 20.685 -13.030 1.00 35.84 386 GLY A O 1
ATOM 2799 N N . LEU A 1 387 ? 2.406 18.635 -12.103 1.00 35.06 387 LEU A N 1
ATOM 2800 C CA . LEU A 1 387 ? 2.354 19.090 -10.722 1.00 35.06 387 LEU A CA 1
ATOM 2801 C C . LEU A 1 387 ? 3.739 19.629 -10.345 1.00 35.06 387 LEU A C 1
ATOM 2803 O O . LEU A 1 387 ? 4.587 18.955 -9.760 1.00 35.06 387 LEU A O 1
ATOM 2807 N N . LYS A 1 388 ? 3.973 20.889 -10.722 1.00 32.78 388 LYS A N 1
ATOM 2808 C CA . LYS A 1 388 ? 4.937 21.782 -10.087 1.00 32.78 388 LYS A CA 1
ATOM 2809 C C . LYS A 1 388 ? 4.465 21.999 -8.650 1.00 32.78 388 LYS A C 1
ATOM 2811 O O . LYS A 1 388 ? 3.713 22.919 -8.367 1.00 32.78 388 LYS A O 1
ATOM 2816 N N . GLY A 1 389 ? 4.893 21.125 -7.751 1.00 27.62 389 GLY A N 1
ATOM 2817 C CA . GLY A 1 389 ? 4.546 21.216 -6.339 1.00 27.62 389 GLY A CA 1
ATOM 2818 C C . GLY A 1 389 ? 5.338 20.205 -5.538 1.00 27.62 389 GLY A C 1
ATOM 2819 O O . GLY A 1 389 ? 4.811 19.178 -5.133 1.00 27.62 389 GLY A O 1
ATOM 2820 N N . ARG A 1 390 ? 6.637 20.467 -5.362 1.00 36.03 390 ARG A N 1
ATOM 2821 C CA . ARG A 1 390 ? 7.458 19.733 -4.398 1.00 36.03 390 ARG A CA 1
ATOM 2822 C C . ARG A 1 390 ? 6.988 20.125 -3.002 1.00 36.03 390 ARG A C 1
ATOM 2824 O O . ARG A 1 390 ? 7.243 21.249 -2.583 1.00 36.03 390 ARG A O 1
ATOM 2831 N N . VAL A 1 391 ? 6.376 19.195 -2.287 1.00 25.97 391 VAL A N 1
ATOM 2832 C CA . VAL A 1 391 ? 6.478 19.150 -0.830 1.00 25.97 391 VAL A CA 1
ATOM 2833 C C . VAL A 1 391 ? 6.859 17.713 -0.497 1.00 25.97 391 VAL A C 1
ATOM 2835 O O . VAL A 1 391 ? 6.078 16.795 -0.733 1.00 25.97 391 VAL A O 1
ATOM 2838 N N . TRP A 1 392 ? 8.120 17.550 -0.100 1.00 30.59 392 TRP A N 1
ATOM 2839 C CA . TRP A 1 392 ? 8.652 16.340 0.520 1.00 30.59 392 TRP A CA 1
ATOM 2840 C C . TRP A 1 392 ? 8.413 16.420 2.019 1.00 30.59 392 TRP A C 1
ATOM 2842 O O . TRP A 1 392 ? 8.604 17.538 2.556 1.00 30.59 392 TRP A O 1
#

pLDDT: mean 81.88, std 18.42, range [25.97, 98.75]

Secondary structure (DSSP, 8-state):
--HHHHHHHHHHHH-B-TTT-PBPP--EEESSSEEE-GGGHHHHTT-GGGHHHHEEEPPTTEEE--EEEEEPPPTT-S-EEEEETTS-EEEESSEEE---EE-STTTS--S-GGG---------HHHHHHHHHHHHHHHHHHHHHHHHH-SEEEEE--SHHHHHHHHHHHHH-TT-EEEEEESSSSSSTTS-HHHHHHHHHHHHHTTEEEEET-------SSS-SSEEEEE----EES--SB--S-B-TTSPEEE-TTSBBSS-TTEEE-GGGEEE--TTTTS------HHHHHHHHHHHHHHHHHHHTT---STTGGGG---TGGGSTT-SSPPPEEEEEETTTEEEEEETTEEEESHHHHHHHHHHHHHHHHHHHHHHTT----------

Solvent-accessible surface area (backbone atoms only — not comparable to full-atom values): 21514 Å² total; per-residue (Å²): 68,35,74,22,33,45,52,23,50,51,54,43,61,74,40,59,33,88,75,74,68,47,64,62,88,80,86,45,64,20,70,64,29,36,35,65,52,62,93,50,40,55,52,15,34,75,42,34,78,55,28,72,73,38,39,35,54,55,35,89,80,56,42,70,42,40,73,40,32,51,45,72,51,56,99,84,63,86,28,29,40,38,33,28,67,88,69,52,74,42,79,35,70,64,44,78,47,23,63,21,56,30,35,53,71,84,69,41,66,61,82,54,76,83,72,68,65,82,72,91,59,100,65,63,77,77,53,56,12,45,51,44,29,53,51,51,40,49,52,28,45,50,42,30,51,53,58,70,73,36,55,35,37,41,30,41,24,27,38,68,63,20,50,28,39,53,23,32,49,39,64,73,44,83,91,46,47,37,37,40,28,8,64,41,83,46,48,34,74,92,50,57,68,69,48,28,53,53,51,49,57,52,37,47,75,52,57,35,44,77,40,54,54,40,79,78,79,88,73,79,95,77,86,45,99,70,44,46,76,42,66,35,60,80,72,38,30,47,64,92,38,52,54,88,65,58,58,46,100,77,53,12,37,34,15,36,54,45,24,24,32,78,80,39,85,50,35,28,44,23,31,43,25,31,34,47,54,50,93,86,63,87,64,71,53,68,77,82,42,72,67,52,9,47,53,39,13,52,31,35,34,52,30,52,52,46,49,73,45,63,53,58,96,47,104,59,53,73,82,77,48,51,34,58,55,72,70,45,83,95,44,94,61,84,64,59,72,49,71,42,44,45,34,85,64,19,19,29,25,35,51,56,93,47,76,42,63,34,48,68,20,20,52,50,47,53,52,54,50,50,56,54,44,50,55,54,48,37,56,40,69,74,46,83,74,75,79,87,67,92,78,132

Mean predicted aligned error: 8.49 Å

InterPro domains:
  IPR023753 FAD/NAD(P)-binding domain [PF07992] (85-274)
  IPR036188 FAD/NAD(P)-binding domain superfamily [SSF51905] (3-198)
  IPR036188 FAD/NAD(P)-binding domain superfamily [SSF51905] (152-307)

Nearest PDB structures (foldseek):
  8jsc-assembly1_C  TM=8.238E-01  e=2.986E-19  Homo sapiens
  7xpi-assembly1_A  TM=7.397E-01  e=1.368E-17  Gallus gallus
  5kmp-assembly1_A  TM=6.816E-01  e=1.462E-18  Caldalkalibacillus thermarum TA2.A1
  4ywo-assembly1_A-2  TM=5.517E-01  e=1.641E-10  Metallosphaera sedula DSM 5348
  1aog-assembly1_B  TM=5.511E-01  e=1.437E-08  Trypanosoma cruzi

Sequence (392 aa):
ASFAGQRAANLLRSASLPSSGRALDVVQVDAKGYFEYYPSTLRCMVEPEHAEATVLPLPTGVLVDRVARVAPSGRDGGGGRLMLASGRDLAYDYLVLATGSGYAGPIKCFGGAAASTAAEGEGGHADEGSRRAAQRRRALADELKRIEGARDIAVVGGGPVGVELAAEIAGKFRGKKVTLYSKSERILPGMDPRASAFATAWLEKHGVEIRAGECVESDSDEEAAERLVYTCYGSASNVDFECPLSRSSRGGLLVKGTMQSVDDPFVFAVGDCCDVRDADSGGVAAEKTAFLADVQAVVAAKNILAMAAGGAATKGADDALCTLKGFCHGKASLPLVCCISLYKNSGTFQMGGVVVNGYPAAWNKRVIEGFQLDMARNSASGNSGGLKGRVW

Organism: NCBI:txid118079

Radius of gyration: 21.45 Å; Cα contacts (8 Å, |Δi|>4): 764; chains: 1; bounding box: 56×43×55 Å